Protein AF-A0A5N6H9M1-F1 (afdb_monomer_lite)

Secondary structure (DSSP, 8-state):
-----S-TT-TT-EEE--BTTB--EEEEEEEEEEEE-PPBHHHHHHH---EEEEEEEEEEESS-TT-EEEEEEEEEEPPBT-TTS-HHHHHTT--S-GGG-HHHHHHHHHHHHHHHTT-TTSPPEEEEEEEE--TTSSSTTSEEEEEEEE---SPPPPTTGGG-------HHHHHHHHHHHH-TT----GGGSGGGSGGGGG--S--S--BBTTTBSTTPBPPGGGSTTTT-PPPPEE-----TT--EEEEEEEETTSSSSS-EEEEEEEEE-TT-SEE-GGGGSBP--TTSTTBBTTS-EE---TTSSS-----PPTTS-PEEEEEEEEEESS---GGGS-SS--HHHHHHHHTTTEEEEEEEEEEE----TTSSSS----EEEEEEEEEPSS-TT-EEEEEEEEE---TTGGG--HHHHHHHHHHHHHHHHHHHHHHHHHHHS-----

Structure (mmCIF, N/CA/C/O backbone):
data_AF-A0A5N6H9M1-F1
#
_entry.id   AF-A0A5N6H9M1-F1
#
loop_
_atom_site.group_PDB
_atom_site.id
_atom_site.type_symbol
_atom_site.label_atom_id
_atom_site.label_alt_id
_atom_site.label_comp_id
_atom_site.label_asym_id
_atom_site.label_entity_id
_atom_site.label_seq_id
_atom_site.pdbx_PDB_ins_code
_atom_site.Cartn_x
_atom_site.Cartn_y
_atom_site.Cartn_z
_atom_site.occupancy
_atom_site.B_iso_or_equiv
_atom_site.auth_seq_id
_atom_site.auth_comp_id
_atom_site.auth_asym_id
_atom_site.auth_atom_id
_atom_site.pdbx_PDB_model_num
ATOM 1 N N . MET A 1 1 ? -0.564 -1.709 30.942 1.00 41.38 1 MET A N 1
ATOM 2 C CA . MET A 1 1 ? -1.941 -1.684 31.476 1.00 41.38 1 MET A CA 1
ATOM 3 C C . MET A 1 1 ? -1.923 -2.495 32.747 1.00 41.38 1 MET A C 1
ATOM 5 O O . MET A 1 1 ? -1.337 -3.570 32.741 1.00 41.38 1 MET A O 1
ATOM 9 N N . THR A 1 2 ? -2.453 -1.936 33.822 1.00 44.19 2 THR A N 1
ATOM 10 C CA . THR A 1 2 ? -2.511 -2.572 35.139 1.00 44.19 2 THR A CA 1
ATOM 11 C C . THR A 1 2 ? -3.545 -3.702 35.100 1.00 44.19 2 THR A C 1
ATOM 13 O O . THR A 1 2 ? -4.552 -3.591 34.399 1.00 44.19 2 THR A O 1
ATOM 16 N N . GLU A 1 3 ? -3.313 -4.799 35.824 1.00 62.56 3 GLU A N 1
ATOM 17 C CA . GLU A 1 3 ? -4.216 -5.969 35.862 1.00 62.56 3 GLU A CA 1
ATOM 18 C C . GLU A 1 3 ? -5.500 -5.731 36.685 1.00 62.56 3 GLU A C 1
ATOM 20 O O . GLU A 1 3 ? -6.215 -6.671 37.016 1.00 62.56 3 GLU A O 1
ATOM 25 N N . ASN A 1 4 ? -5.806 -4.479 37.041 1.00 80.31 4 ASN A N 1
ATOM 26 C CA . ASN A 1 4 ? -6.941 -4.167 37.901 1.00 80.31 4 ASN A CA 1
ATOM 27 C C . ASN A 1 4 ? -8.279 -4.362 37.180 1.00 80.31 4 ASN A C 1
ATOM 29 O O . ASN A 1 4 ? -8.470 -3.910 36.046 1.00 80.31 4 ASN A O 1
ATOM 33 N N . THR A 1 5 ? -9.213 -4.963 37.907 1.00 86.50 5 THR A N 1
ATOM 34 C CA . THR A 1 5 ? -10.619 -5.124 37.548 1.00 86.50 5 THR A CA 1
ATOM 35 C C . THR A 1 5 ? -11.484 -4.171 38.376 1.00 86.50 5 THR A C 1
ATOM 37 O O . THR A 1 5 ? -11.188 -3.839 39.524 1.00 86.50 5 THR A O 1
ATOM 40 N N . PHE A 1 6 ? -12.559 -3.685 37.771 1.00 90.38 6 PHE A N 1
ATOM 41 C CA . PHE A 1 6 ? -13.470 -2.671 38.296 1.00 90.38 6 PHE A CA 1
ATOM 42 C C . PHE A 1 6 ? -14.939 -3.099 38.190 1.00 90.38 6 PHE A C 1
ATOM 44 O O . PHE A 1 6 ? -15.807 -2.474 38.805 1.00 90.38 6 PHE A O 1
ATOM 51 N N . PHE A 1 7 ? -15.227 -4.168 37.442 1.00 91.31 7 PHE A N 1
ATOM 52 C CA . PHE A 1 7 ? -16.580 -4.683 37.215 1.00 91.31 7 PHE A CA 1
ATOM 53 C C . PHE A 1 7 ? -16.866 -6.014 37.929 1.00 91.31 7 PHE A C 1
ATOM 55 O O . PHE A 1 7 ? -17.880 -6.668 37.662 1.00 91.31 7 PHE A O 1
ATOM 62 N N . ASP A 1 8 ? -16.022 -6.398 38.887 1.00 87.00 8 ASP A N 1
ATOM 63 C CA . ASP A 1 8 ? -16.203 -7.620 39.669 1.00 87.00 8 ASP A CA 1
ATOM 64 C C . ASP A 1 8 ? -17.532 -7.618 40.432 1.00 87.00 8 ASP A C 1
ATOM 66 O O . ASP A 1 8 ? -17.876 -6.670 41.140 1.00 87.00 8 ASP A O 1
ATOM 70 N N . ASN A 1 9 ? -18.281 -8.719 40.326 1.00 88.31 9 ASN A N 1
ATOM 71 C CA . ASN A 1 9 ? -19.581 -8.906 40.985 1.00 88.31 9 ASN A CA 1
ATOM 72 C C . ASN A 1 9 ? -20.674 -7.905 40.550 1.00 88.31 9 ASN A C 1
ATOM 74 O O . ASN A 1 9 ? -21.586 -7.593 41.318 1.00 88.31 9 ASN A O 1
ATOM 78 N N . TRP A 1 10 ? -20.613 -7.389 39.318 1.00 93.19 10 TRP A N 1
ATOM 79 C CA . TRP A 1 10 ? -21.674 -6.532 38.764 1.00 93.19 10 TRP A CA 1
ATOM 80 C C . TRP A 1 10 ? -22.849 -7.301 38.143 1.00 93.19 10 TRP A C 1
ATOM 82 O O . TRP A 1 10 ? -23.901 -6.710 37.890 1.00 93.19 10 TRP A O 1
ATOM 92 N N . ALA A 1 11 ? -22.709 -8.611 37.924 1.00 91.50 11 ALA A N 1
ATOM 93 C CA . ALA A 1 11 ? -23.823 -9.459 37.511 1.00 91.50 11 ALA A CA 1
ATOM 94 C C . ALA A 1 11 ? -24.967 -9.403 38.545 1.00 91.50 11 ALA A C 1
ATOM 96 O O . ALA A 1 11 ? -24.743 -9.396 39.752 1.00 91.50 11 ALA A O 1
ATOM 97 N N . GLY A 1 12 ? -26.206 -9.330 38.065 1.00 92.06 12 GLY A N 1
ATOM 98 C CA . GLY A 1 12 ? -27.425 -9.158 38.856 1.00 92.06 12 GLY A CA 1
ATOM 99 C C . GLY A 1 12 ? -27.827 -7.702 39.118 1.00 92.06 12 GLY A C 1
ATOM 100 O O . GLY A 1 12 ? -28.958 -7.458 39.539 1.00 92.06 12 GLY A O 1
ATOM 101 N N . ARG A 1 13 ? -26.959 -6.713 38.851 1.00 93.50 13 ARG A N 1
ATOM 102 C CA . ARG A 1 13 ? -27.308 -5.293 39.034 1.00 93.50 13 ARG A CA 1
ATOM 103 C C . ARG A 1 13 ? -28.373 -4.853 38.031 1.00 93.50 13 ARG A C 1
ATOM 105 O O . ARG A 1 13 ? -28.339 -5.241 36.864 1.00 93.50 13 ARG A O 1
ATOM 112 N N . SER A 1 14 ? -29.296 -4.001 38.479 1.00 93.31 14 SER A N 1
ATOM 113 C CA . SER A 1 14 ? -30.330 -3.421 37.619 1.00 93.31 14 SER A CA 1
ATOM 114 C C . SER A 1 14 ? -29.992 -1.991 37.209 1.00 93.31 14 SER A C 1
ATOM 116 O O . SER A 1 14 ? -29.698 -1.169 38.076 1.00 93.31 14 SER A O 1
ATOM 118 N N . VAL A 1 15 ? -30.133 -1.674 35.925 1.00 93.62 15 VAL A N 1
ATOM 119 C CA . VAL A 1 15 ? -29.996 -0.323 35.372 1.00 93.62 15 VAL A CA 1
ATOM 120 C C . VAL A 1 15 ? -31.360 0.146 34.882 1.00 93.62 15 VAL A C 1
ATOM 122 O O . VAL A 1 15 ? -32.042 -0.562 34.142 1.00 93.62 15 VAL A O 1
ATOM 125 N N . ASP A 1 16 ? -31.764 1.329 35.330 1.00 93.00 16 ASP A N 1
ATOM 126 C CA . ASP A 1 16 ? -33.056 1.928 35.004 1.00 93.00 16 ASP A CA 1
ATOM 127 C C . ASP A 1 16 ? -32.885 3.094 34.023 1.00 93.00 16 ASP A C 1
ATOM 129 O O . ASP A 1 16 ? -32.185 4.064 34.340 1.00 93.00 16 ASP A O 1
ATOM 133 N N . PHE A 1 17 ? -33.516 2.968 32.857 1.00 89.75 17 PHE A N 1
ATOM 134 C CA . PHE A 1 17 ? -33.618 3.967 31.793 1.00 89.75 17 PHE A CA 1
ATOM 135 C C . PHE A 1 17 ? -35.040 4.531 31.664 1.00 89.75 17 PHE A C 1
ATOM 137 O O . PHE A 1 17 ? -35.342 5.243 30.709 1.00 89.75 17 PHE A O 1
ATOM 144 N N . ALA A 1 18 ? -35.950 4.194 32.582 1.00 82.75 18 ALA A N 1
ATOM 145 C CA . ALA A 1 18 ? -37.333 4.618 32.478 1.00 82.75 18 ALA A CA 1
ATOM 146 C C . ALA A 1 18 ? -37.448 6.147 32.369 1.00 82.75 18 ALA A C 1
ATOM 148 O O . ALA A 1 18 ? -36.918 6.904 33.183 1.00 82.75 18 ALA A O 1
ATOM 149 N N . THR A 1 19 ? -38.210 6.588 31.373 1.00 74.44 19 THR A N 1
ATOM 150 C CA . THR A 1 19 ? -38.718 7.959 31.263 1.00 74.44 19 THR A CA 1
ATOM 151 C C . THR A 1 19 ? -40.231 7.940 31.477 1.00 74.44 19 THR A C 1
ATOM 153 O O . THR A 1 19 ? -40.855 6.874 31.499 1.00 74.44 19 THR A O 1
ATOM 156 N N . ALA A 1 20 ? -40.841 9.104 31.714 1.00 61.72 20 ALA A N 1
ATOM 157 C CA . ALA A 1 20 ? -42.267 9.189 32.022 1.00 61.72 20 ALA A CA 1
ATOM 158 C C . ALA A 1 20 ? -43.120 8.533 30.913 1.00 61.72 20 ALA A C 1
ATOM 160 O O . ALA A 1 20 ? -43.275 9.088 29.830 1.00 61.72 20 ALA A O 1
ATOM 161 N N . GLY A 1 21 ? -43.677 7.349 31.202 1.00 60.25 21 GLY A N 1
ATOM 162 C CA . GLY A 1 21 ? -44.543 6.589 30.292 1.00 60.25 21 GLY A CA 1
ATOM 163 C C . GLY A 1 21 ? -43.899 5.389 29.583 1.00 60.25 21 GLY A C 1
ATOM 164 O O . GLY A 1 21 ? -44.631 4.600 28.993 1.00 60.25 21 GLY A O 1
ATOM 165 N N . THR A 1 22 ? -42.580 5.186 29.676 1.00 71.12 22 THR A N 1
ATOM 166 C CA . THR A 1 22 ? -41.886 4.038 29.058 1.00 71.12 22 THR A CA 1
ATOM 167 C C . THR A 1 22 ? -40.961 3.349 30.066 1.00 71.12 22 THR A C 1
ATOM 169 O O . THR A 1 22 ? -39.833 3.805 30.269 1.00 71.12 22 THR A O 1
ATOM 172 N N . PRO A 1 23 ? -41.409 2.262 30.728 1.00 77.62 23 PRO A N 1
ATOM 173 C CA . PRO A 1 23 ? -40.559 1.502 31.637 1.00 77.62 23 PRO A CA 1
ATOM 174 C C . PRO A 1 23 ? -39.473 0.761 30.848 1.00 77.62 23 PRO A C 1
ATOM 176 O O . PRO A 1 23 ? -39.773 -0.034 29.960 1.00 77.62 23 PRO A O 1
ATOM 179 N N . SER A 1 24 ? -38.210 1.004 31.193 1.00 87.38 24 SER A N 1
ATOM 180 C CA . SER A 1 24 ? -37.052 0.355 30.571 1.00 87.38 24 SER A CA 1
ATOM 181 C C . SER A 1 24 ? -36.018 0.061 31.651 1.00 87.38 24 SER A C 1
ATOM 183 O O . SER A 1 24 ? -35.143 0.872 31.944 1.00 87.38 24 SER A O 1
ATOM 185 N N . LYS A 1 25 ? -36.154 -1.096 32.301 1.00 93.75 25 LYS A N 1
ATOM 186 C CA . LYS A 1 25 ? -35.234 -1.547 33.349 1.00 93.75 25 LYS A CA 1
ATOM 187 C C . LYS A 1 25 ? -34.584 -2.846 32.914 1.00 93.75 25 LYS A C 1
ATOM 189 O O . LYS A 1 25 ? -35.273 -3.748 32.450 1.00 93.75 25 LYS A O 1
ATOM 194 N N . TRP A 1 26 ? -33.272 -2.941 33.077 1.00 95.62 26 TRP A N 1
ATOM 195 C CA . TRP A 1 26 ? -32.465 -4.039 32.553 1.00 95.62 26 TRP A CA 1
ATOM 196 C C . TRP A 1 26 ? -31.573 -4.620 33.641 1.00 95.62 26 TRP A C 1
ATOM 198 O O . TRP A 1 26 ? -31.022 -3.871 34.444 1.00 95.62 26 TRP A O 1
ATOM 208 N N . ILE A 1 27 ? -31.428 -5.943 33.683 1.00 96.31 27 ILE A N 1
ATOM 209 C CA . ILE A 1 27 ? -30.531 -6.637 34.619 1.00 96.31 27 ILE A CA 1
ATOM 210 C C . ILE A 1 27 ? -29.279 -7.084 33.872 1.00 96.31 27 ILE A C 1
ATOM 212 O O . ILE A 1 27 ? -29.384 -7.730 32.830 1.00 96.31 27 ILE A O 1
ATOM 216 N N . LEU A 1 28 ? -28.100 -6.756 34.408 1.00 96.38 28 LEU A N 1
ATOM 217 C CA . LEU A 1 28 ? -26.821 -7.289 33.935 1.00 96.38 28 LEU A CA 1
ATOM 218 C C . LEU A 1 28 ? -26.741 -8.768 34.311 1.00 96.38 28 LEU A C 1
ATOM 220 O O . LEU A 1 28 ? -26.975 -9.118 35.461 1.00 96.38 28 LEU A O 1
ATOM 224 N N . THR A 1 29 ? -26.411 -9.643 33.373 1.00 93.19 29 THR A N 1
ATOM 225 C CA . THR A 1 29 ? -26.412 -11.100 33.599 1.00 93.19 29 THR A CA 1
ATOM 226 C C . THR A 1 29 ? -25.018 -11.694 33.625 1.00 93.19 29 THR A C 1
ATOM 228 O O . THR A 1 29 ? -24.696 -12.450 34.533 1.00 93.19 29 THR A O 1
ATOM 231 N N . GLU A 1 30 ? -24.182 -11.322 32.663 1.00 90.56 30 GLU A N 1
ATOM 232 C CA . GLU A 1 30 ? -22.848 -11.883 32.478 1.00 90.56 30 GLU A CA 1
ATOM 233 C C . GLU A 1 30 ? -21.902 -10.774 32.031 1.00 90.56 30 GLU A C 1
ATOM 235 O O . GLU A 1 30 ? -22.258 -10.002 31.140 1.00 90.56 30 GLU A O 1
ATOM 240 N N . LEU A 1 31 ? -20.717 -10.691 32.642 1.00 89.25 31 LEU A N 1
ATOM 241 C CA . LEU A 1 31 ? -19.628 -9.836 32.173 1.00 89.25 31 LEU A CA 1
ATOM 242 C C . LEU A 1 31 ? -18.906 -10.559 31.035 1.00 89.25 31 LEU A C 1
ATOM 244 O O . LEU A 1 31 ? -18.278 -11.589 31.252 1.00 89.25 31 LEU A O 1
ATOM 248 N N . LEU A 1 32 ? -18.994 -10.009 29.829 1.00 82.00 32 LEU A N 1
ATOM 249 C CA . LEU A 1 32 ? -18.366 -10.575 28.638 1.00 82.00 32 LEU A CA 1
ATOM 250 C C . LEU A 1 32 ? -16.929 -10.101 28.466 1.00 82.00 32 LEU A C 1
ATOM 252 O O . LEU A 1 32 ? -16.084 -10.844 27.978 1.00 82.00 32 LEU A O 1
ATOM 256 N N . SER A 1 33 ? -16.660 -8.842 28.816 1.00 81.62 33 SER A N 1
ATOM 257 C CA . SER A 1 33 ? -15.322 -8.273 28.706 1.00 81.62 33 SER A CA 1
ATOM 258 C C . SER A 1 33 ? -15.129 -7.069 29.600 1.00 81.62 33 SER A C 1
ATOM 260 O O . SER A 1 33 ? -16.060 -6.293 29.832 1.00 81.62 33 SER A O 1
ATOM 262 N N . GLU A 1 34 ? -13.885 -6.882 30.013 1.00 84.75 34 GLU A N 1
ATOM 263 C CA . GLU A 1 34 ? -13.442 -5.718 30.752 1.00 84.75 34 GLU A CA 1
ATOM 264 C C . GLU A 1 34 ? -12.117 -5.199 30.189 1.00 84.75 34 GLU A C 1
ATOM 266 O O . GLU A 1 34 ? -11.220 -5.966 29.830 1.00 84.75 34 GLU A O 1
ATOM 271 N N . LYS A 1 35 ? -12.003 -3.872 30.121 1.00 82.38 35 LYS A N 1
ATOM 272 C CA . LYS A 1 35 ? -10.756 -3.150 29.877 1.00 82.38 35 LYS A CA 1
ATOM 273 C C . LYS A 1 35 ? -10.673 -1.928 30.771 1.00 82.38 35 LYS A C 1
ATOM 275 O O . LYS A 1 35 ? -11.696 -1.349 31.125 1.00 82.38 35 LYS A O 1
ATOM 280 N N . ASN A 1 36 ? -9.456 -1.478 31.039 1.00 85.44 36 ASN A N 1
ATOM 281 C CA . ASN A 1 36 ? -9.212 -0.202 31.690 1.00 85.44 36 ASN A CA 1
ATOM 282 C C . ASN A 1 36 ? -8.086 0.566 30.981 1.00 85.44 36 ASN A C 1
ATOM 284 O O . ASN A 1 36 ? -7.222 -0.017 30.324 1.00 85.44 36 ASN A O 1
ATOM 288 N N . SER A 1 37 ? -8.134 1.886 31.101 1.00 84.31 37 SER A N 1
ATOM 289 C CA . SER A 1 37 ? -7.094 2.839 30.712 1.00 84.31 37 SER A CA 1
ATOM 290 C C . SER A 1 37 ? -6.530 3.529 31.957 1.00 84.31 37 SER A C 1
ATOM 292 O O . SER A 1 37 ? -6.191 4.710 31.920 1.00 84.31 37 SER A O 1
ATOM 294 N N . GLN A 1 38 ? -6.487 2.810 33.087 1.00 87.69 38 GLN A N 1
ATOM 295 C CA . GLN A 1 38 ? -6.050 3.374 34.355 1.00 87.69 38 GLN A CA 1
ATOM 296 C C . GLN A 1 38 ? -4.660 4.001 34.196 1.00 87.69 38 GLN A C 1
ATOM 298 O O . GLN A 1 38 ? -3.724 3.359 33.719 1.00 87.69 38 GLN A O 1
ATOM 303 N N . VAL A 1 39 ? -4.551 5.268 34.590 1.00 85.50 39 VAL A N 1
ATOM 304 C CA . VAL A 1 39 ? -3.323 6.057 34.469 1.00 85.50 39 VAL A CA 1
ATOM 305 C C . VAL A 1 39 ? -2.494 5.964 35.743 1.00 85.50 39 VAL A C 1
ATOM 307 O O . VAL A 1 39 ? -3.041 5.792 36.835 1.00 85.50 39 VAL A O 1
ATOM 310 N N . HIS A 1 40 ? -1.177 6.113 35.622 1.00 86.94 40 HIS A N 1
ATOM 311 C CA . HIS A 1 40 ? -0.300 6.247 36.782 1.00 86.94 40 HIS A CA 1
ATOM 312 C C . HIS A 1 40 ? -0.512 7.602 37.474 1.00 86.94 40 HIS A C 1
ATOM 314 O O . HIS A 1 40 ? -0.919 8.579 36.841 1.00 86.94 40 HIS A O 1
ATOM 320 N N . GLY A 1 41 ? -0.186 7.686 38.769 1.00 83.69 41 GLY A N 1
ATOM 321 C CA . GLY A 1 41 ? -0.274 8.943 39.524 1.00 83.69 41 GLY A CA 1
ATOM 322 C C . GLY A 1 41 ? 0.524 10.085 38.881 1.00 83.69 41 GLY A C 1
ATOM 323 O O . GLY A 1 41 ? 0.051 11.216 38.836 1.00 83.69 41 GLY A O 1
ATOM 324 N N . ASP A 1 42 ? 1.687 9.787 38.299 1.00 83.69 42 ASP A N 1
ATOM 325 C CA . ASP A 1 42 ? 2.512 10.772 37.592 1.00 83.69 42 ASP A CA 1
ATOM 326 C C . ASP A 1 42 ? 1.778 11.436 36.418 1.00 83.69 42 ASP A C 1
ATOM 328 O O . ASP A 1 42 ? 1.813 12.660 36.300 1.00 83.69 42 ASP A O 1
ATOM 332 N N . ASP A 1 43 ? 1.085 10.660 35.582 1.00 81.25 43 ASP A N 1
ATOM 333 C CA . ASP A 1 43 ? 0.314 11.193 34.453 1.00 81.25 43 ASP A CA 1
ATOM 334 C C . ASP A 1 43 ? -0.899 11.995 34.927 1.00 81.25 43 ASP A C 1
ATOM 336 O O . ASP A 1 43 ? -1.236 13.026 34.343 1.00 81.25 43 ASP A O 1
ATOM 340 N N . PHE A 1 44 ? -1.525 11.562 36.020 1.00 85.38 44 PHE A N 1
ATOM 341 C CA . PHE A 1 44 ? -2.621 12.298 36.635 1.00 85.38 44 PHE A CA 1
ATOM 342 C C . PHE A 1 44 ? -2.158 13.672 37.149 1.00 85.38 44 PHE A C 1
ATOM 344 O O . PHE A 1 44 ? -2.722 14.697 36.770 1.00 85.38 44 PHE A O 1
ATOM 351 N N . PHE A 1 45 ? -1.094 13.725 37.959 1.00 82.19 45 PHE A N 1
ATOM 352 C CA . PHE A 1 45 ? -0.633 14.975 38.576 1.00 82.19 45 PHE A CA 1
ATOM 353 C C . PHE A 1 45 ? 0.111 15.907 37.611 1.00 82.19 45 PHE A C 1
ATOM 355 O O . PHE A 1 45 ? -0.000 17.124 37.749 1.00 82.19 45 PHE A O 1
ATOM 362 N N . LYS A 1 46 ? 0.887 15.369 36.658 1.00 82.06 46 LYS A N 1
ATOM 363 C CA . LYS A 1 46 ? 1.694 16.182 35.727 1.00 82.06 46 LYS A CA 1
ATOM 364 C C . LYS A 1 46 ? 0.917 16.587 34.481 1.00 82.06 46 LYS A C 1
ATOM 366 O O . LYS A 1 46 ? 1.058 17.719 34.028 1.00 82.06 46 LYS A O 1
ATOM 371 N N . ASN A 1 47 ? 0.118 15.669 33.937 1.00 77.25 47 ASN A N 1
ATOM 372 C CA . ASN A 1 47 ? -0.498 15.826 32.618 1.00 77.25 47 ASN A CA 1
ATOM 373 C C . ASN A 1 47 ? -2.019 16.023 32.693 1.00 77.25 47 ASN A C 1
ATOM 375 O O . ASN A 1 47 ? -2.644 16.292 31.670 1.00 77.25 47 ASN A O 1
ATOM 379 N N . GLY A 1 48 ? -2.626 15.898 33.881 1.00 80.62 48 GLY A N 1
ATOM 380 C CA . GLY A 1 48 ? -4.078 15.984 34.049 1.00 80.62 48 GLY A CA 1
ATOM 381 C C . GLY A 1 48 ? -4.828 14.830 33.378 1.00 80.62 48 GLY A C 1
ATOM 382 O O . GLY A 1 48 ? -6.023 14.950 33.107 1.00 80.62 48 GLY A O 1
ATOM 383 N N . CYS A 1 49 ? -4.137 13.727 33.072 1.00 81.31 49 CYS A N 1
ATOM 384 C CA . CYS A 1 49 ? -4.746 12.562 32.447 1.00 81.31 49 CYS A CA 1
ATOM 385 C C . CYS A 1 49 ? -5.709 11.887 33.425 1.00 81.31 49 CYS A C 1
ATOM 387 O O . CYS A 1 49 ? -5.390 11.713 34.599 1.00 81.31 49 CYS A O 1
ATOM 389 N N . ILE A 1 50 ? -6.860 11.442 32.929 1.00 84.00 50 ILE A N 1
ATOM 390 C CA . ILE A 1 50 ? -7.836 10.679 33.711 1.00 84.00 50 ILE A CA 1
ATOM 391 C C . ILE A 1 50 ? -7.912 9.242 33.199 1.00 84.00 50 ILE A C 1
ATOM 393 O O . ILE A 1 50 ? -7.779 8.999 32.001 1.00 84.00 50 ILE A O 1
ATOM 397 N N . GLY A 1 51 ? -8.112 8.291 34.111 1.00 85.38 51 GLY A N 1
ATOM 398 C CA . GLY A 1 51 ? -8.306 6.883 33.770 1.00 85.38 51 GLY A CA 1
ATOM 399 C C . GLY A 1 51 ? -9.785 6.523 33.646 1.00 85.38 51 GLY A C 1
ATOM 400 O O . GLY A 1 51 ? -10.628 7.067 34.364 1.00 85.38 51 GLY A O 1
ATOM 401 N N . GLY A 1 52 ? -10.092 5.559 32.780 1.00 88.88 52 GLY A N 1
ATOM 402 C CA . GLY A 1 52 ? -11.425 4.971 32.638 1.00 88.88 52 GLY A CA 1
ATOM 403 C C . GLY A 1 52 ? -11.416 3.443 32.728 1.00 88.88 52 GLY A C 1
ATOM 404 O O . GLY A 1 52 ? -10.386 2.795 32.533 1.00 88.88 52 GLY A O 1
ATOM 405 N N . ALA A 1 53 ? -12.577 2.854 33.003 1.00 89.50 53 ALA A N 1
ATOM 406 C CA . ALA A 1 53 ? -12.833 1.425 32.851 1.00 89.50 53 ALA A CA 1
ATOM 407 C C . ALA A 1 53 ? -14.105 1.174 32.040 1.00 89.50 53 ALA A C 1
ATOM 409 O O . ALA A 1 53 ? -15.059 1.957 32.064 1.00 89.50 53 ALA A O 1
ATOM 410 N N . TYR A 1 54 ? -14.087 0.070 31.295 1.00 87.81 54 TYR A N 1
ATOM 411 C CA . TYR A 1 54 ? -15.045 -0.259 30.251 1.00 87.81 54 TYR A CA 1
ATOM 412 C C . TYR A 1 54 ? -15.493 -1.718 30.400 1.00 87.81 54 TYR A C 1
ATOM 414 O O . TYR A 1 54 ? -14.777 -2.641 30.008 1.00 87.81 54 TYR A O 1
ATOM 422 N N . GLY A 1 55 ? -16.682 -1.922 30.960 1.00 88.94 55 GLY A N 1
ATOM 423 C CA . GLY A 1 55 ? -17.284 -3.237 31.174 1.00 88.94 55 GLY A CA 1
ATOM 424 C C . GLY A 1 55 ? -18.384 -3.493 30.154 1.00 88.94 55 GLY A C 1
ATOM 425 O O . GLY A 1 55 ? -19.210 -2.615 29.903 1.00 88.94 55 GLY A O 1
ATOM 426 N N . THR A 1 56 ? -18.413 -4.680 29.552 1.00 90.44 56 THR A N 1
ATOM 427 C CA . THR A 1 56 ? -19.474 -5.063 28.610 1.00 90.44 56 THR A CA 1
ATOM 428 C C . THR A 1 56 ? -20.200 -6.302 29.097 1.00 90.44 56 THR A C 1
ATOM 430 O O . THR A 1 56 ? -19.569 -7.317 29.376 1.00 90.44 56 THR A O 1
ATOM 433 N N . PHE A 1 57 ? -21.524 -6.220 29.181 1.00 92.88 57 PHE A N 1
ATOM 434 C CA . PHE A 1 57 ? -22.373 -7.227 29.797 1.00 92.88 57 PHE A CA 1
ATOM 435 C C . PHE A 1 57 ? -23.489 -7.687 28.864 1.00 92.88 57 PHE A C 1
ATOM 437 O O . PHE A 1 57 ? -24.070 -6.880 28.137 1.00 92.88 57 PHE A O 1
ATOM 444 N N . LEU A 1 58 ? -23.877 -8.958 28.964 1.00 92.06 58 LEU A N 1
ATOM 445 C CA . LEU A 1 58 ? -25.218 -9.371 28.546 1.00 92.06 58 LEU A CA 1
ATOM 446 C C . LEU A 1 58 ? -26.246 -8.833 29.534 1.00 92.06 58 LEU A C 1
ATOM 448 O O . LEU A 1 58 ? -26.019 -8.828 30.746 1.00 92.06 58 LEU A O 1
ATOM 452 N N . CYS A 1 59 ? -27.408 -8.434 29.035 1.00 94.44 59 CYS A N 1
ATOM 453 C CA . CYS A 1 59 ? -28.526 -8.022 29.872 1.00 94.44 59 CYS A CA 1
ATOM 454 C C . CYS A 1 59 ? -29.868 -8.445 29.273 1.00 94.44 59 CYS A C 1
ATOM 456 O O . CYS A 1 59 ? -29.970 -8.743 28.081 1.00 94.44 59 CYS A O 1
ATOM 458 N N . HIS A 1 60 ? -30.906 -8.468 30.104 1.00 94.19 60 HIS A N 1
ATOM 459 C CA . HIS A 1 60 ? -32.285 -8.629 29.648 1.00 94.19 60 HIS A CA 1
ATOM 460 C C . HIS A 1 60 ? -33.202 -7.612 30.316 1.00 94.19 60 HIS A C 1
ATOM 462 O O . HIS A 1 60 ? -32.908 -7.112 31.409 1.00 94.19 60 HIS A O 1
ATOM 468 N N . ASN A 1 61 ? -34.317 -7.318 29.655 1.00 93.00 61 ASN A N 1
ATOM 469 C CA . ASN A 1 61 ? -35.340 -6.450 30.206 1.00 93.00 61 ASN A CA 1
ATOM 470 C C . ASN A 1 61 ? -35.994 -7.143 31.415 1.00 93.00 61 ASN A C 1
ATOM 472 O O . ASN A 1 61 ? -36.201 -8.359 31.435 1.00 93.00 61 ASN A O 1
ATOM 476 N N . VAL A 1 62 ? -36.281 -6.368 32.457 1.00 92.69 62 VAL A N 1
ATOM 477 C CA . VAL A 1 62 ? -36.958 -6.832 33.672 1.00 92.69 62 VAL A CA 1
ATOM 478 C C . VAL A 1 62 ? -38.414 -7.197 33.390 1.00 92.69 62 VAL A C 1
ATOM 480 O O . VAL A 1 62 ? -38.921 -8.140 33.990 1.00 92.69 62 VAL A O 1
ATOM 483 N N . THR A 1 63 ? -39.093 -6.467 32.500 1.00 88.94 63 THR A N 1
ATOM 484 C CA . THR A 1 63 ? -40.510 -6.711 32.181 1.00 88.94 63 THR A CA 1
ATOM 485 C C . THR A 1 63 ? -40.701 -7.831 31.162 1.00 88.94 63 THR A C 1
ATOM 487 O O . THR A 1 63 ? -41.740 -8.485 31.172 1.00 88.94 63 THR A O 1
ATOM 490 N N . ASP A 1 64 ? -39.698 -8.080 30.319 1.00 88.50 64 ASP A N 1
ATOM 491 C CA . ASP A 1 64 ? -39.695 -9.137 29.310 1.00 88.50 64 ASP A CA 1
ATOM 492 C C . ASP A 1 64 ? -38.289 -9.739 29.178 1.00 88.50 64 ASP A C 1
ATOM 494 O O . ASP A 1 64 ? -37.427 -9.219 28.471 1.00 88.50 64 ASP A O 1
ATOM 498 N N . SER A 1 65 ? -38.049 -10.871 29.841 1.00 86.19 65 SER A N 1
ATOM 499 C CA . SER A 1 65 ? -36.741 -11.538 29.822 1.00 86.19 65 SER A CA 1
ATOM 500 C C . SER A 1 65 ? -36.355 -12.115 28.454 1.00 86.19 65 SER A C 1
ATOM 502 O O . SER A 1 65 ? -35.199 -12.505 28.256 1.00 86.19 65 SER A O 1
ATOM 504 N N . THR A 1 66 ? -37.286 -12.162 27.492 1.00 87.56 66 THR A N 1
ATOM 505 C CA . THR A 1 66 ? -36.978 -12.529 26.104 1.00 87.56 66 THR A CA 1
ATOM 506 C C . THR A 1 66 ? -36.297 -11.386 25.353 1.00 87.56 66 THR A C 1
ATOM 508 O O . THR A 1 66 ? -35.509 -11.640 24.439 1.00 87.56 66 THR A O 1
ATOM 511 N N . GLN A 1 67 ? -36.511 -10.136 25.781 1.00 89.88 67 GLN A N 1
ATOM 512 C CA . GLN A 1 67 ? -35.777 -8.984 25.274 1.00 89.88 67 GLN A CA 1
ATOM 513 C C . GLN A 1 67 ? -34.377 -8.962 25.868 1.00 89.88 67 GLN A C 1
ATOM 515 O O . GLN A 1 67 ? -34.167 -8.620 27.032 1.00 89.88 67 GLN A O 1
ATOM 520 N N . ARG A 1 68 ? -33.408 -9.322 25.032 1.00 90.81 68 ARG A N 1
ATOM 521 C CA . ARG A 1 68 ? -31.984 -9.328 25.363 1.00 90.81 68 ARG A CA 1
ATOM 522 C C . ARG A 1 68 ? -31.282 -8.118 24.765 1.00 90.81 68 ARG A C 1
ATOM 524 O O . ARG A 1 68 ? -31.655 -7.622 23.703 1.00 90.81 68 ARG A O 1
ATOM 531 N N . GLY A 1 69 ? -30.235 -7.680 25.444 1.00 91.31 69 GLY A N 1
ATOM 532 C CA . GLY A 1 69 ? -29.420 -6.541 25.059 1.00 91.31 69 GLY A CA 1
ATOM 533 C C . GLY A 1 69 ? -27.972 -6.734 25.478 1.00 91.31 69 GLY A C 1
ATOM 534 O O . GLY A 1 69 ? -27.626 -7.656 26.223 1.00 91.31 69 GLY A O 1
ATOM 535 N N . VAL A 1 70 ? -27.123 -5.830 25.009 1.00 93.12 70 VAL A N 1
ATOM 536 C CA . VAL A 1 70 ? -25.744 -5.698 25.477 1.00 93.12 70 VAL A CA 1
ATOM 537 C C . VAL A 1 70 ? -25.629 -4.365 26.198 1.00 93.12 70 VAL A C 1
ATOM 539 O O . VAL A 1 70 ? -25.953 -3.327 25.625 1.00 93.12 70 VAL A O 1
ATOM 542 N N . MET A 1 71 ? -25.176 -4.388 27.447 1.00 94.31 71 MET A N 1
ATOM 543 C CA . MET A 1 71 ? -24.916 -3.187 28.230 1.00 94.31 71 MET A CA 1
ATOM 544 C C . MET A 1 71 ? -23.426 -2.898 28.232 1.00 94.31 71 MET A C 1
ATOM 546 O O . MET A 1 71 ? -22.644 -3.730 28.686 1.00 94.31 71 MET A O 1
ATOM 550 N N . LYS A 1 72 ? -23.030 -1.705 27.799 1.00 92.50 72 LYS A N 1
ATOM 551 C CA . LYS A 1 72 ? -21.667 -1.221 28.010 1.00 92.50 72 LYS A CA 1
ATOM 552 C C . LYS A 1 72 ? -21.664 -0.147 29.082 1.00 92.50 72 LYS A C 1
ATOM 554 O O . LYS A 1 72 ? -22.401 0.831 28.979 1.00 92.50 72 LYS A O 1
ATOM 559 N N . VAL A 1 73 ? -20.850 -0.351 30.108 1.00 93.38 73 VAL A N 1
ATOM 560 C CA . VAL A 1 73 ? -20.674 0.572 31.226 1.00 93.38 73 VAL A CA 1
ATOM 561 C C . VAL A 1 73 ? -19.294 1.197 31.116 1.00 93.38 73 VAL A C 1
ATOM 563 O O . VAL A 1 73 ? -18.289 0.489 31.068 1.00 93.38 73 VAL A O 1
ATOM 566 N N . LEU A 1 74 ? -19.254 2.522 31.049 1.00 91.81 74 LEU A N 1
ATOM 567 C CA . LEU A 1 74 ? -18.028 3.311 30.986 1.00 91.81 74 LEU A CA 1
ATOM 568 C C . LEU A 1 74 ? -17.981 4.183 32.234 1.00 91.81 74 LEU A C 1
ATOM 570 O O . LEU A 1 74 ? -18.936 4.909 32.492 1.00 91.81 74 LEU A O 1
ATOM 574 N N . MET A 1 75 ? -16.906 4.132 33.007 1.00 93.19 75 MET A N 1
ATOM 575 C CA . MET A 1 75 ? -16.795 4.948 34.216 1.00 93.19 75 MET A CA 1
ATOM 576 C C . MET A 1 75 ? -15.371 5.415 34.452 1.00 93.19 75 MET A C 1
ATOM 578 O O . MET A 1 75 ? -14.417 4.741 34.064 1.00 93.19 75 MET A O 1
ATOM 582 N N . GLN A 1 76 ? -15.240 6.560 35.113 1.00 94.25 76 GLN A N 1
ATOM 583 C CA . GLN A 1 76 ? -13.946 7.034 35.575 1.00 94.25 76 GLN A CA 1
ATOM 584 C C . GLN A 1 76 ? -13.392 6.094 36.649 1.00 94.25 76 GLN A C 1
ATOM 586 O O . GLN A 1 76 ? -14.127 5.675 37.544 1.00 94.25 76 GLN A O 1
ATOM 591 N N . VAL A 1 77 ? -12.092 5.813 36.600 1.00 93.56 77 VAL A N 1
ATOM 592 C CA . VAL A 1 77 ? -11.388 5.059 37.644 1.00 93.56 77 VAL A CA 1
ATOM 593 C C . VAL A 1 77 ? -10.295 5.905 38.289 1.00 93.56 77 VAL A C 1
ATOM 595 O O . VAL A 1 77 ? -9.765 6.814 37.644 1.00 93.56 77 VAL A O 1
ATOM 598 N N . PRO A 1 78 ? -9.957 5.638 39.563 1.00 93.81 78 PRO A N 1
ATOM 599 C CA . PRO A 1 78 ? -8.901 6.376 40.239 1.00 93.81 78 PRO A CA 1
ATOM 600 C C . PRO A 1 78 ? -7.545 6.065 39.600 1.00 93.81 78 PRO A C 1
ATOM 602 O O . PRO A 1 78 ? -7.348 4.976 39.047 1.00 93.81 78 PRO A O 1
ATOM 605 N N . TRP A 1 79 ? -6.588 6.988 39.700 1.00 91.19 79 TRP A N 1
ATOM 606 C CA . TRP A 1 79 ? -5.222 6.723 39.241 1.00 91.19 79 TRP A CA 1
ATOM 607 C C . TRP A 1 79 ? -4.591 5.566 40.035 1.00 91.19 79 TRP A C 1
ATOM 609 O O . TRP A 1 79 ? -4.959 5.289 41.186 1.00 91.19 79 TRP A O 1
ATOM 619 N N . GLU A 1 80 ? -3.656 4.855 39.409 1.00 90.62 80 GLU A N 1
ATOM 620 C CA . GLU A 1 80 ? -3.078 3.627 39.952 1.00 90.62 80 GLU A CA 1
ATOM 621 C C . GLU A 1 80 ? -2.333 3.862 41.272 1.00 90.62 80 GLU A C 1
ATOM 623 O O . GLU A 1 80 ? -1.341 4.581 41.329 1.00 90.62 80 GLU A O 1
ATOM 628 N N . GLY A 1 81 ? -2.780 3.185 42.328 1.00 87.06 81 GLY A N 1
ATOM 629 C CA . GLY A 1 81 ? -2.258 3.310 43.687 1.00 87.06 81 GLY A CA 1
ATOM 630 C C . GLY A 1 81 ? -3.250 3.977 44.640 1.00 87.06 81 GLY A C 1
ATOM 631 O O . GLY A 1 81 ? -3.073 3.896 45.853 1.00 87.06 81 GLY A O 1
ATOM 632 N N . SER A 1 82 ? -4.325 4.587 44.122 1.00 91.56 82 SER A N 1
ATOM 633 C CA . SER A 1 82 ? -5.359 5.244 44.935 1.00 91.56 82 SER A CA 1
ATOM 634 C C . SER A 1 82 ? -6.713 4.526 44.975 1.00 91.56 82 SER A C 1
ATOM 636 O O . SER A 1 82 ? -7.662 5.043 45.563 1.00 91.56 82 SER A O 1
ATOM 638 N N . GLN A 1 83 ? -6.808 3.308 44.429 1.00 90.06 83 GLN A N 1
ATOM 639 C CA . GLN A 1 83 ? -8.041 2.505 44.375 1.00 90.06 83 GLN A CA 1
ATOM 640 C C . GLN A 1 83 ? -8.646 2.264 45.763 1.00 90.06 83 GLN A C 1
ATOM 642 O O . GLN A 1 83 ? -9.860 2.301 45.935 1.00 90.06 83 GLN A O 1
ATOM 647 N N . TYR A 1 84 ? -7.783 2.059 46.758 1.00 88.44 84 TYR A N 1
ATOM 648 C CA . TYR A 1 84 ? -8.162 1.771 48.142 1.00 88.44 84 TYR A CA 1
ATOM 649 C C . TYR A 1 84 ? -8.062 2.997 49.063 1.00 88.44 84 TYR A C 1
ATOM 651 O O . TYR A 1 84 ? -8.218 2.872 50.277 1.00 88.44 84 TYR A O 1
ATOM 659 N N . ALA A 1 85 ? -7.788 4.186 48.512 1.00 92.25 85 ALA A N 1
ATOM 660 C CA . ALA A 1 85 ? -7.760 5.424 49.288 1.00 92.25 85 ALA A CA 1
ATOM 661 C C . ALA A 1 85 ? -9.166 5.768 49.822 1.00 92.25 85 ALA A C 1
ATOM 663 O O . ALA A 1 85 ? -10.150 5.282 49.266 1.00 92.25 85 ALA A O 1
ATOM 664 N N . PRO A 1 86 ? -9.313 6.620 50.853 1.00 95.00 86 PRO A N 1
ATOM 665 C CA . PRO A 1 86 ? -10.623 7.064 51.339 1.00 95.00 86 PRO A CA 1
ATOM 666 C C . PRO A 1 86 ? -11.494 7.699 50.243 1.00 95.00 86 PRO A C 1
ATOM 668 O O . PRO A 1 86 ? -10.975 8.299 49.303 1.00 95.00 86 PRO A O 1
ATOM 671 N N . ALA A 1 87 ? -12.822 7.611 50.381 1.00 93.50 87 ALA A N 1
ATOM 672 C CA . ALA A 1 87 ? -13.771 8.109 49.375 1.00 93.50 87 ALA A CA 1
ATOM 673 C C . ALA A 1 87 ? -13.572 9.597 49.044 1.00 93.50 87 ALA A C 1
ATOM 675 O O . ALA A 1 87 ? -13.649 9.969 47.881 1.00 93.50 87 ALA A O 1
ATOM 676 N N . GLU A 1 88 ? -13.228 10.421 50.034 1.00 94.06 88 GLU A N 1
ATOM 677 C CA . GLU A 1 88 ? -12.905 11.842 49.851 1.00 94.06 88 GLU A CA 1
ATOM 678 C C . GLU A 1 88 ? -11.678 12.059 48.947 1.00 94.06 88 GLU A C 1
ATOM 680 O O . GLU A 1 88 ? -11.681 12.928 48.078 1.00 94.06 88 GLU A O 1
ATOM 685 N N . HIS A 1 89 ? -10.651 11.218 49.090 1.00 93.06 89 HIS A N 1
ATOM 686 C CA . HIS A 1 89 ? -9.444 11.284 48.265 1.00 93.06 89 HIS A CA 1
ATOM 687 C C . HIS A 1 89 ? -9.673 10.777 46.835 1.00 93.06 89 HIS A C 1
ATOM 689 O O . HIS A 1 89 ? -8.977 11.180 45.908 1.00 93.06 89 HIS A O 1
ATOM 695 N N . ARG A 1 90 ? -10.629 9.867 46.629 1.00 95.38 90 ARG A N 1
ATOM 696 C CA . ARG A 1 90 ? -11.028 9.462 45.273 1.00 95.38 90 ARG A CA 1
ATOM 697 C C . ARG A 1 90 ? -11.969 10.494 44.653 1.00 95.38 90 ARG A C 1
ATOM 699 O O . ARG A 1 90 ? -11.823 10.802 43.480 1.00 95.38 90 ARG A O 1
ATOM 706 N N . PHE A 1 91 ? -12.853 11.098 45.448 1.00 94.62 91 PHE A N 1
ATOM 707 C CA . PHE A 1 91 ? -13.738 12.185 45.025 1.00 94.62 91 PHE A CA 1
ATOM 708 C C . PHE A 1 91 ? -12.962 13.387 44.479 1.00 94.62 91 PHE A C 1
ATOM 710 O O . PHE A 1 91 ? -13.346 13.953 43.461 1.00 94.62 91 PHE A O 1
ATOM 717 N N . SER A 1 92 ? -11.828 13.744 45.090 1.00 92.38 92 SER A N 1
ATOM 718 C CA . SER A 1 92 ? -10.984 14.841 44.592 1.00 92.38 92 SER A CA 1
ATOM 719 C C . SER A 1 92 ? -10.383 14.592 43.201 1.00 92.38 92 SER A C 1
ATOM 721 O O . SER A 1 92 ? -9.867 15.525 42.591 1.00 92.38 92 SER A O 1
ATOM 723 N N . GLN A 1 93 ? -10.459 13.360 42.685 1.00 93.62 93 GLN A N 1
ATOM 724 C CA . GLN A 1 93 ? -10.010 12.994 41.341 1.00 93.62 93 GLN A CA 1
ATOM 725 C C . GLN A 1 93 ? -11.124 13.094 40.295 1.00 93.62 93 GLN A C 1
ATOM 727 O O . GLN A 1 93 ? -10.846 12.945 39.105 1.00 93.62 93 GLN A O 1
ATOM 732 N N . ALA A 1 94 ? -12.377 13.303 40.708 1.00 93.62 94 ALA A N 1
ATOM 733 C CA . ALA A 1 94 ? -13.529 13.314 39.818 1.00 93.62 94 ALA A CA 1
ATOM 734 C C . ALA A 1 94 ? -13.391 14.370 38.712 1.00 93.62 94 ALA A C 1
ATOM 736 O O . ALA A 1 94 ? -13.177 15.555 38.968 1.00 93.62 94 ALA A O 1
ATOM 737 N N . SER A 1 95 ? -13.555 13.929 37.466 1.00 90.00 95 SER A N 1
ATOM 738 C CA . SER A 1 95 ? -13.674 14.809 36.311 1.00 90.00 95 SER A CA 1
ATOM 739 C C . SER A 1 95 ? -15.131 15.198 36.105 1.00 90.00 95 SER A C 1
ATOM 741 O O . SER A 1 95 ? -16.014 14.341 36.094 1.00 90.00 95 SER A O 1
ATOM 743 N N . GLY A 1 96 ? -15.373 16.484 35.843 1.00 83.94 96 GLY A N 1
ATOM 744 C CA . GLY A 1 96 ? -16.689 17.000 35.461 1.00 83.94 96 GLY A CA 1
ATOM 745 C C . GLY A 1 96 ? -17.100 16.686 34.016 1.00 83.94 96 GLY A C 1
ATOM 746 O O . GLY A 1 96 ? -18.178 17.095 33.597 1.00 83.94 96 GLY A O 1
ATOM 747 N N . SER A 1 97 ? -16.263 16.001 33.230 1.00 83.94 97 SER A N 1
ATOM 748 C CA . SER A 1 97 ? -16.618 15.570 31.874 1.00 83.94 97 SER A CA 1
ATOM 749 C C . SER A 1 97 ? -15.916 14.272 31.482 1.00 83.94 97 SER A C 1
ATOM 751 O O . SER A 1 97 ? -14.723 14.086 31.738 1.00 83.94 97 SER A O 1
ATOM 753 N N . TYR A 1 98 ? -16.662 13.388 30.818 1.00 82.12 98 TYR A N 1
ATOM 754 C CA . TYR A 1 98 ? -16.122 12.185 30.183 1.00 82.12 98 TYR A CA 1
ATOM 755 C C . TYR A 1 98 ? -15.382 12.497 28.877 1.00 82.12 98 TYR A C 1
ATOM 757 O O . TYR A 1 98 ? -14.631 11.656 28.397 1.00 82.12 98 TYR A O 1
ATOM 765 N N . GLU A 1 99 ? -15.577 13.689 28.299 1.00 80.88 99 GLU A N 1
ATOM 766 C CA . GLU A 1 99 ? -15.027 14.056 26.986 1.00 80.88 99 GLU A CA 1
ATOM 767 C C . GLU A 1 99 ? -13.492 14.066 26.970 1.00 80.88 99 GLU A C 1
ATOM 769 O O . GLU A 1 99 ? -12.877 13.881 25.919 1.00 80.88 99 GLU A O 1
ATOM 774 N N . LEU A 1 100 ? -12.884 14.224 28.150 1.00 71.88 100 LEU A N 1
ATOM 775 C CA . LEU A 1 100 ? -11.441 14.156 28.368 1.00 71.88 100 LEU A CA 1
ATOM 776 C C . LEU A 1 100 ? -10.878 12.727 28.240 1.00 71.88 100 LEU A C 1
ATOM 778 O O . LEU A 1 100 ? -9.674 12.573 28.043 1.00 71.88 100 LEU A O 1
ATOM 782 N N . ASP A 1 101 ? -11.715 11.683 28.307 1.00 72.00 101 ASP A N 1
ATOM 783 C CA . ASP A 1 101 ? -11.310 10.311 27.987 1.00 72.00 101 ASP A CA 1
ATOM 784 C C . ASP A 1 101 ? -11.522 10.044 26.488 1.00 72.00 101 ASP A C 1
ATOM 786 O O . ASP A 1 101 ? -12.623 9.745 26.015 1.00 72.00 101 ASP A O 1
ATOM 790 N N . TRP A 1 102 ? -10.428 10.116 25.725 1.00 67.06 102 TRP A N 1
ATOM 791 C CA . TRP A 1 102 ? -10.433 9.887 24.278 1.00 67.06 102 TRP A CA 1
ATOM 792 C C . TRP A 1 102 ? -11.004 8.519 23.875 1.00 67.06 102 TRP A C 1
ATOM 794 O O . TRP A 1 102 ? -11.680 8.411 22.847 1.00 67.06 102 TRP A O 1
ATOM 804 N N . ASN A 1 103 ? -10.773 7.469 24.672 1.00 67.56 103 ASN A N 1
ATOM 805 C CA . ASN A 1 103 ? -11.266 6.130 24.351 1.00 67.56 103 ASN A CA 1
ATOM 806 C C . ASN A 1 103 ? -12.789 6.062 24.465 1.00 67.56 103 ASN A C 1
ATOM 808 O O . ASN A 1 103 ? -13.426 5.392 23.648 1.00 67.56 103 ASN A O 1
ATOM 812 N N . ILE A 1 104 ? -13.372 6.749 25.450 1.00 73.06 104 ILE A N 1
ATOM 813 C CA . ILE A 1 104 ? -14.827 6.858 25.610 1.00 73.06 104 ILE A CA 1
ATOM 814 C C . ILE A 1 104 ? -15.408 7.703 24.489 1.00 73.06 104 ILE A C 1
ATOM 816 O O . ILE A 1 104 ? -16.294 7.234 23.774 1.00 73.06 104 ILE A O 1
ATOM 820 N N . THR A 1 105 ? -14.885 8.915 24.307 1.00 71.06 105 THR A N 1
ATOM 821 C CA . THR A 1 105 ? -15.404 9.881 23.335 1.00 71.06 105 THR A CA 1
ATOM 822 C C . THR A 1 105 ? -15.380 9.310 21.921 1.00 71.06 105 THR A C 1
ATOM 824 O O . THR A 1 105 ? -16.382 9.372 21.210 1.00 71.06 105 THR A O 1
ATOM 827 N N . SER A 1 106 ? -14.276 8.669 21.520 1.00 66.12 106 SER A N 1
ATOM 828 C CA . SER A 1 106 ? -14.152 8.040 20.202 1.00 66.12 106 SER A CA 1
ATOM 829 C C . SER A 1 106 ? -15.171 6.910 19.996 1.00 66.12 106 SER A C 1
ATOM 831 O O . SER A 1 106 ? -15.871 6.884 18.981 1.00 66.12 106 SER A O 1
ATOM 833 N N . GLN A 1 107 ? -15.311 6.002 20.971 1.00 71.25 107 GLN A N 1
ATOM 834 C CA . GLN A 1 107 ? -16.236 4.867 20.872 1.00 71.25 107 GLN A CA 1
ATOM 835 C C . GLN A 1 107 ? -17.704 5.305 20.874 1.00 71.25 107 GLN A C 1
ATOM 837 O O . GLN A 1 107 ? -18.495 4.806 20.071 1.00 71.25 107 GLN A O 1
ATOM 842 N N . LEU A 1 108 ? -18.068 6.236 21.759 1.00 75.69 108 LEU A N 1
ATOM 843 C CA . LEU A 1 108 ? -19.432 6.736 21.883 1.00 75.69 108 LEU A CA 1
ATOM 844 C C . LEU A 1 108 ? -19.848 7.509 20.624 1.00 75.69 108 LEU A C 1
ATOM 846 O O . LEU A 1 108 ? -20.905 7.223 20.065 1.00 75.69 108 LEU A O 1
ATOM 850 N N . ASN A 1 109 ? -18.990 8.399 20.110 1.00 75.31 109 ASN A N 1
ATOM 851 C CA . ASN A 1 109 ? -19.265 9.155 18.883 1.00 75.31 109 ASN A CA 1
ATOM 852 C C . ASN A 1 109 ? -19.422 8.242 17.663 1.00 75.31 109 ASN A C 1
ATOM 854 O O . ASN A 1 109 ? -20.334 8.442 16.855 1.00 75.31 109 ASN A O 1
ATOM 858 N N . ALA A 1 110 ? -18.573 7.217 17.536 1.00 66.94 110 ALA A N 1
ATOM 859 C CA . ALA A 1 110 ? -18.695 6.236 16.464 1.00 66.94 110 ALA A CA 1
ATOM 860 C C . ALA A 1 110 ? -20.044 5.504 16.537 1.00 66.94 110 ALA A C 1
ATOM 862 O O . ALA A 1 110 ? -20.768 5.440 15.543 1.00 66.94 110 ALA A O 1
ATOM 863 N N . LEU A 1 111 ? -20.423 5.006 17.718 1.00 73.12 111 LEU A N 1
ATOM 864 C CA . LEU A 1 111 ? -21.663 4.254 17.902 1.00 73.12 111 LEU A CA 1
ATOM 865 C C . LEU A 1 111 ? -22.922 5.121 17.709 1.00 73.12 111 LEU A C 1
ATOM 867 O O . LEU A 1 111 ? -23.885 4.666 17.086 1.00 73.12 111 LEU A O 1
ATOM 871 N N . ILE A 1 112 ? -22.907 6.375 18.178 1.00 76.44 112 ILE A N 1
ATOM 872 C CA . ILE A 1 112 ? -23.975 7.360 17.933 1.00 76.44 112 ILE A CA 1
ATOM 873 C C . ILE A 1 112 ? -24.118 7.628 16.435 1.00 76.44 112 ILE A C 1
ATOM 875 O O . ILE A 1 112 ? -25.235 7.614 15.910 1.00 76.44 112 ILE A O 1
ATOM 879 N N . THR A 1 113 ? -23.000 7.825 15.732 1.00 65.88 113 THR A N 1
ATOM 880 C CA . THR A 1 113 ? -22.997 8.078 14.285 1.00 65.88 113 THR A CA 1
ATOM 881 C C . THR A 1 113 ? -23.579 6.888 13.530 1.00 65.88 113 THR A C 1
ATOM 883 O O . THR A 1 113 ? -24.468 7.055 12.695 1.00 65.88 113 THR A O 1
ATOM 886 N N . LEU A 1 114 ? -23.132 5.673 13.850 1.00 68.50 114 LEU A N 1
ATOM 887 C CA . LEU A 1 114 ? -23.598 4.439 13.213 1.00 68.50 114 LEU A CA 1
ATOM 888 C C . LEU A 1 114 ? -25.083 4.175 13.487 1.00 68.50 114 LEU A C 1
ATOM 890 O O . LEU A 1 114 ? -25.825 3.817 12.570 1.00 68.50 114 LEU A O 1
ATOM 894 N N . THR A 1 115 ? -25.532 4.422 14.720 1.00 76.50 115 THR A N 1
ATOM 895 C CA . THR A 1 115 ? -26.945 4.302 15.105 1.00 76.50 115 THR A CA 1
ATOM 896 C C . THR A 1 115 ? -27.813 5.317 14.362 1.00 76.50 115 THR A C 1
ATOM 898 O O . THR A 1 115 ? -28.845 4.943 13.805 1.00 76.50 115 THR A O 1
ATOM 901 N N . SER A 1 116 ? -27.382 6.581 14.296 1.00 78.44 116 SER A N 1
ATOM 902 C CA . SER A 1 116 ? -28.107 7.661 13.607 1.00 78.44 116 SER A CA 1
ATOM 903 C C . SER A 1 116 ? -28.220 7.425 12.099 1.00 78.44 116 SER A C 1
ATOM 905 O O . SER A 1 116 ? -29.211 7.808 11.484 1.00 78.44 116 SER A O 1
ATOM 907 N N . ASN A 1 117 ? -27.235 6.744 11.505 1.00 70.69 117 ASN A N 1
ATOM 908 C CA . ASN A 1 117 ? -27.240 6.358 10.092 1.00 70.69 117 ASN A CA 1
ATOM 909 C C . ASN A 1 117 ? -27.943 5.012 9.823 1.00 70.69 117 ASN A C 1
ATOM 911 O O . ASN A 1 117 ? -27.882 4.512 8.703 1.00 70.69 117 ASN A O 1
ATOM 915 N N . ASN A 1 118 ? -28.612 4.419 10.822 1.00 76.56 118 ASN A N 1
ATOM 916 C CA . ASN A 1 118 ? -29.301 3.126 10.721 1.00 76.56 118 ASN A CA 1
ATOM 917 C C . ASN A 1 118 ? -28.415 2.000 10.148 1.00 76.56 118 ASN A C 1
ATOM 919 O O . ASN A 1 118 ? -28.868 1.182 9.345 1.00 76.56 118 ASN A O 1
ATOM 923 N N . CYS A 1 119 ? -27.142 1.952 10.553 1.00 64.31 119 CYS A N 1
ATOM 924 C CA . CYS A 1 119 ? -26.233 0.887 10.142 1.00 64.31 119 CYS A CA 1
ATOM 925 C C . CYS A 1 119 ? -26.729 -0.472 10.665 1.00 64.31 119 CYS A C 1
ATOM 927 O O . CYS A 1 119 ? -26.781 -0.700 11.872 1.00 64.31 119 CYS A O 1
ATOM 929 N N . LEU A 1 120 ? -27.064 -1.389 9.753 1.00 65.00 120 LEU A N 1
ATOM 930 C CA . LEU A 1 120 ? -27.570 -2.726 10.095 1.00 65.00 120 LEU A CA 1
ATOM 931 C C . LEU A 1 120 ? -26.472 -3.687 10.581 1.00 65.00 120 LEU A C 1
ATOM 933 O O . LEU A 1 120 ? -26.775 -4.733 11.146 1.00 65.00 120 LEU A O 1
ATOM 937 N N . SER A 1 121 ? -25.202 -3.337 10.364 1.00 63.56 121 SER A N 1
ATOM 938 C CA . SER A 1 121 ? -24.044 -4.191 10.665 1.00 63.56 121 SER A CA 1
ATOM 939 C C . SER A 1 121 ? -23.420 -3.922 12.038 1.00 63.56 121 SER A C 1
ATOM 941 O O . SER A 1 121 ? -22.368 -4.473 12.354 1.00 63.56 121 SER A O 1
ATOM 943 N N . THR A 1 122 ? -24.017 -3.044 12.844 1.00 66.31 122 THR A N 1
ATOM 944 C CA . THR A 1 122 ? -23.491 -2.625 14.150 1.00 66.31 122 THR A CA 1
ATOM 945 C C . THR A 1 122 ? -24.603 -2.649 15.190 1.00 66.31 122 THR A C 1
ATOM 947 O O . THR A 1 122 ? -25.747 -2.369 14.829 1.00 66.31 122 THR A O 1
ATOM 950 N N . PRO A 1 123 ? -24.312 -2.952 16.469 1.00 76.00 123 PRO A N 1
ATOM 951 C CA . PRO A 1 123 ? -25.318 -2.848 17.515 1.00 76.00 123 PRO A CA 1
ATOM 952 C C . PRO A 1 123 ? -25.913 -1.440 17.531 1.00 76.00 123 PRO A C 1
ATOM 954 O O . PRO A 1 123 ? -25.187 -0.449 17.464 1.00 76.00 123 PRO A O 1
ATOM 957 N N . ARG A 1 124 ? -27.239 -1.350 17.602 1.00 85.06 124 ARG A N 1
ATOM 958 C CA . ARG A 1 124 ? -27.945 -0.076 17.701 1.00 85.06 124 ARG A CA 1
ATOM 959 C C . ARG A 1 124 ? -28.012 0.346 19.156 1.00 85.06 124 ARG A C 1
ATOM 961 O O . ARG A 1 124 ? -28.340 -0.484 20.001 1.00 85.06 124 ARG A O 1
ATOM 968 N N . ILE A 1 125 ? -27.786 1.622 19.443 1.00 89.75 125 ILE A N 1
ATOM 969 C CA . ILE A 1 125 ? -28.127 2.184 20.753 1.00 89.75 125 ILE A CA 1
ATOM 970 C C . ILE A 1 125 ? -29.652 2.134 20.912 1.00 89.75 125 ILE A C 1
ATOM 972 O O . ILE A 1 125 ? -30.387 2.687 20.092 1.00 89.75 125 ILE A O 1
ATOM 976 N N . LEU A 1 126 ? -30.112 1.434 21.947 1.00 91.38 126 LEU A N 1
ATOM 977 C CA . LEU A 1 126 ? -31.510 1.413 22.374 1.00 91.38 126 LEU A CA 1
ATOM 978 C C . LEU A 1 126 ? -31.777 2.532 23.376 1.00 91.38 126 LEU A C 1
ATOM 980 O O . LEU A 1 126 ? -32.817 3.175 23.292 1.00 91.38 126 LEU A O 1
ATOM 984 N N . ASP A 1 127 ? -30.838 2.757 24.298 1.00 92.44 127 ASP A N 1
ATOM 985 C CA . ASP A 1 127 ? -30.944 3.796 25.317 1.00 92.44 127 ASP A CA 1
ATOM 986 C C . ASP A 1 127 ? -29.560 4.205 25.852 1.00 92.44 127 ASP A C 1
ATOM 988 O O . ASP A 1 127 ? -28.593 3.437 25.782 1.00 92.44 127 ASP A O 1
ATOM 992 N N . LEU A 1 128 ? -29.464 5.423 26.379 1.00 92.06 128 LEU A N 1
ATOM 993 C CA . LEU A 1 128 ? -28.241 6.024 26.908 1.00 92.06 128 LEU A CA 1
ATOM 994 C C . LEU A 1 128 ? -28.539 6.727 28.225 1.00 92.06 128 LEU A C 1
ATOM 996 O O . LEU A 1 128 ? -29.392 7.609 28.296 1.00 92.06 128 LEU A O 1
ATOM 1000 N N . LYS A 1 129 ? -27.767 6.396 29.259 1.00 92.81 129 LYS A N 1
ATOM 1001 C CA . LYS A 1 129 ? -27.862 7.048 30.562 1.00 92.81 129 LYS A CA 1
ATOM 1002 C C . LYS A 1 129 ? -26.511 7.595 30.979 1.00 92.81 129 LYS A C 1
ATOM 1004 O O . LYS A 1 129 ? -25.550 6.845 31.123 1.00 92.81 129 LYS A O 1
ATOM 1009 N N . TYR A 1 130 ? -26.481 8.895 31.229 1.00 92.38 130 TYR A N 1
ATOM 1010 C CA . TYR A 1 130 ? -25.351 9.592 31.829 1.00 92.38 130 TYR A CA 1
ATOM 1011 C C . TYR A 1 130 ? -25.617 9.777 33.320 1.00 92.38 130 TYR A C 1
ATOM 1013 O O . TYR A 1 130 ? -26.746 10.065 33.725 1.00 92.38 130 TYR A O 1
ATOM 1021 N N . GLY A 1 131 ? -24.589 9.610 34.139 1.00 92.06 131 GLY A N 1
ATOM 1022 C CA . GLY A 1 131 ? -24.693 9.764 35.578 1.00 92.06 131 GLY A CA 1
ATOM 1023 C C . GLY A 1 131 ? -23.356 10.065 36.234 1.00 92.06 131 GLY A C 1
ATOM 1024 O O . GLY A 1 131 ? -22.316 10.176 35.581 1.00 92.06 131 GLY A O 1
ATOM 1025 N N . TRP A 1 132 ? -23.425 10.170 37.554 1.00 94.44 132 TRP A N 1
ATOM 1026 C CA . TRP A 1 132 ? -22.293 10.404 38.435 1.00 94.44 132 TRP A CA 1
ATOM 1027 C C . TRP A 1 132 ? -22.194 9.250 39.423 1.00 94.44 132 TRP A C 1
ATOM 1029 O O . TRP A 1 132 ? -23.214 8.764 39.911 1.00 94.44 132 TRP A O 1
ATOM 1039 N N . GLN A 1 133 ? -20.971 8.813 39.679 1.00 95.12 133 GLN A N 1
ATOM 1040 C CA . GLN A 1 133 ? -20.648 7.730 40.596 1.00 95.12 133 GLN A CA 1
ATOM 1041 C C . GLN A 1 133 ? -21.017 8.092 42.042 1.00 95.12 133 GLN A C 1
ATOM 1043 O O . GLN A 1 133 ? -20.803 9.221 42.495 1.00 95.12 133 GLN A O 1
ATOM 1048 N N . GLU A 1 134 ? -21.561 7.124 42.771 1.00 92.56 134 GLU A N 1
ATOM 1049 C CA . GLU A 1 134 ? -21.966 7.259 44.167 1.00 92.56 134 GLU A CA 1
ATOM 1050 C C . GLU A 1 134 ? -20.765 7.139 45.125 1.00 92.56 134 GLU A C 1
ATOM 1052 O O . GLU A 1 134 ? -19.629 6.874 44.738 1.00 92.56 134 GLU A O 1
ATOM 1057 N N . THR A 1 135 ? -20.995 7.319 46.428 1.00 90.50 135 THR A N 1
ATOM 1058 C CA . THR A 1 135 ? -19.928 7.305 47.449 1.00 90.50 135 THR A CA 1
ATOM 1059 C C . THR A 1 135 ? -19.165 5.976 47.533 1.00 90.50 135 THR A C 1
ATOM 1061 O O . THR A 1 135 ? -17.998 5.958 47.929 1.00 90.50 135 THR A O 1
ATOM 1064 N N . ALA A 1 136 ? -19.815 4.866 47.176 1.00 88.31 136 ALA A N 1
ATOM 1065 C CA . ALA A 1 136 ? -19.227 3.528 47.206 1.00 88.31 136 ALA A CA 1
ATOM 1066 C C . ALA A 1 136 ? -18.460 3.159 45.922 1.00 88.31 136 ALA A C 1
ATOM 1068 O O . ALA A 1 136 ? -17.769 2.141 45.905 1.00 88.31 136 ALA A O 1
ATOM 1069 N N . ASP A 1 137 ? -18.566 3.969 44.870 1.00 92.12 137 ASP A N 1
ATOM 1070 C CA . ASP A 1 137 ? -17.985 3.676 43.564 1.00 92.12 137 ASP A CA 1
ATOM 1071 C C . ASP A 1 137 ? -16.476 4.023 43.501 1.00 92.12 137 ASP A C 1
ATOM 1073 O O . ASP A 1 137 ? -15.928 4.674 44.412 1.00 92.12 137 ASP A O 1
ATOM 1077 N N . PRO A 1 138 ? -15.762 3.572 42.445 1.00 93.38 138 PRO A N 1
ATOM 1078 C CA . PRO A 1 138 ? -14.325 3.799 42.291 1.00 93.38 138 PRO A CA 1
ATOM 1079 C C . PRO A 1 138 ? -13.905 5.268 42.385 1.00 93.38 138 PRO A C 1
ATOM 1081 O O . PRO A 1 138 ? -12.915 5.564 43.054 1.00 93.38 138 PRO A O 1
ATOM 1084 N N . VAL A 1 139 ? -14.659 6.189 41.783 1.00 95.81 139 VAL A N 1
ATOM 1085 C CA . VAL A 1 139 ? -14.422 7.639 41.870 1.00 95.81 139 VAL A CA 1
ATOM 1086 C C . VAL A 1 139 ? -15.743 8.331 42.186 1.00 95.81 139 VAL A C 1
ATOM 1088 O O . VAL A 1 139 ? -16.465 8.678 41.255 1.00 95.81 139 VAL A O 1
ATOM 1091 N N . PRO A 1 140 ? -16.092 8.556 43.467 1.00 96.50 140 PRO A N 1
ATOM 1092 C CA . PRO A 1 140 ? -17.315 9.273 43.816 1.00 96.50 140 PRO A CA 1
ATOM 1093 C C . PRO A 1 140 ? -17.384 10.627 43.103 1.00 96.50 140 PRO A C 1
ATOM 1095 O O . PRO A 1 140 ? -16.396 11.354 43.068 1.00 96.50 140 PRO A O 1
ATOM 1098 N N . GLY A 1 141 ? -18.529 10.962 42.509 1.00 94.38 141 GLY A N 1
ATOM 1099 C CA . GLY A 1 141 ? -18.701 12.181 41.712 1.00 94.38 141 GLY A CA 1
ATOM 1100 C C . GLY A 1 141 ? -18.038 12.160 40.328 1.00 94.38 141 GLY A C 1
ATOM 1101 O O . GLY A 1 141 ? -18.247 13.094 39.562 1.00 94.38 141 GLY A O 1
ATOM 1102 N N . GLY A 1 142 ? -17.277 11.118 39.977 1.00 94.56 142 GLY A N 1
ATOM 1103 C CA . GLY A 1 142 ? -16.773 10.897 38.622 1.00 94.56 142 GLY A CA 1
ATOM 1104 C C . GLY A 1 142 ? -17.883 10.444 37.675 1.00 94.56 142 GLY A C 1
ATOM 1105 O O . GLY A 1 142 ? -18.946 9.993 38.106 1.00 94.56 142 GLY A O 1
ATOM 1106 N N . TYR A 1 143 ? -17.659 10.548 36.367 1.00 93.69 143 TYR A N 1
ATOM 1107 C CA . TYR A 1 143 ? -18.676 10.154 35.390 1.00 93.69 143 TYR A CA 1
ATOM 1108 C C . TYR A 1 143 ? -18.918 8.633 35.393 1.00 93.69 143 TYR A C 1
ATOM 1110 O O . TYR A 1 143 ? -18.009 7.831 35.643 1.00 93.69 143 TYR A O 1
ATOM 1118 N N . ILE A 1 144 ? -20.145 8.242 35.049 1.00 94.31 144 ILE A N 1
ATOM 1119 C CA . ILE A 1 144 ? -20.525 6.880 34.664 1.00 94.31 144 ILE A CA 1
ATOM 1120 C C . ILE A 1 144 ? -21.582 6.934 33.556 1.00 94.31 144 ILE A C 1
ATOM 1122 O O . ILE A 1 144 ? -22.518 7.731 33.601 1.00 94.31 144 ILE A O 1
ATOM 1126 N N . ILE A 1 145 ? -21.420 6.102 32.533 1.00 93.75 145 ILE A N 1
ATOM 1127 C CA . ILE A 1 145 ? -22.256 6.075 31.334 1.00 93.75 145 ILE A CA 1
ATOM 1128 C C . ILE A 1 145 ? -22.704 4.640 31.092 1.00 93.75 145 ILE A C 1
ATOM 1130 O O . ILE A 1 145 ? -21.882 3.725 31.041 1.00 93.75 145 ILE A O 1
ATOM 1134 N N . PHE A 1 146 ? -24.006 4.459 30.896 1.00 95.06 146 PHE A N 1
ATOM 1135 C CA . PHE A 1 146 ? -24.608 3.191 30.510 1.00 95.06 146 PHE A CA 1
ATOM 1136 C C . PHE A 1 146 ? -25.123 3.296 29.080 1.00 95.06 146 PHE A C 1
ATOM 1138 O O . PHE A 1 146 ? -25.952 4.152 28.767 1.00 95.06 146 PHE A O 1
ATOM 1145 N N . ILE A 1 147 ? -24.633 2.409 28.222 1.00 93.75 147 ILE A N 1
ATOM 1146 C CA . ILE A 1 147 ? -25.023 2.302 26.822 1.00 93.75 147 ILE A CA 1
ATOM 1147 C C . ILE A 1 147 ? -25.760 0.978 26.655 1.00 93.75 147 ILE A C 1
ATOM 1149 O O . ILE A 1 147 ? -25.136 -0.087 26.647 1.00 93.75 147 ILE A O 1
ATOM 1153 N N . LEU A 1 148 ? -27.083 1.046 26.516 1.00 94.56 148 LEU A N 1
ATOM 1154 C CA . LEU A 1 148 ? -27.897 -0.116 26.192 1.00 94.56 148 LEU A CA 1
ATOM 1155 C C . LEU A 1 148 ? -27.923 -0.290 24.675 1.00 94.56 148 LEU A C 1
ATOM 1157 O O . LEU A 1 148 ? -28.346 0.603 23.943 1.00 94.56 148 LEU A O 1
ATOM 1161 N N . MET A 1 149 ? -27.495 -1.454 24.200 1.00 92.75 149 MET A N 1
ATOM 1162 C CA . MET A 1 149 ? -27.417 -1.777 22.780 1.00 92.75 149 MET A CA 1
ATOM 1163 C C . MET A 1 149 ? -28.260 -2.999 22.430 1.00 92.75 149 MET A C 1
ATOM 1165 O O . MET A 1 149 ? -28.448 -3.911 23.240 1.00 92.75 149 MET A O 1
ATOM 1169 N N . SER A 1 150 ? -28.722 -3.045 21.183 1.00 88.62 150 SER A N 1
ATOM 1170 C CA . SER A 1 150 ? -29.404 -4.208 20.627 1.00 88.62 150 SER A CA 1
ATOM 1171 C C . SER A 1 150 ? -28.496 -5.434 20.663 1.00 88.62 150 SER A C 1
ATOM 1173 O O . SER A 1 150 ? -27.344 -5.369 20.224 1.00 88.62 150 SER A O 1
ATOM 1175 N N . TYR A 1 151 ? -29.036 -6.570 21.092 1.00 83.75 151 TYR A N 1
ATOM 1176 C CA . TYR A 1 151 ? -28.369 -7.852 20.921 1.00 83.75 151 TYR A CA 1
ATOM 1177 C C . TYR A 1 151 ? -28.466 -8.288 19.452 1.00 83.75 151 TYR A C 1
ATOM 1179 O O . TYR A 1 151 ? -29.558 -8.572 18.959 1.00 83.75 151 TYR A O 1
ATOM 1187 N N . LEU A 1 152 ? -27.340 -8.293 18.731 1.00 71.50 152 LEU A N 1
ATOM 1188 C CA . LEU A 1 152 ? -27.323 -8.702 17.326 1.00 71.50 152 LEU A CA 1
ATOM 1189 C C . LEU A 1 152 ? -27.352 -10.234 17.200 1.00 71.50 152 LEU A C 1
ATOM 1191 O O . LEU A 1 152 ? -26.586 -10.910 17.890 1.00 71.50 152 LEU A O 1
ATOM 1195 N N . PRO A 1 153 ? -28.172 -10.797 16.296 1.00 56.12 153 PRO A N 1
ATOM 1196 C CA . PRO A 1 153 ? -28.103 -12.215 15.976 1.00 56.12 153 PRO A CA 1
ATOM 1197 C C . PRO A 1 153 ? -26.789 -12.518 15.241 1.00 56.12 153 PRO A C 1
ATOM 1199 O O . PRO A 1 153 ? -26.458 -11.867 14.251 1.00 56.12 153 PRO A O 1
ATOM 1202 N N . GLY A 1 154 ? -26.031 -13.511 15.709 1.00 56.38 154 GLY A N 1
ATOM 1203 C CA . GLY A 1 154 ? -24.785 -13.918 15.059 1.00 56.38 154 GLY A CA 1
ATOM 1204 C C . GLY A 1 154 ? -23.952 -14.893 15.887 1.00 56.38 154 GLY A C 1
ATOM 1205 O O . GLY A 1 154 ? -24.185 -15.077 17.079 1.00 56.38 154 GLY A O 1
ATOM 1206 N N . VAL A 1 155 ? -22.971 -15.523 15.238 1.00 52.47 155 VAL A N 1
ATOM 1207 C CA . VAL A 1 155 ? -21.963 -16.363 15.899 1.00 52.47 155 VAL A CA 1
ATOM 1208 C C . VAL A 1 155 ? -20.732 -15.503 16.158 1.00 52.47 155 VAL A C 1
ATOM 1210 O O . VAL A 1 155 ? -20.169 -14.929 15.225 1.00 52.47 155 VAL A O 1
ATOM 1213 N N . GLN A 1 156 ? -20.313 -15.406 17.420 1.00 51.31 156 GLN A N 1
ATOM 1214 C CA . GLN A 1 156 ? -19.070 -14.727 17.771 1.00 51.31 156 GLN A CA 1
ATOM 1215 C C . GLN A 1 156 ? -17.901 -15.462 17.111 1.00 51.31 156 GLN A C 1
ATOM 1217 O O . GLN A 1 156 ? -17.745 -16.674 17.266 1.00 51.31 156 GLN A O 1
ATOM 1222 N N . LEU A 1 157 ? -17.098 -14.729 16.341 1.00 50.06 157 LEU A N 1
ATOM 1223 C CA . LEU A 1 157 ? -15.938 -15.305 15.668 1.00 50.06 157 LEU A CA 1
ATOM 1224 C C . LEU A 1 157 ? -14.948 -15.836 16.718 1.00 50.06 157 LEU A C 1
ATOM 1226 O O . LEU A 1 157 ? -14.871 -15.320 17.833 1.00 50.06 157 LEU A O 1
ATOM 1230 N N . THR A 1 158 ? -14.231 -16.909 16.391 1.00 46.72 158 THR A N 1
ATOM 1231 C CA . THR A 1 158 ? -13.387 -17.625 17.359 1.00 46.72 158 THR A CA 1
ATOM 1232 C C . THR A 1 158 ? -12.142 -16.820 17.742 1.00 46.72 158 THR A C 1
ATOM 1234 O O . THR A 1 158 ? -11.718 -15.924 17.013 1.00 46.72 158 THR A O 1
ATOM 1237 N N . LYS A 1 159 ? -11.489 -17.181 18.858 1.00 45.91 159 LYS A N 1
ATOM 1238 C CA . LYS A 1 159 ? -10.209 -16.573 19.279 1.00 45.91 159 LYS A CA 1
ATOM 1239 C C . LYS A 1 159 ? -9.130 -16.601 18.188 1.00 45.91 159 LYS A C 1
ATOM 1241 O O . LYS A 1 159 ? -8.290 -15.720 18.176 1.00 45.91 159 LYS A O 1
ATOM 1246 N N . ALA A 1 160 ? -9.173 -17.563 17.262 1.00 40.31 160 ALA A N 1
ATOM 1247 C CA . ALA A 1 160 ? -8.255 -17.625 16.124 1.00 40.31 160 ALA A CA 1
ATOM 1248 C C . ALA A 1 160 ? -8.440 -16.447 15.150 1.00 40.31 160 ALA A C 1
ATOM 1250 O O . ALA A 1 160 ? -7.459 -15.899 14.661 1.00 40.31 160 ALA A O 1
ATOM 1251 N N . PHE A 1 161 ? -9.682 -16.017 14.904 1.00 39.94 161 PHE A N 1
ATOM 1252 C CA . PHE A 1 161 ? -9.957 -14.821 14.103 1.00 39.94 161 PHE A CA 1
ATOM 1253 C C . PHE A 1 161 ? -9.480 -13.551 14.816 1.00 39.94 161 PHE A C 1
ATOM 1255 O O . PHE A 1 161 ? -8.905 -12.666 14.185 1.00 39.94 161 PHE A O 1
ATOM 1262 N N . TRP A 1 162 ? -9.690 -13.485 16.134 1.00 45.19 162 TRP A N 1
ATOM 1263 C CA . TRP A 1 162 ? -9.285 -12.345 16.961 1.00 45.19 162 TRP A CA 1
ATOM 1264 C C . TRP A 1 162 ? -7.810 -12.388 17.422 1.00 45.19 162 TRP A C 1
ATOM 1266 O O . TRP A 1 162 ? -7.366 -11.539 18.189 1.00 45.19 162 TRP A O 1
ATOM 1276 N N . GLY A 1 163 ? -7.062 -13.412 17.008 1.00 35.34 163 GLY A N 1
ATOM 1277 C CA . GLY A 1 163 ? -5.669 -13.666 17.391 1.00 35.34 163 GLY A CA 1
ATOM 1278 C C . GLY A 1 163 ? -4.696 -13.594 16.216 1.00 35.34 163 GLY A C 1
ATOM 1279 O O . GLY A 1 163 ? -3.549 -14.003 16.357 1.00 35.34 163 GLY A O 1
ATOM 1280 N N . LEU A 1 164 ? -5.148 -13.116 15.051 1.00 39.88 164 LEU A N 1
ATOM 1281 C CA . LEU A 1 164 ? -4.269 -12.818 13.923 1.00 39.88 164 LEU A CA 1
ATOM 1282 C C . LEU A 1 164 ? -3.321 -11.683 14.346 1.00 39.88 164 LEU A C 1
ATOM 1284 O O . LEU A 1 164 ? -3.769 -10.554 14.535 1.00 39.88 164 LEU A O 1
ATOM 1288 N N . GLU A 1 165 ? -2.041 -12.005 14.557 1.00 34.81 165 GLU A N 1
ATOM 1289 C CA . GLU A 1 165 ? -1.028 -11.061 15.040 1.00 34.81 165 GLU A CA 1
ATOM 1290 C C . GLU A 1 165 ? -0.853 -9.846 14.119 1.00 34.81 165 GLU A C 1
ATOM 1292 O O . GLU A 1 165 ? -0.872 -9.944 12.888 1.00 34.81 165 GLU A O 1
ATOM 1297 N N . ASP A 1 166 ? -0.625 -8.697 14.761 1.00 38.91 166 ASP A N 1
ATOM 1298 C CA . ASP A 1 166 ? -0.238 -7.436 14.142 1.00 38.91 166 ASP A CA 1
ATOM 1299 C C . ASP A 1 166 ? 1.100 -7.596 13.399 1.00 38.91 166 ASP A C 1
ATOM 1301 O O . ASP A 1 166 ? 2.179 -7.479 13.981 1.00 38.91 166 ASP A O 1
ATOM 1305 N N . SER A 1 167 ? 1.064 -7.774 12.077 1.00 31.67 167 SER A N 1
ATOM 1306 C CA . SER A 1 167 ? 2.229 -7.484 11.237 1.00 31.67 167 SER A CA 1
ATOM 1307 C C . SER A 1 167 ? 2.405 -5.961 11.158 1.00 31.67 167 SER A C 1
ATOM 1309 O O . SER A 1 167 ? 1.964 -5.293 10.217 1.00 31.67 167 SER A O 1
ATOM 1311 N N . MET A 1 168 ? 3.001 -5.402 12.208 1.00 29.16 168 MET A N 1
ATOM 1312 C CA . MET A 1 168 ? 3.368 -3.999 12.349 1.00 29.16 168 MET A CA 1
ATOM 1313 C C . MET A 1 168 ? 4.394 -3.624 11.261 1.00 29.16 168 MET A C 1
ATOM 1315 O O . MET A 1 168 ? 5.576 -3.931 11.370 1.00 29.16 168 MET A O 1
ATOM 1319 N N . HIS A 1 169 ? 3.931 -2.974 10.190 1.00 30.34 169 HIS A N 1
ATOM 1320 C CA . HIS A 1 169 ? 4.773 -2.339 9.159 1.00 30.34 169 HIS A CA 1
ATOM 1321 C C . HIS A 1 169 ? 4.226 -0.965 8.699 1.00 30.34 169 HIS A C 1
ATOM 1323 O O . HIS A 1 169 ? 4.576 -0.482 7.629 1.00 30.34 169 HIS A O 1
ATOM 1329 N N . TYR A 1 170 ? 3.365 -0.299 9.485 1.00 34.94 170 TYR A N 1
ATOM 1330 C CA . TYR A 1 170 ? 2.551 0.833 8.989 1.00 34.94 170 TYR A CA 1
ATOM 1331 C C . TYR A 1 170 ? 2.893 2.245 9.498 1.00 34.94 170 TYR A C 1
ATOM 1333 O O . TYR A 1 170 ? 2.270 3.203 9.044 1.00 34.94 170 TYR A O 1
ATOM 1341 N N . ILE A 1 171 ? 3.897 2.441 10.360 1.00 28.83 171 ILE A N 1
ATOM 1342 C CA . ILE A 1 171 ? 4.223 3.803 10.845 1.00 28.83 171 ILE A CA 1
ATOM 1343 C C . ILE A 1 171 ? 4.934 4.647 9.767 1.00 28.83 171 ILE A C 1
ATOM 1345 O O . ILE A 1 171 ? 4.766 5.862 9.728 1.00 28.83 171 ILE A O 1
ATOM 1349 N N . GLN A 1 172 ? 5.609 4.020 8.799 1.00 28.23 172 GLN A N 1
ATOM 1350 C CA . GLN A 1 172 ? 6.225 4.731 7.670 1.00 28.23 172 GLN A CA 1
ATOM 1351 C C . GLN A 1 172 ? 5.205 5.128 6.576 1.00 28.23 172 GLN A C 1
ATOM 1353 O O . GLN A 1 172 ? 5.440 6.065 5.819 1.00 28.23 172 GLN A O 1
ATOM 1358 N N . TYR A 1 173 ? 4.027 4.487 6.546 1.00 31.59 173 TYR A N 1
ATOM 1359 C CA . TYR A 1 173 ? 2.985 4.682 5.522 1.00 31.59 173 TYR A CA 1
ATOM 1360 C C . TYR A 1 173 ? 1.900 5.702 5.900 1.00 31.59 173 TYR A C 1
ATOM 1362 O O . TYR A 1 173 ? 1.259 6.276 5.016 1.00 31.59 173 TYR A O 1
ATOM 1370 N N . GLY A 1 174 ? 1.701 5.972 7.196 1.00 28.27 174 GLY A N 1
ATOM 1371 C CA . GLY A 1 174 ? 0.718 6.959 7.666 1.00 28.27 174 GLY A CA 1
ATOM 1372 C C . GLY A 1 174 ? 1.041 8.393 7.227 1.00 28.27 174 GLY A C 1
ATOM 1373 O O . GLY A 1 174 ? 0.140 9.144 6.856 1.00 28.27 174 GLY A O 1
ATOM 1374 N N . ILE A 1 175 ? 2.330 8.747 7.178 1.00 33.34 175 ILE A N 1
ATOM 1375 C CA . ILE A 1 175 ? 2.805 10.055 6.695 1.00 33.34 175 ILE A CA 1
ATOM 1376 C C . ILE A 1 175 ? 2.631 10.168 5.170 1.00 33.34 175 ILE A C 1
ATOM 1378 O O . ILE A 1 175 ? 2.196 11.208 4.676 1.00 33.34 175 ILE A O 1
ATOM 1382 N N . GLY A 1 176 ? 2.873 9.081 4.426 1.00 28.53 176 GLY A N 1
ATOM 1383 C CA . GLY A 1 176 ? 2.673 9.028 2.973 1.00 28.53 176 GLY A CA 1
ATOM 1384 C C . GLY A 1 176 ? 1.205 9.173 2.554 1.00 28.53 176 GLY A C 1
ATOM 1385 O O . GLY A 1 176 ? 0.901 9.886 1.598 1.00 28.53 176 GLY A O 1
ATOM 1386 N N . CYS A 1 177 ? 0.272 8.582 3.308 1.00 33.53 177 CYS A N 1
ATOM 1387 C CA . CYS A 1 177 ? -1.167 8.726 3.052 1.00 33.53 177 CYS A CA 1
ATOM 1388 C C . CYS A 1 177 ? -1.675 10.152 3.331 1.00 33.53 177 CYS A C 1
ATOM 1390 O O . CYS A 1 177 ? -2.519 10.658 2.590 1.00 33.53 177 CYS A O 1
ATOM 1392 N N . LEU A 1 178 ? -1.142 10.821 4.361 1.00 32.28 178 LEU A N 1
ATOM 1393 C CA . LEU A 1 178 ? -1.507 12.203 4.687 1.00 32.28 178 LEU A CA 1
ATOM 1394 C C . LEU A 1 178 ? -0.977 13.197 3.633 1.00 32.28 178 LEU A C 1
ATOM 1396 O O . LEU A 1 178 ? -1.695 14.115 3.244 1.00 32.2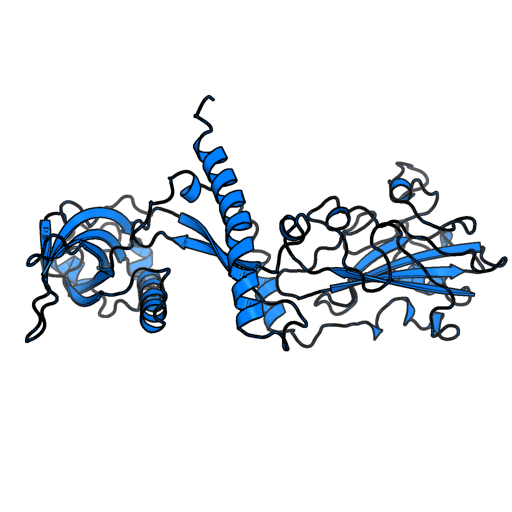8 178 LEU A O 1
ATOM 1400 N N . LEU A 1 179 ? 0.235 12.971 3.106 1.00 33.84 179 LEU A N 1
ATOM 1401 C CA . LEU A 1 179 ? 0.790 13.719 1.966 1.00 33.84 179 LEU A CA 1
ATOM 1402 C C . LEU A 1 179 ? 0.012 13.456 0.663 1.00 33.84 179 LEU A C 1
ATOM 1404 O O . LEU A 1 179 ? -0.225 14.383 -0.108 1.00 33.84 179 LEU A O 1
ATOM 1408 N N . SER A 1 180 ? -0.462 12.223 0.452 1.00 35.28 180 SER A N 1
ATOM 1409 C CA . SER A 1 180 ? -1.250 11.834 -0.731 1.00 35.28 180 SER A CA 1
ATOM 1410 C C . SER A 1 180 ? -2.619 12.515 -0.805 1.00 35.28 180 SER A C 1
ATOM 1412 O O . SER A 1 180 ? -3.098 12.820 -1.896 1.00 35.28 180 SER A O 1
ATOM 1414 N N . LEU A 1 181 ? -3.239 12.800 0.344 1.00 38.09 181 LEU A N 1
ATOM 1415 C CA . LEU A 1 181 ? -4.484 13.573 0.423 1.00 38.09 181 LEU A CA 1
ATOM 1416 C C . LEU A 1 181 ? -4.266 15.073 0.154 1.00 38.09 181 LEU A C 1
ATOM 1418 O O . LEU A 1 181 ? -5.170 15.732 -0.358 1.00 38.09 181 LEU A O 1
ATOM 1422 N N . LEU A 1 182 ? -3.072 15.600 0.447 1.00 36.66 182 LEU A N 1
ATOM 1423 C CA . LEU A 1 182 ? -2.719 17.015 0.262 1.00 36.66 182 LEU A CA 1
ATOM 1424 C C . LEU A 1 182 ? -2.209 17.349 -1.156 1.00 36.66 182 LEU A C 1
ATOM 1426 O O . LEU A 1 182 ? -2.221 18.517 -1.535 1.00 36.66 182 LEU A O 1
ATOM 1430 N N . LEU A 1 183 ? -1.796 16.352 -1.951 1.00 40.91 183 LEU A N 1
ATOM 1431 C CA . LEU A 1 183 ? -1.135 16.529 -3.258 1.00 40.91 183 LEU A CA 1
ATOM 1432 C C . LEU A 1 183 ? -1.930 15.975 -4.454 1.00 40.91 183 LEU A C 1
ATOM 1434 O O . LEU A 1 183 ? -1.367 15.706 -5.513 1.00 40.91 183 LEU A O 1
ATOM 1438 N N . THR A 1 184 ? -3.252 15.838 -4.335 1.00 40.91 184 THR A N 1
ATOM 1439 C CA . THR A 1 184 ? -4.130 15.295 -5.397 1.00 40.91 184 THR A CA 1
ATOM 1440 C C . THR A 1 184 ? -4.070 16.038 -6.746 1.00 40.91 184 THR A C 1
ATOM 1442 O O . THR A 1 184 ? -4.563 15.507 -7.737 1.00 40.91 184 THR A O 1
ATOM 1445 N N . GLY A 1 185 ? -3.422 17.209 -6.819 1.00 38.47 185 GLY A N 1
ATOM 1446 C CA . GLY A 1 185 ? -3.160 17.963 -8.053 1.00 38.47 185 GLY A CA 1
ATOM 1447 C C . GLY A 1 185 ? -1.760 17.809 -8.675 1.00 38.47 185 GLY A C 1
ATOM 1448 O O . GLY A 1 185 ? -1.494 18.486 -9.661 1.00 38.47 185 GLY A O 1
ATOM 1449 N N . ALA A 1 186 ? -0.864 16.978 -8.125 1.00 46.31 186 ALA A N 1
ATOM 1450 C CA . ALA A 1 186 ? 0.535 16.860 -8.574 1.00 46.31 186 ALA A CA 1
ATOM 1451 C C . ALA A 1 186 ? 0.840 15.618 -9.439 1.00 46.31 186 ALA A C 1
ATOM 1453 O O . ALA A 1 186 ? 1.999 15.357 -9.736 1.00 46.31 186 ALA A O 1
ATOM 1454 N N . LYS A 1 187 ? -0.172 14.841 -9.841 1.00 51.56 187 LYS A N 1
ATOM 1455 C CA . LYS A 1 187 ? 0.030 13.645 -10.675 1.00 51.56 187 LYS A CA 1
ATOM 1456 C C . LYS A 1 187 ? 0.248 14.011 -12.139 1.00 51.56 187 LYS A C 1
ATOM 1458 O O . LYS A 1 187 ? -0.428 14.898 -12.660 1.00 51.56 187 LYS A O 1
ATOM 1463 N N . GLY A 1 188 ? 1.114 13.258 -12.811 1.00 60.16 188 GLY A N 1
ATOM 1464 C CA . GLY A 1 188 ? 1.284 13.319 -14.258 1.00 60.16 188 GLY A CA 1
ATOM 1465 C C . GLY A 1 188 ? 2.425 14.216 -14.715 1.00 60.16 188 GLY A C 1
ATOM 1466 O O . GLY A 1 188 ? 2.217 15.120 -15.521 1.00 60.16 188 GLY A O 1
ATOM 1467 N N . HIS A 1 189 ? 3.641 13.899 -14.270 1.00 69.38 189 HIS A N 1
ATOM 1468 C CA . HIS A 1 189 ? 4.892 14.479 -14.768 1.00 69.38 189 HIS A CA 1
ATOM 1469 C C . HIS A 1 189 ? 5.311 13.919 -16.140 1.00 69.38 189 HIS A C 1
ATOM 1471 O O . HIS A 1 189 ? 6.483 13.636 -16.378 1.00 69.38 189 HIS A O 1
ATOM 1477 N N . GLU A 1 190 ? 4.357 13.739 -17.062 1.00 73.56 190 GLU A N 1
ATOM 1478 C CA . GLU A 1 190 ? 4.647 13.224 -18.409 1.00 73.56 190 GLU A CA 1
ATOM 1479 C C . GLU A 1 190 ? 5.582 14.145 -19.200 1.00 73.56 190 GLU A C 1
ATOM 1481 O O . GLU A 1 190 ? 6.293 13.684 -20.088 1.00 73.56 190 GLU A O 1
ATOM 1486 N N . ASP A 1 191 ? 5.586 15.442 -18.882 1.00 79.12 191 ASP A N 1
ATOM 1487 C CA . ASP A 1 191 ? 6.481 16.456 -19.443 1.00 79.12 191 ASP A CA 1
ATOM 1488 C C . ASP A 1 191 ? 7.953 16.234 -19.064 1.00 79.12 191 ASP A C 1
ATOM 1490 O O . ASP A 1 191 ? 8.839 16.787 -19.714 1.00 79.12 191 ASP A O 1
ATOM 1494 N N . LYS A 1 192 ? 8.209 15.407 -18.044 1.00 84.06 192 LYS A N 1
ATOM 1495 C CA . LYS A 1 192 ? 9.541 15.101 -17.512 1.00 84.06 192 LYS A CA 1
ATOM 1496 C C . LYS A 1 192 ? 10.035 13.693 -17.842 1.00 84.06 192 LYS A C 1
ATOM 1498 O O . LYS A 1 192 ? 11.109 13.335 -17.371 1.00 84.06 192 LYS A O 1
ATOM 1503 N N . LEU A 1 193 ? 9.279 12.914 -18.619 1.00 88.69 193 LEU A N 1
ATOM 1504 C CA . LEU A 1 193 ? 9.729 11.602 -19.098 1.00 88.69 193 LEU A CA 1
ATOM 1505 C C . LEU A 1 193 ? 11.014 11.733 -19.921 1.00 88.69 193 LEU A C 1
ATOM 1507 O O . LEU A 1 193 ? 11.253 12.762 -20.565 1.00 88.69 193 LEU A O 1
ATOM 1511 N N . PHE A 1 194 ? 11.808 10.669 -19.961 1.00 92.00 194 PHE A N 1
ATOM 1512 C CA . PHE A 1 194 ? 13.081 10.612 -20.671 1.00 92.00 194 PHE A CA 1
ATOM 1513 C C . PHE A 1 194 ? 12.936 11.024 -22.143 1.00 92.00 194 PHE A C 1
ATOM 1515 O O . PHE A 1 194 ? 13.688 11.869 -22.638 1.00 92.00 194 PHE A O 1
ATOM 1522 N N . THR A 1 195 ? 11.896 10.528 -22.821 1.00 89.38 195 THR A N 1
ATOM 1523 C CA . THR A 1 195 ? 11.553 10.877 -24.215 1.00 89.38 195 THR A CA 1
ATOM 1524 C C . THR A 1 195 ? 11.066 12.313 -24.433 1.00 89.38 195 THR A C 1
ATOM 1526 O O . THR A 1 195 ? 10.928 12.746 -25.578 1.00 89.38 195 THR A O 1
ATOM 1529 N N . ARG A 1 196 ? 10.829 13.098 -23.373 1.00 88.88 196 ARG A N 1
ATOM 1530 C CA . ARG A 1 196 ? 10.557 14.548 -23.467 1.00 88.88 196 ARG A CA 1
ATOM 1531 C C . ARG A 1 196 ? 11.812 15.410 -23.359 1.00 88.88 196 ARG A C 1
ATOM 1533 O O . ARG A 1 196 ? 11.724 16.630 -23.496 1.00 88.88 196 ARG A O 1
ATOM 1540 N N . GLY A 1 197 ? 12.975 14.793 -23.162 1.00 87.75 197 GLY A N 1
ATOM 1541 C CA . GLY A 1 197 ? 14.256 15.483 -23.126 1.00 87.75 197 GLY A CA 1
ATOM 1542 C C . GLY A 1 197 ? 14.652 16.126 -24.469 1.00 87.75 197 GLY A C 1
ATOM 1543 O O . GLY A 1 197 ? 14.165 15.742 -25.536 1.00 87.75 197 GLY A O 1
ATOM 1544 N N . PRO A 1 198 ? 15.601 17.081 -24.454 1.00 88.56 198 PRO A N 1
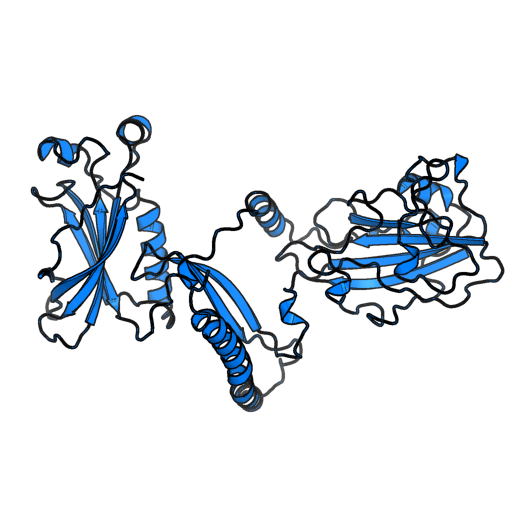ATOM 1545 C CA . PRO A 1 198 ? 16.014 17.836 -25.643 1.00 88.56 198 PRO A CA 1
ATOM 1546 C C . PRO A 1 198 ? 16.600 16.962 -26.766 1.00 88.56 198 PRO A C 1
ATOM 1548 O O . PRO A 1 198 ? 16.489 17.318 -27.944 1.00 88.56 198 PRO A O 1
ATOM 1551 N N . ALA A 1 199 ? 17.170 15.800 -26.425 1.00 90.81 199 ALA A N 1
ATOM 1552 C CA . ALA A 1 199 ? 17.715 14.840 -27.386 1.00 90.81 199 ALA A CA 1
ATOM 1553 C C . ALA A 1 199 ? 16.661 14.324 -28.387 1.00 90.81 199 ALA A C 1
ATOM 1555 O O . ALA A 1 199 ? 17.000 14.000 -29.524 1.00 90.81 199 ALA A O 1
ATOM 1556 N N . PHE A 1 200 ? 15.381 14.314 -28.001 1.00 91.88 200 PHE A N 1
ATOM 1557 C CA . PHE A 1 200 ? 14.265 13.827 -28.818 1.00 91.88 200 PHE A CA 1
ATOM 1558 C C . PHE A 1 200 ? 13.638 14.913 -29.700 1.00 91.88 200 PHE A C 1
ATOM 1560 O O . PHE A 1 200 ? 12.670 14.647 -30.405 1.00 91.88 200 PHE A O 1
ATOM 1567 N N . SER A 1 201 ? 14.186 16.132 -29.722 1.00 89.50 201 SER A N 1
ATOM 1568 C CA . SER A 1 201 ? 13.652 17.248 -30.524 1.00 89.50 201 SER A CA 1
ATOM 1569 C C . SER A 1 201 ? 13.503 16.928 -32.020 1.00 89.50 201 SER A C 1
ATOM 1571 O O . SER A 1 201 ? 12.556 17.394 -32.651 1.00 89.50 201 SER A O 1
ATOM 1573 N N . ALA A 1 202 ? 14.388 16.094 -32.580 1.00 86.44 202 ALA A N 1
ATOM 1574 C CA . ALA A 1 202 ? 14.299 15.612 -33.962 1.00 86.44 202 ALA A CA 1
ATOM 1575 C C . ALA A 1 202 ? 13.270 14.477 -34.166 1.00 86.44 202 ALA A C 1
ATOM 1577 O O . ALA A 1 202 ? 12.846 14.231 -35.293 1.00 86.44 202 ALA A O 1
ATOM 1578 N N . TYR A 1 203 ? 12.845 13.813 -33.087 1.00 86.25 203 TYR A N 1
ATOM 1579 C CA . TYR A 1 203 ? 11.905 12.688 -33.079 1.00 86.25 203 TYR A CA 1
ATOM 1580 C C . TYR A 1 203 ? 10.799 12.916 -32.032 1.00 86.25 203 TYR A C 1
ATOM 1582 O O . TYR A 1 203 ? 10.714 12.176 -31.054 1.00 86.25 203 TYR A O 1
ATOM 1590 N N . PRO A 1 204 ? 9.924 13.925 -32.203 1.00 77.12 204 PRO A N 1
ATOM 1591 C CA . PRO A 1 204 ? 8.943 14.309 -31.181 1.00 77.12 204 PRO A CA 1
ATOM 1592 C C . PRO A 1 204 ? 7.822 13.278 -30.947 1.00 77.12 204 PRO A C 1
ATOM 1594 O O . PRO A 1 204 ? 7.055 13.412 -29.993 1.00 77.12 204 PRO A O 1
ATOM 1597 N N . TYR A 1 205 ? 7.710 12.262 -31.808 1.00 80.06 205 TYR A N 1
ATOM 1598 C CA . TYR A 1 205 ? 6.712 11.196 -31.727 1.00 80.06 205 TYR A CA 1
ATOM 1599 C C . TYR A 1 205 ? 7.374 9.818 -31.886 1.00 80.06 205 TYR A C 1
ATOM 1601 O O . TYR A 1 205 ? 8.383 9.728 -32.594 1.00 80.06 205 TYR A O 1
ATOM 1609 N N . PRO A 1 206 ? 6.796 8.752 -31.295 1.00 85.75 206 PRO A N 1
ATOM 1610 C CA . PRO A 1 206 ? 7.257 7.383 -31.502 1.00 85.75 206 PRO A CA 1
ATOM 1611 C C . PRO A 1 206 ? 7.315 7.017 -32.987 1.00 85.75 206 PRO A C 1
ATOM 1613 O O . PRO A 1 206 ? 6.392 7.314 -33.747 1.00 85.75 206 PRO A O 1
ATOM 1616 N N . THR A 1 207 ? 8.389 6.349 -33.394 1.00 84.69 207 THR A N 1
ATOM 1617 C CA . THR A 1 207 ? 8.664 5.998 -34.797 1.00 84.69 207 THR A CA 1
ATOM 1618 C C . THR A 1 207 ? 8.416 4.525 -35.108 1.00 84.69 207 THR A C 1
ATOM 1620 O O . THR A 1 207 ? 8.289 4.159 -36.272 1.00 84.69 207 THR A O 1
ATOM 1623 N N . PHE A 1 208 ? 8.367 3.670 -34.087 1.00 83.62 208 PHE A N 1
ATOM 1624 C CA . PHE A 1 208 ? 7.991 2.263 -34.204 1.00 83.62 208 PHE A CA 1
ATOM 1625 C C . PHE A 1 208 ? 7.128 1.851 -33.004 1.00 83.62 208 PHE A C 1
ATOM 1627 O O . PHE A 1 208 ? 6.861 2.657 -32.111 1.00 83.62 208 PHE A O 1
ATOM 1634 N N . PHE A 1 209 ? 6.639 0.613 -33.007 1.00 81.94 209 PHE A N 1
ATOM 1635 C CA . PHE A 1 209 ? 5.798 0.084 -31.938 1.00 81.94 209 PHE A CA 1
ATOM 1636 C C . PHE A 1 209 ? 6.549 -0.950 -31.108 1.00 81.94 209 PHE A C 1
ATOM 1638 O O . PHE A 1 209 ? 7.431 -1.653 -31.593 1.00 81.94 209 PHE A O 1
ATOM 1645 N N . ILE A 1 210 ? 6.150 -1.043 -29.850 1.00 85.38 210 ILE A N 1
ATOM 1646 C CA . ILE A 1 210 ? 6.603 -2.047 -28.902 1.00 85.38 210 ILE A CA 1
ATOM 1647 C C . ILE A 1 210 ? 5.357 -2.696 -28.300 1.00 85.38 210 ILE A C 1
ATOM 1649 O O . ILE A 1 210 ? 4.348 -2.028 -28.066 1.00 85.38 210 ILE A O 1
ATOM 1653 N N . GLU A 1 211 ? 5.409 -4.002 -28.100 1.00 85.44 211 GLU A N 1
ATOM 1654 C CA . GLU A 1 211 ? 4.322 -4.804 -27.554 1.00 85.44 211 GLU A CA 1
ATOM 1655 C C . GLU A 1 211 ? 4.830 -5.699 -26.426 1.00 85.44 211 GLU A C 1
ATOM 1657 O O . GLU A 1 211 ? 6.026 -5.970 -26.310 1.00 85.44 211 GLU A O 1
ATOM 1662 N N . CYS A 1 212 ? 3.902 -6.174 -25.605 1.00 86.56 212 CYS A N 1
ATOM 1663 C CA . CYS A 1 212 ? 4.167 -7.168 -24.582 1.00 86.56 212 CYS A CA 1
ATOM 1664 C C . CYS A 1 212 ? 3.228 -8.353 -24.811 1.00 86.56 212 CYS A C 1
ATOM 1666 O O . CYS A 1 212 ? 2.020 -8.198 -24.635 1.00 86.56 212 CYS A O 1
ATOM 1668 N N . PRO A 1 213 ? 3.738 -9.521 -25.234 1.00 81.38 213 PRO A N 1
ATOM 1669 C CA . PRO A 1 213 ? 2.894 -10.674 -25.547 1.00 81.38 213 PRO A CA 1
ATOM 1670 C C . PRO A 1 213 ? 2.071 -11.191 -24.362 1.00 81.38 213 PRO A C 1
ATOM 1672 O O . PRO A 1 213 ? 1.000 -11.755 -24.567 1.00 81.38 213 PRO A O 1
ATOM 1675 N N . GLU A 1 214 ? 2.573 -11.017 -23.140 1.00 80.62 214 GLU A N 1
ATOM 1676 C CA . GLU A 1 214 ? 1.950 -11.536 -21.917 1.00 80.62 214 GLU A CA 1
ATOM 1677 C C . GLU A 1 214 ? 0.914 -10.582 -21.301 1.00 80.62 214 GLU A C 1
ATOM 1679 O O . GLU A 1 214 ? -0.112 -11.049 -20.815 1.00 80.62 214 GLU A O 1
ATOM 1684 N N . ILE A 1 215 ? 1.129 -9.260 -21.357 1.00 78.56 215 IL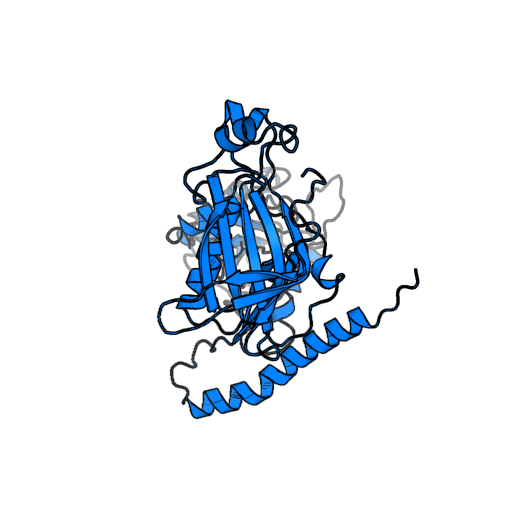E A N 1
ATOM 1685 C CA . ILE A 1 215 ? 0.193 -8.261 -20.802 1.00 78.56 215 ILE A CA 1
ATOM 1686 C C . ILE A 1 215 ? -0.746 -7.707 -21.885 1.00 78.56 215 ILE A C 1
ATOM 1688 O O . ILE A 1 215 ? -1.910 -7.408 -21.617 1.00 78.56 215 ILE A O 1
ATOM 1692 N N . GLY A 1 216 ? -0.259 -7.562 -23.118 1.00 76.44 216 GLY A N 1
ATOM 1693 C CA . GLY A 1 216 ? -1.005 -7.032 -24.254 1.00 76.44 216 GLY A CA 1
ATOM 1694 C C . GLY A 1 216 ? -0.598 -5.614 -24.665 1.00 76.44 216 GLY A C 1
ATOM 1695 O O . GLY A 1 216 ? 0.549 -5.187 -24.525 1.00 76.44 216 GLY A O 1
ATOM 1696 N N . ALA A 1 217 ? -1.554 -4.890 -25.251 1.00 74.00 217 ALA A N 1
ATOM 1697 C CA . ALA A 1 217 ? -1.320 -3.590 -25.877 1.00 74.00 217 ALA A CA 1
ATOM 1698 C C . ALA A 1 217 ? -1.067 -2.460 -24.860 1.00 74.00 217 ALA A C 1
ATOM 1700 O O . ALA A 1 217 ? -1.399 -2.568 -23.679 1.00 74.00 217 ALA A O 1
ATOM 1701 N N . SER A 1 218 ? -0.543 -1.329 -25.337 1.00 75.25 218 SER A N 1
ATOM 1702 C CA . SER A 1 218 ? -0.371 -0.116 -24.525 1.00 75.25 218 SER A CA 1
ATOM 1703 C C . SER A 1 218 ? -1.689 0.330 -23.876 1.00 75.25 218 SER A C 1
ATOM 1705 O O . SER A 1 218 ? -2.729 0.376 -24.528 1.00 75.25 218 SER A O 1
ATOM 1707 N N . GLY A 1 219 ? -1.639 0.661 -22.587 1.00 72.94 219 GLY A N 1
ATOM 1708 C CA . GLY A 1 219 ? -2.787 0.947 -21.725 1.00 72.94 219 GLY A CA 1
ATOM 1709 C C . GLY A 1 219 ? -3.324 -0.271 -20.965 1.00 72.94 219 GLY A C 1
ATOM 1710 O O . GLY A 1 219 ? -4.185 -0.104 -20.101 1.00 72.94 219 GLY A O 1
ATOM 1711 N N . SER A 1 220 ? -2.823 -1.479 -21.244 1.00 74.06 220 SER A N 1
ATOM 1712 C CA . SER A 1 220 ? -3.229 -2.693 -20.523 1.00 74.06 220 SER A CA 1
ATOM 1713 C C . SER A 1 220 ? -2.789 -2.660 -19.059 1.00 74.06 220 SER A C 1
ATOM 1715 O O . SER A 1 220 ? -1.832 -1.975 -18.686 1.00 74.06 220 SER A O 1
ATOM 1717 N N . ARG A 1 221 ? -3.510 -3.396 -18.209 1.00 77.38 221 ARG A N 1
ATOM 1718 C CA . ARG A 1 221 ? -3.202 -3.493 -16.779 1.00 77.38 221 ARG A CA 1
ATOM 1719 C C . ARG A 1 221 ? -2.128 -4.544 -16.532 1.00 77.38 221 ARG A C 1
ATOM 1721 O O . ARG A 1 221 ? -2.276 -5.654 -17.029 1.00 77.38 221 ARG A O 1
ATOM 1728 N N . MET A 1 222 ? -1.103 -4.226 -15.739 1.00 75.75 222 MET A N 1
ATOM 1729 C CA . MET A 1 222 ? -0.070 -5.215 -15.398 1.00 75.75 222 MET A CA 1
ATOM 1730 C C . MET A 1 222 ? -0.663 -6.368 -14.575 1.00 75.75 222 MET A C 1
ATOM 1732 O O . MET A 1 222 ? -1.490 -6.146 -13.687 1.00 75.75 222 MET A O 1
ATOM 1736 N N . ASP A 1 223 ? -0.240 -7.595 -14.884 1.00 70.19 223 ASP A N 1
ATOM 1737 C CA . ASP A 1 223 ? -0.514 -8.783 -14.069 1.00 70.19 223 ASP A CA 1
ATOM 1738 C C . ASP A 1 223 ? 0.320 -8.742 -12.776 1.00 70.19 223 ASP A C 1
ATOM 1740 O O . ASP A 1 223 ? 1.408 -8.157 -12.727 1.00 70.19 223 ASP A O 1
ATOM 1744 N N . ILE A 1 224 ? -0.172 -9.392 -11.720 1.00 65.69 224 ILE A N 1
ATOM 1745 C CA . ILE A 1 224 ? 0.540 -9.507 -10.448 1.00 65.69 224 ILE A CA 1
ATOM 1746 C C . ILE A 1 224 ? 1.944 -10.119 -10.571 1.00 65.69 224 ILE A C 1
ATOM 1748 O O . ILE A 1 224 ? 2.827 -9.790 -9.781 1.00 65.69 224 ILE A O 1
ATOM 1752 N N . ALA A 1 225 ? 2.203 -10.977 -11.554 1.00 72.06 225 ALA A N 1
ATOM 1753 C CA . ALA A 1 225 ? 3.533 -11.539 -11.770 1.00 72.06 225 ALA A CA 1
ATOM 1754 C C . ALA A 1 225 ? 4.628 -10.461 -11.945 1.00 72.06 225 ALA A C 1
ATOM 1756 O O . ALA A 1 225 ? 5.793 -10.723 -11.626 1.00 72.06 225 ALA A O 1
ATOM 1757 N N . HIS A 1 226 ? 4.251 -9.251 -12.381 1.00 75.75 226 HIS A N 1
ATOM 1758 C CA . HIS A 1 226 ? 5.162 -8.144 -12.685 1.00 75.75 226 HIS A CA 1
ATOM 1759 C C . HIS A 1 226 ? 5.284 -7.097 -11.578 1.00 75.75 226 HIS A C 1
ATOM 1761 O O . HIS A 1 226 ? 6.120 -6.206 -11.688 1.00 75.75 226 HIS A O 1
ATOM 1767 N N . VAL A 1 227 ? 4.485 -7.181 -10.512 1.00 77.94 227 VAL A N 1
ATOM 1768 C CA . VAL A 1 227 ? 4.463 -6.169 -9.438 1.00 77.94 227 VAL A CA 1
ATOM 1769 C C . VAL A 1 227 ? 5.202 -6.652 -8.197 1.00 77.94 227 VAL A C 1
ATOM 1771 O O . VAL A 1 227 ? 5.416 -7.854 -8.027 1.00 77.94 227 VAL A O 1
ATOM 1774 N N . TYR A 1 228 ? 5.590 -5.718 -7.325 1.00 72.12 228 TYR A N 1
ATOM 1775 C CA . TYR A 1 228 ? 6.433 -6.002 -6.158 1.00 72.12 228 TYR A CA 1
ATOM 1776 C C . TYR A 1 228 ? 5.838 -7.062 -5.221 1.00 72.12 228 TYR A C 1
ATOM 1778 O O . TYR A 1 228 ? 6.536 -7.982 -4.811 1.00 72.12 228 TYR A O 1
ATOM 1786 N N . ASP A 1 229 ? 4.538 -6.964 -4.928 1.00 63.28 229 ASP A N 1
ATOM 1787 C CA . ASP A 1 229 ? 3.831 -7.909 -4.048 1.00 63.28 229 ASP A CA 1
ATOM 1788 C C . ASP A 1 229 ? 3.645 -9.303 -4.685 1.00 63.28 229 ASP A C 1
ATOM 1790 O O . ASP A 1 229 ? 3.221 -10.248 -4.015 1.00 63.28 229 ASP A O 1
ATOM 1794 N N . GLY A 1 230 ? 3.908 -9.429 -5.988 1.00 65.25 230 GLY A N 1
ATOM 1795 C CA . GLY A 1 230 ? 3.930 -10.692 -6.706 1.00 65.25 230 GLY A CA 1
ATOM 1796 C C . GLY A 1 230 ? 5.352 -11.199 -6.876 1.00 65.25 230 GLY A C 1
ATOM 1797 O O . GLY A 1 230 ? 6.112 -11.314 -5.919 1.00 65.25 230 GLY A O 1
ATOM 1798 N N . SER A 1 231 ? 5.710 -11.567 -8.103 1.00 71.31 231 SER A N 1
ATOM 1799 C CA . SER A 1 231 ? 7.064 -12.048 -8.380 1.00 71.31 231 SER A CA 1
ATOM 1800 C C . SER A 1 231 ? 8.012 -10.972 -8.920 1.00 71.31 231 SER A C 1
ATOM 1802 O O . SER A 1 231 ? 9.201 -11.245 -9.072 1.00 71.31 231 SER A O 1
ATOM 1804 N N . GLY A 1 232 ? 7.496 -9.767 -9.193 1.00 77.88 232 GLY A N 1
ATOM 1805 C CA . GLY A 1 232 ? 8.276 -8.591 -9.576 1.00 77.88 232 GLY A CA 1
ATOM 1806 C C . GLY A 1 232 ? 9.113 -8.754 -10.843 1.00 77.88 232 GLY A C 1
ATOM 1807 O O . GLY A 1 232 ? 10.149 -8.103 -10.976 1.00 77.88 232 GLY A O 1
ATOM 1808 N N . TYR A 1 233 ? 8.728 -9.651 -11.753 1.00 82.00 233 TYR A N 1
ATOM 1809 C CA . TYR A 1 233 ? 9.550 -9.923 -12.923 1.00 82.00 233 TYR A CA 1
ATOM 1810 C C . TYR A 1 233 ? 9.347 -8.898 -14.028 1.00 82.00 233 TYR A C 1
ATOM 1812 O O . TYR A 1 233 ? 8.226 -8.480 -14.316 1.00 82.00 233 TYR A O 1
ATOM 1820 N N . PHE A 1 234 ? 10.453 -8.558 -14.685 1.00 91.12 234 PHE A N 1
ATOM 1821 C CA . PHE A 1 234 ? 10.450 -7.680 -15.843 1.00 91.12 234 PHE A CA 1
ATOM 1822 C C . PHE A 1 234 ? 9.534 -8.241 -16.951 1.00 91.12 234 PHE A C 1
ATOM 1824 O O . PHE A 1 234 ? 9.663 -9.433 -17.260 1.00 91.12 234 PHE A O 1
ATOM 1831 N N . PRO A 1 235 ? 8.628 -7.426 -17.527 1.00 90.88 235 PRO A N 1
ATOM 1832 C CA . PRO A 1 235 ? 7.702 -7.890 -18.549 1.00 90.88 235 PRO A CA 1
ATOM 1833 C C . PRO A 1 235 ? 8.399 -8.157 -19.888 1.00 90.88 235 PRO A C 1
ATOM 1835 O O . PRO A 1 235 ? 9.284 -7.413 -20.300 1.00 90.88 235 PRO A O 1
ATOM 1838 N N . GLU A 1 236 ? 7.992 -9.194 -20.608 1.00 91.81 236 GLU A N 1
ATOM 1839 C CA . GLU A 1 236 ? 8.485 -9.483 -21.948 1.00 91.81 236 GLU A CA 1
ATOM 1840 C C . GLU A 1 236 ? 8.129 -8.358 -22.914 1.00 91.81 236 GLU A C 1
ATOM 1842 O O . GLU A 1 236 ? 6.973 -7.950 -23.032 1.00 91.81 236 GLU A O 1
ATOM 1847 N N . LEU A 1 237 ? 9.125 -7.894 -23.661 1.00 94.81 237 LEU A N 1
ATOM 1848 C CA . LEU A 1 237 ? 8.956 -6.853 -24.665 1.00 94.81 237 LEU A CA 1
ATOM 1849 C C . LEU A 1 237 ? 9.288 -7.408 -26.042 1.00 94.81 237 LEU A C 1
ATOM 1851 O O . LEU A 1 237 ? 10.223 -8.194 -26.189 1.00 94.81 237 LEU A O 1
ATOM 1855 N N . ARG A 1 238 ? 8.548 -6.975 -27.061 1.00 91.12 238 ARG A N 1
ATOM 1856 C CA . ARG A 1 238 ? 8.823 -7.263 -28.470 1.00 91.12 238 ARG A CA 1
ATOM 1857 C C . ARG A 1 238 ? 8.650 -6.022 -29.317 1.00 91.12 238 ARG A C 1
ATOM 1859 O O . ARG A 1 238 ? 7.787 -5.190 -29.057 1.00 91.12 238 ARG A O 1
ATOM 1866 N N . TRP A 1 239 ? 9.473 -5.910 -30.343 1.00 90.75 239 TRP A N 1
ATOM 1867 C CA . TRP A 1 239 ? 9.405 -4.824 -31.309 1.00 90.75 239 TRP A CA 1
ATOM 1868 C C . TRP A 1 239 ? 9.896 -5.328 -32.671 1.00 90.75 239 TRP A C 1
ATOM 1870 O O . TRP A 1 239 ? 10.663 -6.293 -32.741 1.00 90.75 239 TRP A O 1
ATOM 1880 N N . PRO A 1 240 ? 9.443 -4.725 -33.781 1.00 80.94 240 PRO A N 1
ATOM 1881 C CA . PRO A 1 240 ? 9.934 -5.095 -35.097 1.00 80.94 240 PRO A CA 1
ATOM 1882 C C . PRO A 1 240 ? 11.389 -4.650 -35.264 1.00 80.94 240 PRO A C 1
ATOM 1884 O O . PRO A 1 240 ? 11.857 -3.738 -34.587 1.00 80.94 240 PRO A O 1
ATOM 1887 N N . ILE A 1 241 ? 12.087 -5.231 -36.239 1.00 77.62 241 ILE A N 1
ATOM 1888 C CA . ILE A 1 241 ? 13.360 -4.669 -36.703 1.00 77.62 241 ILE A CA 1
ATOM 1889 C C . ILE A 1 241 ? 13.102 -3.215 -37.123 1.00 77.62 241 ILE A C 1
ATOM 1891 O O . ILE A 1 241 ? 12.251 -2.962 -37.974 1.00 77.62 241 ILE A O 1
ATOM 1895 N N . THR A 1 242 ? 13.808 -2.273 -36.499 1.00 76.12 242 THR A N 1
ATOM 1896 C CA . THR A 1 242 ? 13.578 -0.832 -36.655 1.00 76.12 242 THR A CA 1
ATOM 1897 C C . THR A 1 242 ? 14.157 -0.320 -37.972 1.00 76.12 242 THR A C 1
ATOM 1899 O O . THR A 1 242 ? 13.421 0.009 -38.899 1.00 76.12 242 THR A O 1
ATOM 1902 N N . THR A 1 243 ? 15.485 -0.282 -38.075 1.00 78.12 243 THR A N 1
ATOM 1903 C CA . THR A 1 243 ? 16.245 0.105 -39.265 1.00 78.12 243 THR A CA 1
ATOM 1904 C C . THR A 1 243 ? 17.571 -0.665 -39.303 1.00 78.12 243 THR A C 1
ATOM 1906 O O . THR A 1 243 ? 18.107 -1.010 -38.246 1.00 78.12 243 THR A O 1
ATOM 1909 N N . PRO A 1 244 ? 18.154 -0.903 -40.493 1.00 83.38 244 PRO A N 1
ATOM 1910 C CA . PRO A 1 244 ? 19.486 -1.505 -40.609 1.00 83.38 244 PRO A CA 1
ATOM 1911 C C . PRO A 1 244 ? 20.603 -0.693 -39.936 1.00 83.38 244 PRO A C 1
ATOM 1913 O O . PRO A 1 244 ? 21.649 -1.248 -39.618 1.00 83.38 244 PRO A O 1
ATOM 1916 N N . ASP A 1 245 ? 20.377 0.604 -39.712 1.00 93.38 245 ASP A N 1
ATOM 1917 C CA . ASP A 1 245 ? 21.352 1.524 -39.120 1.00 93.38 245 ASP A CA 1
ATOM 1918 C C . ASP A 1 245 ? 21.386 1.462 -37.585 1.00 93.38 245 ASP A C 1
ATOM 1920 O O . ASP A 1 245 ? 22.215 2.124 -36.962 1.00 93.38 245 ASP A O 1
ATOM 1924 N N . THR A 1 246 ? 20.496 0.685 -36.957 1.00 95.75 246 THR A N 1
ATOM 1925 C CA . THR A 1 246 ? 20.482 0.529 -35.499 1.00 95.75 246 THR A CA 1
ATOM 1926 C C . THR A 1 246 ? 21.690 -0.268 -35.029 1.00 95.75 246 THR A C 1
ATOM 1928 O O . THR A 1 246 ? 21.909 -1.402 -35.449 1.00 95.75 246 THR A O 1
ATOM 1931 N N . GLN A 1 247 ? 22.467 0.328 -34.126 1.00 96.81 247 GLN A N 1
ATOM 1932 C CA . GLN A 1 247 ? 23.664 -0.275 -33.541 1.00 96.81 247 GLN A CA 1
ATOM 1933 C C . GLN A 1 247 ? 23.502 -0.644 -32.070 1.00 96.81 247 GLN A C 1
ATOM 1935 O O . GLN A 1 247 ? 24.252 -1.480 -31.573 1.00 96.81 247 GLN A O 1
ATOM 1940 N N . GLU A 1 248 ? 22.536 -0.053 -31.375 1.00 96.81 248 GLU A N 1
ATOM 1941 C CA . GLU A 1 248 ? 22.267 -0.323 -29.965 1.00 96.81 248 GLU A CA 1
ATOM 1942 C C . GLU A 1 248 ? 20.850 0.125 -29.612 1.00 96.81 248 GLU A C 1
ATOM 1944 O O . GLU A 1 248 ? 20.346 1.099 -30.181 1.00 96.81 248 GLU A O 1
ATOM 1949 N N . TYR A 1 249 ? 20.231 -0.554 -28.646 1.00 98.25 249 TYR A N 1
ATOM 1950 C CA . TYR A 1 249 ? 19.039 -0.046 -27.979 1.00 98.25 249 TYR A CA 1
ATOM 1951 C C . TYR A 1 249 ? 19.328 0.403 -26.542 1.00 98.25 249 TYR A C 1
ATOM 1953 O O . TYR A 1 249 ? 20.170 -0.160 -25.833 1.00 98.25 249 TYR A O 1
ATOM 1961 N N . VAL A 1 250 ? 18.569 1.404 -26.106 1.00 98.25 250 VAL A N 1
ATOM 1962 C CA . VAL A 1 250 ? 18.465 1.839 -24.710 1.00 98.25 250 VAL A CA 1
ATOM 1963 C C . VAL A 1 250 ? 17.012 1.700 -24.282 1.00 98.25 250 VAL A C 1
ATOM 1965 O O . VAL A 1 250 ? 16.115 2.052 -25.041 1.00 98.25 250 VAL A O 1
ATOM 1968 N N . LEU A 1 251 ? 16.778 1.188 -23.080 1.00 98.38 251 LEU A N 1
ATOM 1969 C CA . LEU A 1 251 ? 15.448 1.042 -22.501 1.00 98.38 251 LEU A CA 1
ATOM 1970 C C . LEU A 1 251 ? 15.397 1.766 -21.156 1.00 98.38 251 LEU A C 1
ATOM 1972 O O . LEU A 1 251 ? 16.217 1.497 -20.279 1.00 98.38 251 LEU A O 1
ATOM 1976 N N . VAL A 1 252 ? 14.415 2.646 -20.984 1.00 98.00 252 VAL A N 1
ATOM 1977 C CA . VAL A 1 252 ? 14.158 3.365 -19.731 1.00 98.00 252 VAL A CA 1
ATOM 1978 C C . VAL A 1 252 ? 12.735 3.060 -19.273 1.00 98.00 252 VAL A C 1
ATOM 1980 O O . VAL A 1 252 ? 11.809 3.045 -20.080 1.00 98.00 252 VAL A O 1
ATOM 1983 N N . CYS A 1 253 ? 12.573 2.740 -17.990 1.00 97.06 253 CYS A N 1
ATOM 1984 C CA . CYS A 1 253 ? 11.283 2.436 -17.376 1.00 97.06 253 CYS A CA 1
ATOM 1985 C C . CYS A 1 253 ? 10.953 3.497 -16.321 1.00 97.06 253 CYS A C 1
ATOM 1987 O O . CYS A 1 253 ? 11.726 3.641 -15.373 1.00 97.06 253 CYS A O 1
ATOM 1989 N N . GLU A 1 254 ? 9.830 4.205 -16.449 1.00 94.56 254 GLU A N 1
ATOM 1990 C CA . GLU A 1 254 ? 9.480 5.353 -15.594 1.00 94.56 254 GLU A CA 1
ATOM 1991 C C . GLU A 1 254 ? 8.032 5.314 -15.089 1.00 94.56 254 GLU A C 1
ATOM 1993 O O . GLU A 1 254 ? 7.133 4.842 -15.783 1.00 94.56 254 GLU A O 1
ATOM 1998 N N . ASP A 1 255 ? 7.809 5.859 -13.893 1.00 91.94 255 ASP A N 1
ATOM 1999 C CA . ASP A 1 255 ? 6.492 6.150 -13.317 1.00 91.94 255 ASP A CA 1
ATOM 2000 C C . ASP A 1 255 ? 6.373 7.668 -13.061 1.00 91.94 255 ASP A C 1
ATOM 2002 O O . ASP A 1 255 ? 6.954 8.177 -12.095 1.00 91.94 255 ASP A O 1
ATOM 2006 N N . PRO A 1 256 ? 5.665 8.427 -13.924 1.00 87.00 256 PRO A N 1
ATOM 2007 C CA . PRO A 1 256 ? 5.460 9.864 -13.760 1.00 87.00 256 PRO A CA 1
ATOM 2008 C C . PRO A 1 256 ? 4.292 10.211 -12.820 1.00 87.00 256 PRO A C 1
ATOM 2010 O O . PRO A 1 256 ? 3.966 11.395 -12.677 1.00 87.00 256 PRO A O 1
ATOM 2013 N N . ASP A 1 257 ? 3.610 9.212 -12.250 1.00 81.94 257 ASP A N 1
ATOM 2014 C CA . ASP A 1 257 ? 2.423 9.387 -11.406 1.00 81.94 257 ASP A CA 1
ATOM 2015 C C . ASP A 1 257 ? 2.724 9.302 -9.908 1.00 81.94 257 ASP A C 1
ATOM 2017 O O . ASP A 1 257 ? 1.864 9.657 -9.094 1.00 81.94 257 ASP A O 1
ATOM 2021 N N . GLU A 1 258 ? 3.946 8.910 -9.540 1.00 73.19 258 GLU A N 1
ATOM 2022 C CA . GLU A 1 258 ? 4.424 9.029 -8.168 1.00 73.19 258 GLU A CA 1
ATOM 2023 C C . GLU A 1 258 ? 4.426 10.497 -7.714 1.00 73.19 258 GLU A C 1
ATOM 2025 O O . GLU A 1 258 ? 4.736 11.413 -8.474 1.00 73.19 258 GLU A O 1
ATOM 2030 N N . LEU A 1 259 ? 4.122 10.735 -6.436 1.00 65.69 259 LEU A N 1
ATOM 2031 C CA . LEU A 1 259 ? 3.977 12.080 -5.855 1.00 65.69 259 LEU A CA 1
ATOM 2032 C C . LEU A 1 259 ? 5.306 12.852 -5.686 1.00 65.69 259 LEU A C 1
ATOM 2034 O O . LEU A 1 259 ? 5.383 13.805 -4.905 1.00 65.69 259 LEU A O 1
ATOM 2038 N N . LEU A 1 260 ? 6.367 12.430 -6.373 1.00 62.59 260 LEU A N 1
ATOM 2039 C CA . LEU A 1 260 ? 7.689 13.049 -6.349 1.00 62.59 260 LEU A CA 1
ATOM 2040 C C . LEU A 1 260 ? 7.810 14.137 -7.421 1.00 62.59 260 LEU A C 1
ATOM 2042 O O . LEU A 1 260 ? 7.117 14.133 -8.426 1.00 62.59 260 LEU A O 1
ATOM 2046 N N . ALA A 1 261 ? 8.750 15.069 -7.234 1.00 60.84 261 ALA A N 1
ATOM 2047 C CA . ALA A 1 261 ? 8.963 16.185 -8.162 1.00 60.84 261 ALA A CA 1
ATOM 2048 C C . ALA A 1 261 ? 9.491 15.772 -9.558 1.00 60.84 261 ALA A C 1
ATOM 2050 O O . ALA A 1 261 ? 9.582 16.627 -10.445 1.00 60.84 261 ALA A O 1
ATOM 2051 N N . ALA A 1 262 ? 9.858 14.504 -9.752 1.00 71.50 262 ALA A N 1
ATOM 2052 C CA . ALA A 1 262 ? 10.316 13.911 -11.005 1.00 71.50 262 ALA A CA 1
ATOM 2053 C C . ALA A 1 262 ? 9.837 12.446 -11.091 1.00 71.50 262 ALA A C 1
ATOM 2055 O O . ALA A 1 262 ? 9.586 11.856 -10.034 1.00 71.50 262 ALA A O 1
ATOM 2056 N N . PRO A 1 263 ? 9.725 11.865 -12.305 1.00 81.69 263 PRO A N 1
ATOM 2057 C CA . PRO A 1 263 ? 9.345 10.465 -12.475 1.00 81.69 263 PRO A CA 1
ATOM 2058 C C . PRO A 1 263 ? 10.246 9.511 -11.681 1.00 81.69 263 PRO A C 1
ATOM 2060 O O . PRO A 1 263 ? 11.462 9.706 -11.596 1.00 81.69 263 PRO A O 1
ATOM 2063 N N . VAL A 1 264 ? 9.655 8.463 -11.105 1.00 90.06 264 VAL A N 1
ATOM 2064 C CA . VAL A 1 264 ? 10.417 7.374 -10.481 1.00 90.06 264 VAL A CA 1
ATOM 2065 C C . VAL A 1 264 ? 11.003 6.501 -11.572 1.00 90.06 264 VAL A C 1
ATOM 2067 O O . VAL A 1 264 ? 10.294 6.039 -12.463 1.00 90.06 264 VAL A O 1
ATOM 2070 N N . ILE A 1 265 ? 12.301 6.233 -11.482 1.00 93.94 265 ILE A N 1
ATOM 2071 C CA . ILE A 1 265 ? 13.003 5.399 -12.450 1.00 93.94 265 ILE A CA 1
ATOM 2072 C C . ILE A 1 265 ? 12.926 3.957 -11.963 1.00 93.94 265 ILE A C 1
ATOM 2074 O O . ILE A 1 265 ? 13.515 3.601 -10.940 1.00 93.94 265 ILE A O 1
ATOM 2078 N N . HIS A 1 266 ? 12.224 3.119 -12.720 1.00 94.81 266 HIS A N 1
ATOM 2079 C CA . HIS A 1 266 ? 12.064 1.695 -12.450 1.00 94.81 266 HIS A CA 1
ATOM 2080 C C . HIS A 1 266 ? 13.198 0.843 -13.030 1.00 94.81 266 HIS A C 1
ATOM 2082 O O . HIS A 1 266 ? 13.512 -0.225 -12.507 1.00 94.81 266 HIS A O 1
ATOM 2088 N N . GLY A 1 267 ? 13.848 1.316 -14.091 1.00 97.00 267 GLY A N 1
ATOM 2089 C CA . GLY A 1 267 ? 14.958 0.617 -14.729 1.00 97.00 267 GLY A CA 1
ATOM 2090 C C . GLY A 1 267 ? 15.597 1.449 -15.833 1.00 97.00 267 GLY A C 1
ATOM 2091 O O . GLY A 1 267 ? 14.921 2.220 -16.506 1.00 97.00 267 GLY A O 1
ATOM 2092 N N . ILE A 1 268 ? 16.904 1.281 -16.014 1.00 98.19 268 ILE A N 1
ATOM 2093 C CA . ILE A 1 268 ? 17.674 1.846 -17.125 1.00 98.19 268 ILE A CA 1
ATOM 2094 C C . ILE A 1 268 ? 18.527 0.715 -17.671 1.00 98.19 268 ILE A C 1
ATOM 2096 O O . ILE A 1 268 ? 19.248 0.084 -16.901 1.00 98.19 268 ILE A O 1
ATOM 2100 N N . TYR A 1 269 ? 18.481 0.475 -18.976 1.00 98.25 269 TYR A N 1
ATOM 2101 C CA . TYR A 1 269 ? 19.243 -0.582 -19.630 1.00 98.25 269 TYR A CA 1
ATOM 2102 C C . TYR A 1 269 ? 19.894 -0.053 -20.902 1.00 98.25 269 TYR A C 1
ATOM 2104 O O . TYR A 1 269 ? 19.256 0.633 -21.699 1.00 98.25 269 TYR A O 1
ATOM 2112 N N . TYR A 1 270 ? 21.172 -0.364 -21.090 1.00 97.94 270 TYR A N 1
ATOM 2113 C CA . TYR A 1 270 ? 21.988 0.131 -22.201 1.00 97.94 270 TYR A CA 1
ATOM 2114 C C . TYR A 1 270 ? 22.967 -0.952 -22.661 1.00 97.94 270 TYR A C 1
ATOM 2116 O O . TYR A 1 270 ? 23.250 -1.904 -21.926 1.00 97.94 270 TYR A O 1
ATOM 2124 N N . GLY A 1 271 ? 23.483 -0.843 -23.886 1.00 96.81 271 GLY A N 1
ATOM 2125 C CA . GLY A 1 271 ? 24.238 -1.941 -24.493 1.00 96.81 271 GLY A CA 1
ATOM 2126 C C . GLY A 1 271 ? 23.360 -3.057 -25.043 1.00 96.81 271 GLY A C 1
ATOM 2127 O O . GLY A 1 271 ? 23.875 -4.155 -25.249 1.00 96.81 271 GLY A O 1
ATOM 2128 N N . ILE A 1 272 ? 22.054 -2.827 -25.241 1.00 97.81 272 ILE A N 1
ATOM 2129 C CA . ILE A 1 272 ? 21.149 -3.847 -25.783 1.00 97.81 272 ILE A CA 1
ATOM 2130 C C . ILE A 1 272 ? 21.523 -4.076 -27.256 1.00 97.81 272 ILE A C 1
ATOM 2132 O O . ILE A 1 272 ? 21.476 -3.125 -28.044 1.00 97.81 272 ILE A O 1
ATOM 2136 N N . PRO A 1 273 ? 21.904 -5.306 -27.651 1.00 95.69 273 PRO A N 1
ATOM 2137 C CA . PRO A 1 273 ? 22.378 -5.567 -29.004 1.00 95.69 273 PRO A CA 1
ATOM 2138 C C . PRO A 1 273 ? 21.311 -5.278 -30.074 1.00 95.69 273 PRO A C 1
ATOM 2140 O O . PRO A 1 273 ? 20.141 -5.599 -29.873 1.00 95.69 273 PRO A O 1
ATOM 2143 N N . PRO A 1 274 ? 21.693 -4.777 -31.262 1.00 94.19 274 PRO A N 1
ATOM 2144 C CA . PRO A 1 274 ? 20.741 -4.388 -32.306 1.00 94.19 274 PRO A CA 1
ATOM 2145 C C . PRO A 1 274 ? 20.013 -5.583 -32.941 1.00 94.19 274 PRO A C 1
ATOM 2147 O O . PRO A 1 274 ? 18.964 -5.422 -33.558 1.00 94.19 274 PRO A O 1
ATOM 2150 N N . VAL A 1 275 ? 20.555 -6.795 -32.765 1.00 92.69 275 VAL A N 1
ATOM 2151 C CA . VAL A 1 275 ? 19.935 -8.058 -33.199 1.00 92.69 275 VAL A CA 1
ATOM 2152 C C . VAL A 1 275 ? 18.713 -8.437 -32.355 1.00 92.69 275 VAL A C 1
ATOM 2154 O O . VAL A 1 275 ? 17.946 -9.316 -32.745 1.00 92.69 275 VAL A O 1
ATOM 2157 N N . PHE A 1 276 ? 18.515 -7.795 -31.201 1.00 95.12 276 PHE A N 1
ATOM 2158 C CA . PHE A 1 276 ? 17.359 -8.056 -30.355 1.00 95.12 276 PHE A CA 1
ATOM 2159 C C . PHE A 1 276 ? 16.105 -7.457 -31.000 1.00 95.12 276 PHE A C 1
ATOM 2161 O O . PHE A 1 276 ? 16.060 -6.280 -31.353 1.00 95.12 276 PHE A O 1
ATOM 2168 N N . ILE A 1 277 ? 15.077 -8.294 -31.114 1.00 91.75 277 ILE A N 1
ATOM 2169 C CA . ILE A 1 277 ? 13.703 -7.928 -31.507 1.00 91.75 277 ILE A CA 1
ATOM 2170 C C . ILE A 1 277 ? 12.734 -8.077 -30.323 1.00 91.75 277 ILE A C 1
ATOM 2172 O O . ILE A 1 277 ? 11.515 -8.161 -30.474 1.00 91.75 277 ILE A O 1
ATOM 2176 N N . GLY A 1 278 ? 13.299 -8.196 -29.126 1.00 94.44 278 GLY A N 1
ATOM 2177 C CA . GLY A 1 278 ? 12.581 -8.391 -27.887 1.00 94.44 278 GLY A CA 1
ATOM 2178 C C . GLY A 1 278 ? 13.524 -8.642 -26.722 1.00 94.44 278 GLY A C 1
ATOM 2179 O O . GLY A 1 278 ? 14.700 -8.949 -26.918 1.00 94.44 278 GLY A O 1
ATOM 2180 N N . LEU A 1 279 ? 12.985 -8.509 -25.516 1.00 96.50 279 LEU A N 1
ATOM 2181 C CA . LEU A 1 279 ? 13.661 -8.799 -24.258 1.00 96.50 279 LEU A CA 1
ATOM 2182 C C . LEU A 1 279 ? 12.806 -9.774 -23.471 1.00 96.50 279 LEU A C 1
ATOM 2184 O O . LEU A 1 279 ? 11.610 -9.550 -23.279 1.00 96.50 279 LEU A O 1
ATOM 2188 N N . HIS A 1 280 ? 13.434 -10.849 -23.019 1.00 93.38 280 HIS A N 1
ATOM 2189 C CA . HIS A 1 280 ? 12.794 -11.874 -22.224 1.00 93.38 280 HIS A CA 1
ATOM 2190 C C . HIS A 1 280 ? 13.209 -11.729 -20.765 1.00 93.38 280 HIS A C 1
ATOM 2192 O O . HIS A 1 280 ? 14.305 -11.280 -20.437 1.00 93.38 280 HIS A O 1
ATOM 2198 N N . ARG A 1 281 ? 12.365 -12.195 -19.853 1.00 87.38 281 ARG A N 1
ATOM 2199 C CA . ARG A 1 281 ? 12.631 -12.148 -18.411 1.00 87.38 281 ARG A CA 1
ATOM 2200 C C . ARG A 1 281 ? 13.988 -12.738 -18.001 1.00 87.38 281 ARG A C 1
ATOM 2202 O O . ARG A 1 281 ? 14.626 -12.260 -17.066 1.00 87.38 281 ARG A O 1
ATOM 2209 N N . SER A 1 282 ? 14.434 -13.786 -18.692 1.00 91.25 282 SER A N 1
ATOM 2210 C CA . SER A 1 282 ? 15.735 -14.428 -18.459 1.00 91.25 282 SER A CA 1
ATOM 2211 C C . SER A 1 282 ? 16.928 -13.519 -18.745 1.00 91.25 282 SER A C 1
ATOM 2213 O O . SER A 1 282 ? 18.012 -13.774 -18.221 1.00 91.25 282 SER A O 1
ATOM 2215 N N . ASP A 1 283 ? 16.738 -12.484 -19.560 1.00 95.19 283 ASP A N 1
ATOM 2216 C CA . ASP A 1 283 ? 17.795 -11.561 -19.953 1.00 95.19 283 ASP A CA 1
ATOM 2217 C C . ASP A 1 283 ? 18.184 -10.634 -18.808 1.00 95.19 283 ASP A C 1
ATOM 2219 O O . ASP A 1 283 ? 19.338 -10.232 -18.758 1.00 95.19 283 ASP A O 1
ATOM 2223 N N . PHE A 1 284 ? 17.274 -10.382 -17.858 1.00 94.12 284 PHE A N 1
ATOM 2224 C CA . PHE A 1 284 ? 17.446 -9.495 -16.699 1.00 94.12 284 PHE A CA 1
ATOM 2225 C C . PHE A 1 284 ? 18.027 -10.191 -15.460 1.00 94.12 284 PHE A C 1
ATOM 2227 O O . PHE A 1 284 ? 17.966 -9.664 -14.352 1.00 94.12 284 PHE A O 1
ATOM 2234 N N . ILE A 1 285 ? 18.596 -11.386 -15.620 1.00 92.25 285 ILE A N 1
ATOM 2235 C CA . ILE A 1 285 ? 19.313 -12.064 -14.536 1.00 92.25 285 ILE A CA 1
ATOM 2236 C C . ILE A 1 285 ? 20.729 -11.494 -14.469 1.00 92.25 285 ILE A C 1
ATOM 2238 O O . ILE A 1 285 ? 21.462 -11.556 -15.459 1.00 92.25 285 ILE A O 1
ATOM 2242 N N . GLU A 1 286 ? 21.118 -10.972 -13.309 1.00 91.88 286 GLU A N 1
ATOM 2243 C CA . GLU A 1 286 ? 22.472 -10.470 -13.074 1.00 91.88 286 GLU A CA 1
ATOM 2244 C C . GLU A 1 286 ? 23.512 -11.589 -13.227 1.00 91.88 286 GLU A C 1
ATOM 2246 O O . GLU A 1 286 ? 23.319 -12.728 -12.786 1.00 91.88 286 GLU A O 1
ATOM 2251 N N . VAL A 1 287 ? 24.615 -11.264 -13.895 1.00 90.94 287 VAL A N 1
ATOM 2252 C CA . VAL A 1 287 ? 25.767 -12.147 -14.051 1.00 90.94 287 VAL A CA 1
ATOM 2253 C C . VAL A 1 287 ? 26.851 -11.662 -13.104 1.00 90.94 287 VAL A C 1
ATOM 2255 O O . VAL A 1 287 ? 27.372 -10.562 -13.271 1.00 90.94 287 VAL A O 1
ATOM 2258 N N . ASP A 1 288 ? 27.222 -12.502 -12.139 1.00 79.88 288 ASP A N 1
ATOM 2259 C CA . ASP A 1 288 ? 28.347 -12.206 -11.254 1.00 79.88 288 ASP A CA 1
ATOM 2260 C C . ASP A 1 288 ? 29.655 -12.225 -12.063 1.00 79.88 288 ASP A C 1
ATOM 2262 O O . ASP A 1 288 ? 30.169 -13.277 -12.457 1.00 79.88 288 ASP A O 1
ATOM 2266 N N . SER A 1 289 ? 30.160 -11.032 -12.374 1.00 79.12 289 SER A N 1
ATOM 2267 C CA . SER A 1 289 ? 31.406 -10.815 -13.098 1.00 79.12 289 SER A CA 1
ATOM 2268 C C . SER A 1 289 ? 32.185 -9.684 -12.445 1.00 79.12 289 SER A C 1
ATOM 2270 O O . SER A 1 289 ? 31.866 -8.506 -12.596 1.00 79.12 289 SER A O 1
ATOM 2272 N N . ARG A 1 290 ? 33.283 -10.036 -11.766 1.00 77.12 290 ARG A N 1
ATOM 2273 C CA . ARG A 1 290 ? 34.174 -9.057 -11.116 1.00 77.12 290 ARG A CA 1
ATOM 2274 C C . ARG A 1 290 ? 34.753 -8.016 -12.076 1.00 77.12 290 ARG A C 1
ATOM 2276 O O . ARG A 1 290 ? 35.078 -6.917 -11.644 1.00 77.12 290 ARG A O 1
ATOM 2283 N N . ASN A 1 291 ? 34.905 -8.370 -13.352 1.00 81.12 291 ASN A N 1
ATOM 2284 C CA . ASN A 1 291 ? 35.529 -7.513 -14.361 1.00 81.12 291 ASN A CA 1
ATOM 2285 C C . ASN A 1 291 ? 34.504 -6.763 -15.224 1.00 81.12 291 ASN A C 1
ATOM 2287 O O . ASN A 1 291 ? 34.903 -5.944 -16.047 1.00 81.12 291 ASN A O 1
ATOM 2291 N N . ASP A 1 292 ? 33.210 -7.052 -15.066 1.00 83.44 292 ASP A N 1
ATOM 2292 C CA . ASP A 1 292 ? 32.148 -6.422 -15.848 1.00 83.44 292 ASP A CA 1
ATOM 2293 C C . ASP A 1 292 ? 30.869 -6.289 -15.001 1.00 83.44 292 ASP A C 1
ATOM 2295 O O . ASP A 1 292 ? 29.922 -7.059 -15.182 1.00 83.44 292 ASP A O 1
ATOM 2299 N N . PRO A 1 293 ? 30.872 -5.374 -14.012 1.00 88.31 293 PRO A N 1
ATOM 2300 C CA . PRO A 1 293 ? 29.778 -5.239 -13.058 1.00 88.31 293 PRO A CA 1
ATOM 2301 C C . PRO A 1 293 ? 28.491 -4.755 -13.736 1.00 88.31 293 PRO A C 1
ATOM 2303 O O . PRO A 1 293 ? 28.527 -4.117 -14.794 1.00 88.31 293 PRO A O 1
ATOM 2306 N N . TYR A 1 294 ? 27.354 -5.046 -13.095 1.00 92.56 294 TYR A N 1
ATOM 2307 C CA . TYR A 1 294 ? 26.004 -4.671 -13.548 1.00 92.56 294 TYR A CA 1
ATOM 2308 C C . TYR A 1 294 ? 25.608 -5.269 -14.905 1.00 92.56 294 TYR A C 1
ATOM 2310 O O . TYR A 1 294 ? 24.730 -4.761 -15.610 1.00 92.56 294 TYR A O 1
ATOM 2318 N N . ARG A 1 295 ? 26.278 -6.355 -15.299 1.00 94.81 295 ARG A N 1
ATOM 2319 C CA . ARG A 1 295 ? 25.994 -7.076 -16.532 1.00 94.81 295 ARG A CA 1
ATOM 2320 C C . ARG A 1 295 ? 24.853 -8.056 -16.331 1.00 94.81 295 ARG A C 1
ATOM 2322 O O . ARG A 1 295 ? 24.783 -8.779 -15.340 1.00 94.81 295 ARG A O 1
ATOM 2329 N N . LEU A 1 296 ? 23.981 -8.099 -17.323 1.00 95.81 296 LEU A N 1
ATOM 2330 C CA . LEU A 1 296 ? 22.836 -8.985 -17.362 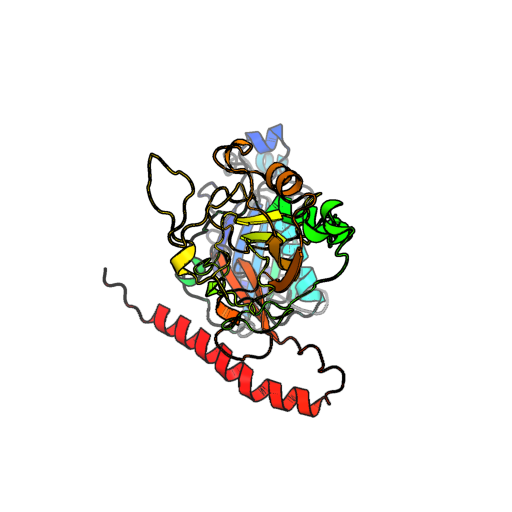1.00 95.81 296 LEU A CA 1
ATOM 2331 C C . LEU A 1 296 ? 23.081 -10.135 -18.337 1.00 95.81 296 LEU A C 1
ATOM 2333 O O . LEU A 1 296 ? 23.882 -10.031 -19.273 1.00 95.81 296 LEU A O 1
ATOM 2337 N N . ARG A 1 297 ? 22.374 -11.248 -18.129 1.00 95.19 297 ARG A N 1
ATOM 2338 C CA . ARG A 1 297 ? 22.493 -12.462 -18.947 1.00 95.19 297 ARG A CA 1
ATOM 2339 C C . ARG A 1 297 ? 22.228 -12.194 -20.429 1.00 95.19 297 ARG A C 1
ATOM 2341 O O . ARG A 1 297 ? 22.863 -12.831 -21.265 1.00 95.19 297 ARG A O 1
ATOM 2348 N N . GLY A 1 298 ? 21.366 -11.226 -20.745 1.00 93.88 298 GLY A N 1
ATOM 2349 C CA . GLY A 1 298 ? 21.094 -10.786 -22.116 1.00 93.88 298 GLY A CA 1
ATOM 2350 C C . GLY A 1 298 ? 22.269 -10.096 -22.820 1.00 93.88 298 GLY A C 1
ATOM 2351 O O . GLY A 1 298 ? 22.162 -9.741 -23.988 1.00 93.88 298 GLY A O 1
ATOM 2352 N N . GLY A 1 299 ? 23.404 -9.892 -22.145 1.00 94.38 299 GLY A N 1
ATOM 2353 C CA . GLY A 1 299 ? 24.594 -9.296 -22.749 1.00 94.38 299 GLY A CA 1
ATOM 2354 C C . GLY A 1 299 ? 24.582 -7.766 -22.793 1.00 94.38 299 GLY A C 1
ATOM 2355 O O . GLY A 1 299 ? 25.427 -7.176 -23.471 1.00 94.38 299 GLY A O 1
ATOM 2356 N N . PHE A 1 300 ? 23.697 -7.130 -22.029 1.00 96.00 300 PHE A N 1
ATOM 2357 C CA . PHE A 1 300 ? 23.611 -5.682 -21.818 1.00 96.00 300 PHE A CA 1
ATOM 2358 C C . PHE A 1 300 ? 23.781 -5.335 -20.330 1.00 96.00 300 PHE A C 1
ATOM 2360 O O . PHE A 1 300 ? 24.020 -6.225 -19.508 1.00 96.00 300 PHE A O 1
ATOM 2367 N N . LYS A 1 301 ? 23.736 -4.046 -19.983 1.00 96.25 301 LYS A N 1
ATOM 2368 C CA . LYS A 1 301 ? 23.927 -3.551 -18.611 1.00 96.25 301 LYS A CA 1
ATOM 2369 C C . LYS A 1 301 ? 22.686 -2.852 -18.084 1.00 96.25 301 LYS A C 1
ATOM 2371 O O . LYS A 1 301 ? 21.902 -2.329 -18.874 1.00 96.25 301 LYS A O 1
ATOM 2376 N N . TYR A 1 302 ? 22.547 -2.819 -16.760 1.00 97.25 302 TYR A N 1
ATOM 2377 C CA . TYR A 1 302 ? 21.581 -1.955 -16.084 1.00 97.25 302 TYR A CA 1
ATOM 2378 C C . TYR A 1 302 ? 22.266 -0.768 -15.396 1.00 97.25 302 TYR A C 1
ATOM 2380 O O . TYR A 1 302 ? 23.415 -0.852 -14.963 1.00 97.25 302 TYR A O 1
ATOM 2388 N N . GLY A 1 303 ? 21.559 0.357 -15.345 1.00 96.56 303 GLY A N 1
ATOM 2389 C CA . GLY A 1 303 ? 21.970 1.591 -14.684 1.00 96.56 303 GLY A CA 1
ATOM 2390 C C . GLY A 1 303 ? 21.273 1.809 -13.341 1.00 96.56 303 GLY A C 1
ATOM 2391 O O . GLY A 1 303 ? 20.516 0.968 -12.857 1.00 96.56 303 GLY A O 1
ATOM 2392 N N . ALA A 1 304 ? 21.528 2.972 -12.747 1.00 95.94 304 ALA A N 1
ATOM 2393 C CA . ALA A 1 304 ? 20.963 3.379 -11.473 1.00 95.94 304 ALA A CA 1
ATOM 2394 C C . ALA A 1 304 ? 19.461 3.643 -11.619 1.00 95.94 304 ALA A C 1
ATOM 2396 O O . ALA A 1 304 ? 19.032 4.432 -12.458 1.00 95.94 304 ALA A O 1
ATOM 2397 N N . ASN A 1 305 ? 18.671 2.996 -10.768 1.00 93.44 305 ASN A N 1
ATOM 2398 C CA . ASN A 1 305 ? 17.234 3.208 -10.639 1.00 93.44 305 ASN A CA 1
ATOM 2399 C C . ASN A 1 305 ? 16.879 3.489 -9.173 1.00 93.44 305 ASN A C 1
ATOM 2401 O O . ASN A 1 305 ? 17.713 3.332 -8.276 1.00 93.44 305 ASN A O 1
ATOM 2405 N N . SER A 1 306 ? 15.636 3.890 -8.915 1.00 88.31 306 SER A N 1
ATOM 2406 C CA . SER A 1 306 ? 15.181 4.275 -7.575 1.00 88.31 306 SER A CA 1
ATOM 2407 C C . SER A 1 306 ? 15.150 3.113 -6.569 1.00 88.31 306 SER A C 1
ATOM 2409 O O . SER A 1 306 ? 15.089 3.360 -5.368 1.00 88.31 306 SER A O 1
ATOM 2411 N N . GLY A 1 307 ? 15.208 1.858 -7.033 1.00 82.94 307 GLY A N 1
ATOM 2412 C CA . GLY A 1 307 ? 15.203 0.653 -6.197 1.00 82.94 307 GLY A CA 1
ATOM 2413 C C . GLY A 1 307 ? 16.585 0.065 -5.890 1.00 82.94 307 GLY A C 1
ATOM 2414 O O . GLY A 1 307 ? 16.678 -0.855 -5.082 1.00 82.94 307 GLY A O 1
ATOM 2415 N N . GLY A 1 308 ? 17.655 0.551 -6.529 1.00 84.88 308 GLY A N 1
ATOM 2416 C CA . GLY A 1 308 ? 19.034 0.089 -6.314 1.00 84.88 308 GLY A CA 1
ATOM 2417 C C . GLY A 1 308 ? 19.370 -1.313 -6.853 1.00 84.88 308 GLY A C 1
ATOM 2418 O O . GLY A 1 308 ? 20.484 -1.786 -6.640 1.00 84.88 308 GLY A O 1
ATOM 2419 N N . GLY A 1 309 ? 18.435 -1.979 -7.537 1.00 88.44 309 GLY A N 1
ATOM 2420 C CA . GLY A 1 309 ? 18.609 -3.314 -8.128 1.00 88.44 309 GLY A CA 1
ATOM 2421 C C . GLY A 1 309 ? 18.567 -3.300 -9.658 1.00 88.44 309 GLY A C 1
ATOM 2422 O O . GLY A 1 309 ? 18.716 -2.253 -10.277 1.00 88.44 309 GLY A O 1
ATOM 2423 N N . VAL A 1 310 ? 18.320 -4.454 -10.284 1.00 92.12 310 VAL A N 1
ATOM 2424 C CA . VAL A 1 310 ? 18.168 -4.556 -11.752 1.00 92.12 310 VAL A CA 1
ATOM 2425 C C . VAL A 1 310 ? 16.887 -3.880 -12.242 1.00 92.12 310 VAL A C 1
ATOM 2427 O O . VAL A 1 310 ? 16.893 -3.189 -13.257 1.00 92.12 310 VAL A O 1
ATOM 2430 N N . TYR A 1 311 ? 15.783 -4.100 -11.533 1.00 92.88 311 TYR A N 1
ATOM 2431 C CA . TYR A 1 311 ? 14.457 -3.579 -11.846 1.00 92.88 311 TYR A CA 1
ATOM 2432 C C . TYR A 1 311 ? 13.727 -3.306 -10.533 1.00 92.88 311 TYR A C 1
ATOM 2434 O O . TYR A 1 311 ? 13.672 -4.177 -9.662 1.00 92.88 311 TYR A O 1
ATOM 2442 N N . LEU A 1 312 ? 13.177 -2.107 -10.382 1.00 91.44 312 LEU A N 1
ATOM 2443 C CA . LEU A 1 312 ? 12.236 -1.801 -9.316 1.00 91.44 312 LEU A CA 1
ATOM 2444 C C . LEU A 1 312 ? 10.851 -2.232 -9.798 1.00 91.44 312 LEU A C 1
ATOM 2446 O O . LEU A 1 312 ? 10.286 -1.620 -10.700 1.00 91.44 312 LEU A O 1
ATOM 2450 N N . ALA A 1 313 ? 10.301 -3.295 -9.221 1.00 86.25 313 ALA A N 1
ATOM 2451 C CA . ALA A 1 313 ? 8.959 -3.736 -9.576 1.00 86.25 313 ALA A CA 1
ATOM 2452 C C . ALA A 1 313 ? 7.907 -2.683 -9.157 1.00 86.25 313 ALA A C 1
ATOM 2454 O O . ALA A 1 313 ? 8.033 -2.110 -8.072 1.00 86.25 313 ALA A O 1
ATOM 2455 N N . PRO A 1 314 ? 6.867 -2.432 -9.975 1.00 86.44 314 PRO A N 1
ATOM 2456 C CA . PRO A 1 314 ? 5.764 -1.539 -9.647 1.00 86.44 314 PRO A CA 1
ATOM 2457 C C . PRO A 1 314 ? 5.174 -1.809 -8.264 1.00 86.44 314 PRO A C 1
ATOM 2459 O O . PRO A 1 314 ? 4.782 -2.935 -7.942 1.00 86.44 314 PRO A O 1
ATOM 2462 N N . GLN A 1 315 ? 5.089 -0.752 -7.462 1.00 79.06 315 GLN A N 1
ATOM 2463 C CA . GLN A 1 315 ? 4.459 -0.761 -6.148 1.00 79.06 315 GLN A CA 1
ATOM 2464 C C . GLN A 1 315 ? 3.844 0.619 -5.876 1.00 79.06 315 GLN A C 1
ATOM 2466 O O . GLN A 1 315 ? 4.333 1.336 -5.005 1.00 79.06 315 GLN A O 1
ATOM 2471 N N . PRO A 1 316 ? 2.788 1.018 -6.616 1.00 68.50 316 PRO A N 1
ATOM 2472 C CA . PRO A 1 316 ? 2.135 2.304 -6.363 1.00 68.50 316 PRO A CA 1
ATOM 2473 C C . PRO A 1 316 ? 1.663 2.360 -4.903 1.00 68.50 316 PRO A C 1
ATOM 2475 O O . PRO A 1 316 ? 1.460 1.307 -4.297 1.00 68.50 316 PRO A O 1
ATOM 2478 N N . ALA A 1 317 ? 1.491 3.534 -4.289 1.00 62.78 317 ALA A N 1
ATOM 2479 C CA . ALA A 1 317 ? 0.997 3.573 -2.912 1.00 62.78 317 ALA A CA 1
ATOM 2480 C C . ALA A 1 317 ? -0.531 3.410 -2.865 1.00 62.78 317 ALA A C 1
ATOM 2482 O O . ALA A 1 317 ? -1.282 3.760 -3.782 1.00 62.78 317 ALA A O 1
ATOM 2483 N N . ARG A 1 318 ? -1.034 2.865 -1.754 1.00 56.47 318 ARG A N 1
ATOM 2484 C CA . ARG A 1 318 ? -2.474 2.641 -1.571 1.00 56.47 318 ARG A CA 1
ATOM 2485 C C . ARG A 1 318 ? -3.250 3.954 -1.649 1.00 56.47 318 ARG A C 1
ATOM 2487 O O . ARG A 1 318 ? -2.906 4.928 -0.990 1.00 56.47 318 ARG A O 1
ATOM 2494 N N . GLY A 1 319 ? -4.343 3.953 -2.411 1.00 54.19 319 GLY A N 1
ATOM 2495 C CA . GLY A 1 319 ? -5.220 5.119 -2.546 1.00 54.19 319 GLY A CA 1
ATOM 2496 C C . GLY A 1 319 ? -4.726 6.188 -3.529 1.00 54.19 319 GLY A C 1
ATOM 2497 O O . GLY A 1 319 ? -5.430 7.175 -3.729 1.00 54.19 319 GLY A O 1
ATOM 2498 N N . GLN A 1 320 ? -3.581 5.989 -4.195 1.00 54.66 320 GLN A N 1
ATOM 2499 C CA . GLN A 1 320 ? -3.089 6.900 -5.236 1.00 54.66 320 GLN A CA 1
ATOM 2500 C C . GLN A 1 320 ? -3.757 6.680 -6.609 1.00 54.66 320 GLN A C 1
ATOM 2502 O O . GLN A 1 320 ? -3.510 7.438 -7.541 1.00 54.66 320 GLN A O 1
ATOM 2507 N N . GLY A 1 321 ? -4.692 5.738 -6.744 1.00 63.09 321 GLY A N 1
ATOM 2508 C CA . GLY A 1 321 ? -5.297 5.426 -8.043 1.00 63.09 321 GLY A CA 1
ATOM 2509 C C . GLY A 1 321 ? -4.300 4.733 -8.984 1.00 63.09 321 GLY A C 1
ATOM 2510 O O . GLY A 1 321 ? -3.251 4.281 -8.531 1.00 63.09 321 GLY A O 1
ATOM 2511 N N . PRO A 1 322 ? -4.634 4.563 -10.274 1.00 74.19 322 PRO A N 1
ATOM 2512 C CA . PRO A 1 322 ? -3.735 3.906 -11.215 1.00 74.19 322 PRO A CA 1
ATOM 2513 C C . PRO A 1 322 ? -2.529 4.796 -11.547 1.00 74.19 322 PRO A C 1
ATOM 2515 O O . PRO A 1 322 ? -2.708 5.938 -11.963 1.00 74.19 322 PRO A O 1
ATOM 2518 N N . HIS A 1 323 ? -1.329 4.246 -11.397 1.00 84.00 323 HIS A N 1
ATOM 2519 C CA . HIS A 1 323 ? -0.078 4.776 -11.928 1.00 84.00 323 HIS A CA 1
ATOM 2520 C C . HIS A 1 323 ? 0.175 4.210 -13.325 1.00 84.00 323 HIS A C 1
ATOM 2522 O O . HIS A 1 323 ? -0.238 3.087 -13.650 1.00 84.00 323 HIS A O 1
ATOM 2528 N N . ARG A 1 324 ? 0.855 4.994 -14.155 1.00 87.69 324 ARG A N 1
ATOM 2529 C CA . ARG A 1 324 ? 1.297 4.617 -15.493 1.00 87.69 324 ARG A CA 1
ATOM 2530 C C . ARG A 1 324 ? 2.776 4.267 -15.451 1.00 87.69 324 ARG A C 1
ATOM 2532 O O . ARG A 1 324 ? 3.589 5.070 -15.027 1.00 87.69 324 ARG A O 1
ATOM 2539 N N . TYR A 1 325 ? 3.122 3.106 -15.983 1.00 91.44 325 TYR A N 1
ATOM 2540 C CA . TYR A 1 325 ? 4.505 2.665 -16.125 1.00 91.44 325 TYR A CA 1
ATOM 2541 C C . TYR A 1 325 ? 4.883 2.730 -17.600 1.00 91.44 325 TYR A C 1
ATOM 2543 O O . TYR A 1 325 ? 4.287 2.034 -18.427 1.00 91.44 325 TYR A O 1
ATOM 2551 N N . PHE A 1 326 ? 5.826 3.604 -17.929 1.00 94.06 326 PHE A N 1
ATOM 2552 C CA . PHE A 1 326 ? 6.316 3.860 -19.277 1.00 94.06 326 PHE A CA 1
ATOM 2553 C C . PHE A 1 326 ? 7.558 3.018 -19.526 1.00 94.06 326 PHE A C 1
ATOM 2555 O O . PHE A 1 326 ? 8.508 3.095 -18.762 1.00 94.06 326 PHE A O 1
ATOM 2562 N N . PHE A 1 327 ? 7.548 2.221 -20.589 1.00 96.06 327 PHE A N 1
ATOM 2563 C CA . PHE A 1 327 ? 8.687 1.453 -21.081 1.00 96.06 327 PHE A CA 1
ATOM 2564 C C . PHE A 1 327 ? 9.106 2.069 -22.412 1.00 96.06 327 PHE A C 1
ATOM 2566 O O . PHE A 1 327 ? 8.450 1.871 -23.438 1.00 96.06 327 PHE A O 1
ATOM 2573 N N . GLU A 1 328 ? 10.165 2.866 -22.369 1.00 96.69 328 GLU A N 1
ATOM 2574 C CA . GLU A 1 328 ? 10.640 3.711 -23.460 1.00 96.69 328 GLU A CA 1
ATOM 2575 C C . GLU A 1 328 ? 11.866 3.060 -24.091 1.00 96.69 328 GLU A C 1
ATOM 2577 O O . GLU A 1 328 ? 12.921 2.980 -23.464 1.00 96.69 328 GLU A O 1
ATOM 2582 N N . LEU A 1 329 ? 11.722 2.562 -25.321 1.00 97.06 329 LEU A N 1
ATOM 2583 C CA . LEU A 1 329 ? 12.785 1.894 -26.069 1.00 97.06 329 LEU A CA 1
ATOM 2584 C C . LEU A 1 329 ? 13.312 2.819 -27.165 1.00 97.06 329 LEU A C 1
ATOM 2586 O O . LEU A 1 329 ? 12.561 3.252 -28.037 1.00 97.06 329 LEU A O 1
ATOM 2590 N N . ILE A 1 330 ? 14.611 3.084 -27.147 1.00 97.38 330 ILE A N 1
ATOM 2591 C CA . ILE A 1 330 ? 15.296 4.028 -28.025 1.00 97.38 330 ILE A CA 1
ATOM 2592 C C . ILE A 1 330 ? 16.274 3.260 -28.908 1.00 97.38 330 ILE A C 1
ATOM 2594 O O . ILE A 1 330 ? 17.103 2.508 -28.402 1.00 97.38 330 ILE A O 1
ATOM 2598 N N . ALA A 1 331 ? 16.193 3.469 -30.220 1.00 96.62 331 ALA A N 1
ATOM 2599 C CA . ALA A 1 331 ? 17.135 2.947 -31.204 1.00 96.62 331 ALA A CA 1
ATOM 2600 C C . ALA A 1 331 ? 18.216 3.993 -31.505 1.00 96.62 331 ALA A C 1
ATOM 2602 O O . ALA A 1 331 ? 17.904 5.141 -31.851 1.00 96.62 331 ALA A O 1
ATOM 2603 N N . LEU A 1 332 ? 19.482 3.589 -31.394 1.00 97.50 332 LEU A N 1
ATOM 2604 C CA . LEU A 1 332 ? 20.644 4.446 -31.613 1.00 97.50 332 LEU A CA 1
ATOM 2605 C C . LEU A 1 332 ? 21.451 3.994 -32.835 1.00 97.50 332 LEU A C 1
ATOM 2607 O O . LEU A 1 332 ? 21.657 2.798 -33.040 1.00 97.50 332 LEU A O 1
ATOM 2611 N N . ASN A 1 333 ? 21.966 4.944 -33.619 1.00 96.94 333 ASN A N 1
ATOM 2612 C CA . ASN A 1 333 ? 22.880 4.672 -34.742 1.00 96.94 333 ASN A CA 1
ATOM 2613 C C . ASN A 1 333 ? 24.353 4.514 -34.325 1.00 96.94 333 ASN A C 1
ATOM 2615 O O . ASN A 1 333 ? 25.196 4.116 -35.128 1.00 96.94 333 ASN A O 1
ATOM 2619 N N . HIS A 1 334 ? 24.667 4.816 -33.069 1.00 97.19 334 HIS A N 1
ATOM 2620 C CA . HIS A 1 334 ? 25.984 4.666 -32.469 1.00 97.19 334 HIS A CA 1
ATOM 2621 C C . HIS A 1 334 ? 25.828 4.163 -31.039 1.00 97.19 334 HIS A C 1
ATOM 2623 O O . HIS A 1 334 ? 24.909 4.575 -30.334 1.00 97.19 334 HIS A O 1
ATOM 2629 N N . THR A 1 335 ? 26.760 3.326 -30.592 1.00 97.69 335 THR A N 1
ATOM 2630 C CA . THR A 1 335 ? 26.744 2.801 -29.226 1.00 97.69 335 THR A CA 1
ATOM 2631 C C . THR A 1 335 ? 27.000 3.901 -28.185 1.00 97.69 335 THR A C 1
ATOM 2633 O O . THR A 1 335 ? 27.682 4.908 -28.433 1.00 97.69 335 THR A O 1
ATOM 2636 N N . ILE A 1 336 ? 26.486 3.703 -26.977 1.00 97.56 336 ILE A N 1
ATOM 2637 C CA . ILE A 1 336 ? 26.808 4.475 -25.783 1.00 97.56 336 ILE A CA 1
ATOM 2638 C C . ILE A 1 336 ? 28.305 4.310 -25.480 1.00 97.56 336 ILE A C 1
ATOM 2640 O O . ILE A 1 336 ? 28.847 3.203 -25.458 1.00 97.56 336 ILE A O 1
ATOM 2644 N N . ASP A 1 337 ? 28.993 5.427 -25.235 1.00 96.06 337 ASP A N 1
ATOM 2645 C CA . ASP A 1 337 ? 30.404 5.412 -24.852 1.00 96.06 337 ASP A CA 1
ATOM 2646 C C . ASP A 1 337 ? 30.522 5.075 -23.362 1.00 96.06 337 ASP A C 1
ATOM 2648 O O . ASP A 1 337 ? 30.497 5.953 -22.497 1.00 96.06 337 ASP A O 1
ATOM 2652 N N . GLN A 1 338 ? 30.631 3.778 -23.063 1.00 93.31 338 GLN A N 1
ATOM 2653 C CA . GLN A 1 338 ? 30.660 3.273 -21.690 1.00 93.31 338 GLN A CA 1
ATOM 2654 C C . GLN A 1 338 ? 31.866 3.776 -20.880 1.00 93.31 338 GLN A C 1
ATOM 2656 O O . GLN A 1 338 ? 31.818 3.748 -19.655 1.00 93.31 338 GLN A O 1
ATOM 2661 N N . SER A 1 339 ? 32.927 4.277 -21.529 1.00 93.75 339 SER A N 1
ATOM 2662 C CA . SER A 1 339 ? 34.085 4.854 -20.827 1.00 93.75 339 SER A CA 1
ATOM 2663 C C . SER A 1 339 ? 33.774 6.185 -20.131 1.00 93.75 339 SER A C 1
ATOM 2665 O O . SER A 1 339 ? 34.512 6.604 -19.241 1.00 93.75 339 SER A O 1
ATOM 2667 N N . LYS A 1 340 ? 32.675 6.842 -20.524 1.00 95.00 340 LYS A N 1
ATOM 2668 C CA . LYS A 1 340 ? 32.192 8.110 -19.957 1.00 95.00 340 LYS A CA 1
ATOM 2669 C C . LYS A 1 340 ? 31.116 7.927 -18.886 1.00 95.00 340 LYS A C 1
ATOM 2671 O O . LYS A 1 340 ? 30.566 8.924 -18.421 1.00 95.00 340 LYS A O 1
ATOM 2676 N N . LEU A 1 341 ? 30.784 6.685 -18.544 1.00 95.75 341 LEU A N 1
ATOM 2677 C CA . LEU A 1 341 ? 29.749 6.361 -17.570 1.00 95.75 341 LEU A CA 1
ATOM 2678 C C . LEU A 1 341 ? 30.365 6.037 -16.212 1.00 95.75 341 LEU A C 1
ATOM 2680 O O . LEU A 1 341 ? 31.468 5.493 -16.119 1.00 95.75 341 LEU A O 1
ATOM 2684 N N . SER A 1 342 ? 29.603 6.313 -15.160 1.00 93.56 342 SER A N 1
ATOM 2685 C CA . SER A 1 342 ? 29.855 5.722 -13.850 1.00 93.56 342 SER A CA 1
ATOM 2686 C C . SER A 1 342 ? 29.720 4.191 -13.917 1.00 93.56 342 SER A C 1
ATOM 2688 O O . SER A 1 342 ? 29.063 3.678 -14.828 1.00 93.56 342 SER A O 1
ATOM 2690 N N . PRO A 1 343 ? 30.291 3.429 -12.955 1.00 87.75 343 PRO A N 1
ATOM 2691 C CA . PRO A 1 343 ? 30.158 1.972 -12.935 1.00 87.75 343 PRO A CA 1
ATOM 2692 C C . PRO A 1 343 ? 28.703 1.513 -13.082 1.00 87.75 343 PRO A C 1
ATOM 2694 O O . PRO A 1 343 ? 28.428 0.632 -13.887 1.00 87.75 343 PRO A O 1
ATOM 2697 N N . MET A 1 344 ? 27.790 2.166 -12.359 1.00 92.19 344 MET A N 1
ATOM 2698 C CA . MET A 1 344 ? 26.348 2.066 -12.551 1.00 92.19 344 MET A CA 1
ATOM 2699 C C . MET A 1 344 ? 25.868 3.379 -13.182 1.00 92.19 344 MET A C 1
ATOM 2701 O O . MET A 1 344 ? 25.854 4.413 -12.514 1.00 92.19 344 MET A O 1
ATOM 2705 N N . ALA A 1 345 ? 25.540 3.347 -14.474 1.00 95.81 345 ALA A N 1
ATOM 2706 C CA . ALA A 1 345 ? 25.232 4.550 -15.246 1.00 95.81 345 ALA A CA 1
ATOM 2707 C C . ALA A 1 345 ? 23.971 5.260 -14.738 1.00 95.81 345 ALA A C 1
ATOM 2709 O O . ALA A 1 345 ? 22.961 4.610 -14.470 1.00 95.81 345 ALA A O 1
ATOM 2710 N N . THR A 1 346 ? 24.003 6.586 -14.633 1.00 95.88 346 THR A N 1
ATOM 2711 C CA . THR A 1 346 ? 22.846 7.377 -14.177 1.00 95.88 346 THR A CA 1
ATOM 2712 C C . THR A 1 346 ? 21.963 7.842 -15.336 1.00 95.88 346 THR A C 1
ATOM 2714 O O . THR A 1 346 ? 22.387 7.865 -16.493 1.00 95.88 346 THR A O 1
ATOM 2717 N N . PHE A 1 347 ? 20.735 8.263 -15.024 1.00 93.50 347 PHE A N 1
ATOM 2718 C CA . PHE A 1 347 ? 19.801 8.848 -15.991 1.00 93.50 347 PHE A CA 1
ATOM 2719 C C . PHE A 1 347 ? 20.431 9.985 -16.807 1.00 93.50 347 PHE A C 1
ATOM 2721 O O . PHE A 1 347 ? 20.423 9.936 -18.034 1.00 93.50 347 PHE A O 1
ATOM 2728 N N . ASP A 1 348 ? 21.063 10.956 -16.143 1.00 94.19 348 ASP A N 1
ATOM 2729 C CA . ASP A 1 348 ? 21.685 12.114 -16.800 1.00 94.19 348 ASP A CA 1
ATOM 2730 C C . ASP A 1 348 ? 22.907 11.740 -17.650 1.00 94.19 348 ASP A C 1
ATOM 2732 O O . ASP A 1 348 ? 23.245 12.422 -18.621 1.00 94.19 348 ASP A O 1
ATOM 2736 N N . GLU A 1 349 ? 23.632 10.683 -17.278 1.00 96.81 349 GLU A N 1
ATOM 2737 C CA . GLU A 1 349 ? 24.734 10.157 -18.086 1.00 96.81 349 GLU A CA 1
ATOM 2738 C C . GLU A 1 349 ? 24.214 9.514 -19.373 1.00 96.81 349 GLU A C 1
ATOM 2740 O O . GLU A 1 349 ? 24.733 9.813 -20.451 1.00 96.81 349 GLU A O 1
ATOM 2745 N N . ILE A 1 350 ? 23.165 8.694 -19.279 1.00 97.31 350 ILE A N 1
ATOM 2746 C CA . ILE A 1 350 ? 22.528 8.076 -20.446 1.00 97.31 350 ILE A CA 1
ATOM 2747 C C . ILE A 1 350 ? 21.872 9.140 -21.333 1.00 97.31 350 ILE A C 1
ATOM 2749 O O . ILE A 1 350 ? 22.102 9.127 -22.541 1.00 97.31 350 ILE A O 1
ATOM 2753 N N . ALA A 1 351 ? 21.163 10.116 -20.753 1.00 95.50 351 ALA A N 1
ATOM 2754 C CA . ALA A 1 351 ? 20.562 11.240 -21.477 1.00 95.50 351 ALA A CA 1
ATOM 2755 C C . ALA A 1 351 ? 21.596 12.000 -22.325 1.00 95.50 351 ALA A C 1
ATOM 2757 O O . ALA A 1 351 ? 21.370 12.244 -23.507 1.00 95.50 351 ALA A O 1
ATOM 2758 N N . ARG A 1 352 ? 22.773 12.299 -21.758 1.00 95.88 352 ARG A N 1
ATOM 2759 C CA . ARG A 1 352 ? 23.878 12.934 -22.498 1.00 95.88 352 ARG A CA 1
ATOM 2760 C C . ARG A 1 352 ? 24.458 12.031 -23.580 1.00 95.88 352 ARG A C 1
ATOM 2762 O O . ARG A 1 352 ? 24.871 12.511 -24.630 1.00 95.88 352 ARG A O 1
ATOM 2769 N N . GLN A 1 353 ? 24.541 10.725 -23.332 1.00 96.75 353 GLN A N 1
ATOM 2770 C CA . GLN A 1 353 ? 25.157 9.797 -24.277 1.00 96.75 353 GLN A CA 1
ATOM 2771 C C . GLN A 1 353 ? 24.287 9.471 -25.493 1.00 96.75 353 GLN A C 1
ATOM 2773 O O . GLN A 1 353 ? 24.853 9.024 -26.493 1.00 96.75 353 GLN A O 1
ATOM 2778 N N . ILE A 1 354 ? 22.970 9.695 -25.437 1.00 96.88 354 ILE A N 1
ATOM 2779 C CA . ILE A 1 354 ? 22.065 9.502 -26.583 1.00 96.88 354 ILE A CA 1
ATOM 2780 C C . ILE A 1 354 ? 21.955 10.732 -27.497 1.00 96.88 354 ILE A C 1
ATOM 2782 O O . ILE A 1 354 ? 21.436 10.614 -28.609 1.00 96.88 354 ILE A O 1
ATOM 2786 N N . GLU A 1 355 ? 22.439 11.903 -27.067 1.00 95.44 355 GLU A N 1
ATOM 2787 C CA . GLU A 1 355 ? 22.371 13.138 -27.856 1.00 95.44 355 GLU A CA 1
ATOM 2788 C C . GLU A 1 355 ? 22.996 12.953 -29.248 1.00 95.44 355 GLU A C 1
ATOM 2790 O O . GLU A 1 355 ? 24.141 12.525 -29.395 1.00 95.44 355 GLU A O 1
ATOM 2795 N N . GLY A 1 356 ? 22.216 13.255 -30.291 1.00 95.38 356 GLY A N 1
ATOM 2796 C CA . GLY A 1 356 ? 22.637 13.120 -31.689 1.00 95.38 356 GLY A CA 1
ATOM 2797 C C . GLY A 1 356 ? 22.716 11.683 -32.225 1.00 95.38 356 GLY A C 1
ATOM 2798 O O . GLY A 1 356 ? 23.077 11.511 -33.387 1.00 95.38 356 GLY A O 1
ATOM 2799 N N . LYS A 1 357 ? 22.374 10.664 -31.423 1.00 96.75 357 LYS A N 1
ATOM 2800 C CA . LYS A 1 357 ? 22.439 9.245 -31.825 1.00 96.75 357 LYS A CA 1
ATOM 2801 C C . LYS A 1 357 ? 21.080 8.601 -32.097 1.00 96.75 357 LYS A C 1
ATOM 2803 O O . LYS A 1 357 ? 21.022 7.503 -32.641 1.00 96.75 357 LYS A O 1
ATOM 2808 N N . ILE A 1 358 ? 19.989 9.256 -31.707 1.00 96.06 358 ILE A N 1
ATOM 2809 C CA . ILE A 1 358 ? 18.631 8.719 -31.849 1.00 96.06 358 ILE A CA 1
ATOM 2810 C C . ILE A 1 358 ? 18.264 8.611 -33.333 1.00 96.06 358 ILE A C 1
ATOM 2812 O O . ILE A 1 358 ? 18.418 9.567 -34.093 1.00 96.06 358 ILE A O 1
ATOM 2816 N N . ILE A 1 359 ? 17.747 7.450 -33.725 1.00 94.81 359 ILE A N 1
ATOM 2817 C CA . ILE A 1 359 ? 17.184 7.188 -35.062 1.00 94.81 359 ILE A CA 1
ATOM 2818 C C . ILE A 1 359 ? 15.756 6.639 -35.013 1.00 94.81 359 ILE A C 1
ATOM 2820 O O . ILE A 1 359 ? 15.118 6.445 -36.045 1.00 94.81 359 ILE A O 1
ATOM 2824 N N . GLY A 1 360 ? 15.240 6.414 -33.808 1.00 91.06 360 GLY A N 1
ATOM 2825 C CA . GLY A 1 360 ? 13.856 6.060 -33.567 1.00 91.06 360 GLY A CA 1
ATOM 2826 C C . GLY A 1 360 ? 13.611 5.734 -32.103 1.00 91.06 360 GLY A C 1
ATOM 2827 O O . GLY A 1 360 ? 14.548 5.473 -31.350 1.00 91.06 360 GLY A O 1
ATOM 2828 N N . TRP A 1 361 ? 12.349 5.726 -31.697 1.00 94.19 361 TRP A N 1
ATOM 2829 C CA . TRP A 1 361 ? 11.947 5.262 -30.374 1.00 94.19 361 TRP A CA 1
ATOM 2830 C C . TRP A 1 361 ? 10.498 4.776 -30.358 1.00 94.19 361 TRP A C 1
ATOM 2832 O O . TRP A 1 361 ? 9.707 5.087 -31.254 1.00 94.19 361 TRP A O 1
ATOM 2842 N N . ALA A 1 362 ? 10.158 4.012 -29.328 1.00 88.25 362 ALA A N 1
ATOM 2843 C CA . ALA A 1 362 ? 8.819 3.521 -29.057 1.00 88.25 362 ALA A CA 1
ATOM 2844 C C . ALA A 1 362 ? 8.520 3.565 -27.559 1.00 88.25 362 ALA A C 1
ATOM 2846 O O . ALA A 1 362 ? 9.429 3.592 -26.731 1.00 88.25 362 ALA A O 1
ATOM 2847 N N . VAL A 1 363 ? 7.235 3.557 -27.216 1.00 91.12 363 VAL A N 1
ATOM 2848 C CA . VAL A 1 363 ? 6.783 3.558 -25.825 1.00 91.12 363 VAL A CA 1
ATOM 2849 C C . VAL A 1 363 ? 5.639 2.577 -25.626 1.00 91.12 363 VAL A C 1
ATOM 2851 O O . VAL A 1 363 ? 4.638 2.614 -26.348 1.00 91.12 363 VAL A O 1
ATOM 2854 N N . LEU A 1 364 ? 5.775 1.719 -24.619 1.00 84.88 364 LEU A N 1
ATOM 2855 C CA . LEU A 1 364 ? 4.694 0.894 -24.094 1.00 84.88 364 LEU A CA 1
ATOM 2856 C C . LEU A 1 364 ? 4.276 1.459 -22.743 1.00 84.88 364 LEU A C 1
ATOM 2858 O O . LEU A 1 364 ? 5.122 1.734 -21.899 1.00 84.88 364 LEU A O 1
ATOM 2862 N N . ARG A 1 365 ? 2.975 1.649 -22.536 1.00 87.38 365 ARG A N 1
ATOM 2863 C CA . ARG A 1 365 ? 2.444 2.111 -21.252 1.00 87.38 365 ARG A CA 1
ATOM 2864 C C . ARG A 1 365 ? 1.629 1.005 -20.623 1.00 87.38 365 ARG A C 1
ATOM 2866 O O . ARG A 1 365 ? 0.767 0.448 -21.297 1.00 87.38 365 ARG A O 1
ATOM 2873 N N . PHE A 1 366 ? 1.824 0.756 -19.339 1.00 83.81 366 PHE A N 1
ATOM 2874 C CA . PHE A 1 366 ? 0.917 -0.079 -18.563 1.00 83.81 366 PHE A CA 1
ATOM 2875 C C . PHE A 1 366 ? 0.275 0.698 -17.432 1.00 83.81 366 PHE A C 1
ATOM 2877 O O . PHE A 1 366 ? 0.841 1.664 -16.928 1.00 83.81 366 PHE A O 1
ATOM 2884 N N . LEU A 1 367 ? -0.911 0.255 -17.032 1.00 78.75 367 LEU A N 1
ATOM 2885 C CA . LEU A 1 367 ? -1.613 0.775 -15.869 1.00 78.75 367 LEU A CA 1
ATOM 2886 C C . LEU A 1 367 ? -1.449 -0.195 -14.704 1.00 78.75 367 LEU A C 1
ATOM 2888 O O . LEU A 1 367 ? -1.725 -1.387 -14.841 1.00 78.75 367 LEU A O 1
ATOM 2892 N N . MET A 1 368 ? -1.075 0.309 -13.535 1.00 69.50 368 MET A N 1
ATOM 2893 C CA . MET A 1 368 ? -1.148 -0.470 -12.304 1.00 69.50 368 MET A CA 1
ATOM 2894 C C . MET A 1 368 ? -1.727 0.370 -11.176 1.00 69.50 368 MET A C 1
ATOM 2896 O O . MET A 1 368 ? -1.389 1.528 -10.993 1.00 69.50 368 MET A O 1
ATOM 2900 N N . ASN A 1 369 ? -2.619 -0.231 -10.404 1.00 66.44 369 ASN A N 1
ATOM 2901 C CA . ASN A 1 369 ? -3.144 0.316 -9.158 1.00 66.44 369 ASN A CA 1
ATOM 2902 C C . ASN A 1 369 ? -2.753 -0.666 -8.047 1.00 66.44 369 ASN A C 1
ATOM 2904 O O . ASN A 1 369 ? -2.691 -1.866 -8.306 1.00 66.44 369 ASN A O 1
ATOM 2908 N N . GLN A 1 370 ? -2.558 -0.202 -6.813 1.00 50.38 370 GLN A N 1
ATOM 2909 C CA . GLN A 1 370 ? -2.633 -1.078 -5.642 1.00 50.38 370 GLN A CA 1
ATOM 2910 C C . GLN A 1 370 ? -4.052 -1.649 -5.525 1.00 50.38 370 GLN A C 1
ATOM 2912 O O . GLN A 1 370 ? -4.922 -1.104 -4.846 1.00 50.38 370 GLN A O 1
ATOM 2917 N N . VAL A 1 371 ? -4.281 -2.768 -6.201 1.00 41.97 371 VAL A N 1
ATOM 2918 C CA . VAL A 1 371 ? -5.407 -3.674 -5.978 1.00 41.97 371 VAL A CA 1
ATOM 2919 C C . VAL A 1 371 ? -4.803 -5.014 -5.587 1.00 41.97 371 VAL A C 1
ATOM 2921 O O . VAL A 1 371 ? -3.770 -5.415 -6.121 1.00 41.97 371 VAL A O 1
ATOM 2924 N N . HIS A 1 372 ? -5.380 -5.667 -4.584 1.00 38.66 372 HIS A N 1
ATOM 2925 C CA . HIS A 1 372 ? -4.771 -6.843 -3.979 1.00 38.66 372 HIS A CA 1
ATOM 2926 C C . HIS A 1 372 ? -4.606 -7.966 -5.016 1.00 38.66 372 HIS A C 1
ATOM 2928 O O . HIS A 1 372 ? -5.487 -8.215 -5.831 1.00 38.66 372 HIS A O 1
ATOM 2934 N N . ALA A 1 373 ? -3.542 -8.757 -4.869 1.00 30.91 373 ALA A N 1
ATOM 2935 C CA . ALA A 1 373 ? -3.306 -10.046 -5.532 1.00 30.91 373 ALA A CA 1
ATOM 2936 C C . ALA A 1 373 ? -4.516 -10.986 -5.672 1.00 30.91 373 ALA A C 1
ATOM 2938 O O . ALA A 1 373 ? -4.570 -11.840 -6.552 1.00 30.91 373 ALA A O 1
ATOM 2939 N N . ARG A 1 374 ? -5.485 -10.853 -4.764 1.00 34.12 374 ARG A N 1
ATOM 2940 C CA . ARG A 1 374 ? -6.712 -11.649 -4.734 1.00 34.12 374 ARG A CA 1
ATOM 2941 C C . ARG A 1 374 ? -7.760 -11.222 -5.764 1.00 34.12 374 ARG A C 1
ATOM 2943 O O . ARG A 1 374 ? -8.673 -12.005 -6.002 1.00 34.12 374 ARG A O 1
ATOM 2950 N N . ASP A 1 375 ? -7.615 -10.051 -6.377 1.00 35.56 375 ASP A N 1
ATOM 2951 C CA . ASP A 1 375 ? -8.611 -9.470 -7.282 1.00 35.56 375 ASP A CA 1
ATOM 2952 C C . ASP A 1 375 ? -8.410 -9.910 -8.751 1.00 35.56 375 ASP A C 1
ATOM 2954 O O . ASP A 1 375 ? -9.330 -9.794 -9.555 1.00 35.56 375 ASP A O 1
ATOM 2958 N N . TYR A 1 376 ? -7.245 -10.475 -9.107 1.00 33.25 376 TYR A N 1
ATOM 2959 C CA . TYR A 1 376 ? -6.923 -10.880 -10.489 1.00 33.25 376 TYR A CA 1
ATOM 2960 C C . TYR A 1 376 ? -7.442 -12.282 -10.865 1.00 33.25 376 TYR A C 1
ATOM 2962 O O . TYR A 1 376 ? -7.673 -12.574 -12.034 1.00 33.25 376 TYR A O 1
ATOM 2970 N N . TYR A 1 377 ? -7.664 -13.166 -9.885 1.00 27.70 377 TYR A N 1
ATOM 2971 C CA . TYR A 1 377 ? -7.783 -14.602 -10.167 1.00 27.70 377 TYR A CA 1
ATOM 2972 C C . TYR A 1 377 ? -9.168 -15.136 -10.544 1.00 27.70 377 TYR A C 1
ATOM 2974 O O . TYR A 1 377 ? -9.271 -16.344 -10.715 1.00 27.70 377 TYR A O 1
ATOM 2982 N N . ASN A 1 378 ? -10.238 -14.337 -10.664 1.00 29.88 378 ASN A N 1
ATOM 2983 C CA . ASN A 1 378 ? -11.563 -14.963 -10.821 1.00 29.88 378 ASN A CA 1
ATOM 2984 C C . ASN A 1 378 ? -12.675 -14.155 -11.503 1.00 29.88 378 ASN A C 1
ATOM 2986 O O . ASN A 1 378 ? -13.836 -14.365 -11.167 1.00 29.88 378 ASN A O 1
ATOM 2990 N N . GLY A 1 379 ? -12.378 -13.257 -12.452 1.00 34.22 379 GLY A N 1
ATOM 2991 C CA . GLY A 1 379 ? -13.417 -12.668 -13.322 1.00 34.22 379 GLY A CA 1
ATOM 2992 C C . GLY A 1 379 ? -14.663 -12.152 -12.581 1.00 34.22 379 GLY A C 1
ATOM 2993 O O . GLY A 1 379 ? -15.772 -12.262 -13.092 1.00 34.22 379 GLY A O 1
ATOM 2994 N N . THR A 1 380 ? -14.495 -11.671 -11.347 1.00 32.84 380 THR A N 1
ATOM 2995 C CA . THR A 1 380 ? -15.606 -11.361 -10.450 1.00 32.84 380 THR A CA 1
ATOM 2996 C C . THR A 1 380 ? -15.861 -9.864 -10.489 1.00 32.84 380 THR A C 1
ATOM 2998 O O . THR A 1 380 ? -14.930 -9.060 -10.427 1.00 32.84 380 THR A O 1
ATOM 3001 N N . ILE A 1 381 ? -17.138 -9.504 -10.593 1.00 36.31 381 ILE A N 1
ATOM 3002 C CA . ILE A 1 381 ? -17.664 -8.143 -10.469 1.00 36.31 381 ILE A CA 1
ATOM 3003 C C . ILE A 1 381 ? -16.967 -7.420 -9.306 1.00 36.31 381 ILE A C 1
ATOM 3005 O O . ILE A 1 381 ? -16.844 -7.977 -8.215 1.00 36.31 381 ILE A O 1
ATOM 3009 N N . GLY A 1 382 ? -16.520 -6.181 -9.542 1.00 33.16 382 GLY A N 1
ATOM 3010 C CA . GLY A 1 382 ? -15.789 -5.381 -8.562 1.00 33.16 382 GLY A CA 1
ATOM 3011 C C . GLY A 1 382 ? -16.502 -5.351 -7.213 1.00 33.16 382 GLY A C 1
ATOM 3012 O O . GLY A 1 382 ? -17.601 -4.823 -7.085 1.00 33.16 382 GLY A O 1
ATOM 3013 N N . GLY A 1 383 ? -15.876 -5.929 -6.195 1.00 35.28 383 GLY A N 1
ATOM 3014 C CA . GLY A 1 383 ? -16.263 -5.770 -4.804 1.00 35.28 383 GLY A CA 1
ATOM 3015 C C . GLY A 1 383 ? -15.238 -4.874 -4.130 1.00 35.28 383 GLY A C 1
ATOM 3016 O O . GLY A 1 383 ? -14.088 -5.267 -3.975 1.00 35.28 383 GLY A O 1
ATOM 3017 N N . ALA A 1 384 ? -15.623 -3.673 -3.713 1.00 34.91 384 ALA A N 1
ATOM 3018 C CA . ALA A 1 384 ? -14.805 -2.918 -2.779 1.00 34.91 384 ALA A CA 1
ATOM 3019 C C . ALA A 1 384 ? -14.902 -3.622 -1.434 1.00 34.91 384 ALA A C 1
ATOM 3021 O O . ALA A 1 384 ? -16.004 -3.804 -0.917 1.00 34.91 384 ALA A O 1
ATOM 3022 N N . TYR A 1 385 ? -13.772 -3.998 -0.849 1.00 34.06 385 TYR A N 1
ATOM 3023 C CA . TYR A 1 385 ? -13.759 -4.409 0.540 1.00 34.06 385 TYR A CA 1
ATOM 3024 C C . TYR A 1 385 ? -12.932 -3.455 1.373 1.00 34.06 385 TYR A C 1
ATOM 3026 O O . TYR A 1 385 ? -11.877 -2.979 0.963 1.00 34.06 385 TYR A O 1
ATOM 3034 N N . ALA A 1 386 ? -13.430 -3.170 2.562 1.00 32.00 386 ALA A N 1
ATOM 3035 C CA . ALA A 1 386 ? -12.716 -2.382 3.537 1.00 32.00 386 ALA A CA 1
ATOM 3036 C C . ALA A 1 386 ? -12.371 -3.298 4.704 1.00 32.00 386 ALA A C 1
ATOM 3038 O O . ALA A 1 386 ? -13.225 -4.001 5.250 1.00 32.00 386 ALA A O 1
ATOM 3039 N N . THR A 1 387 ? -11.077 -3.339 5.005 1.00 36.31 387 THR A N 1
ATOM 3040 C CA . THR A 1 387 ? -10.525 -4.129 6.095 1.00 36.31 387 THR A CA 1
ATOM 3041 C C . THR A 1 387 ? -10.350 -3.201 7.279 1.00 36.31 387 THR A C 1
ATOM 3043 O O . THR A 1 387 ? -9.506 -2.309 7.253 1.00 36.31 387 THR A O 1
ATOM 3046 N N . PHE A 1 388 ? -11.171 -3.391 8.298 1.00 37.56 388 PHE A N 1
ATOM 3047 C CA . PHE A 1 388 ? -11.131 -2.600 9.512 1.00 37.56 388 PHE A CA 1
ATOM 3048 C C . PHE A 1 388 ? -10.499 -3.424 10.619 1.00 37.56 388 PHE A C 1
ATOM 3050 O O . PHE A 1 388 ? -10.880 -4.576 10.840 1.00 37.56 388 PHE A O 1
ATOM 3057 N N . LEU A 1 389 ? -9.582 -2.796 11.351 1.00 36.84 389 LEU A N 1
ATOM 3058 C CA . LEU A 1 389 ? -9.303 -3.200 12.720 1.00 36.84 389 LEU A CA 1
ATOM 3059 C C . LEU A 1 389 ? -10.596 -2.996 13.498 1.00 36.84 389 LEU A C 1
ATOM 3061 O O . LEU A 1 389 ? -11.017 -1.868 13.759 1.00 36.84 389 LEU A O 1
ATOM 3065 N N . CYS A 1 390 ? -11.274 -4.095 13.786 1.00 42.59 390 CYS A N 1
ATOM 3066 C CA . CYS A 1 390 ? -12.495 -4.073 14.552 1.00 42.59 390 CYS A CA 1
ATOM 3067 C C . CYS A 1 390 ? -12.187 -4.499 15.981 1.00 42.59 390 CYS A C 1
ATOM 3069 O O . CYS A 1 390 ? -11.512 -5.494 16.251 1.00 42.59 390 CYS A O 1
ATOM 3071 N N . HIS A 1 391 ? -12.724 -3.724 16.908 1.00 43.31 391 HIS A N 1
ATOM 3072 C CA . HIS A 1 391 ? -12.955 -4.203 18.252 1.00 43.31 391 HIS A CA 1
ATOM 3073 C C . HIS A 1 391 ? -14.332 -4.843 18.242 1.00 43.31 391 HIS A C 1
ATOM 3075 O O . HIS A 1 391 ? -15.285 -4.254 17.719 1.00 43.31 391 HIS A O 1
ATOM 3081 N N . ASN A 1 392 ? -14.449 -6.044 18.795 1.00 49.75 392 ASN A N 1
ATOM 3082 C CA . ASN A 1 392 ? -15.770 -6.579 19.049 1.00 49.75 392 ASN A CA 1
ATOM 3083 C C . ASN A 1 392 ? -16.454 -5.642 20.066 1.00 49.75 392 ASN A C 1
ATOM 3085 O O . ASN A 1 392 ? -15.960 -5.409 21.168 1.00 49.75 392 ASN A O 1
ATOM 3089 N N . PHE A 1 393 ? -17.572 -5.036 19.655 1.00 48.88 393 PHE A N 1
ATOM 3090 C CA . PHE A 1 393 ? -18.313 -4.082 20.486 1.00 48.88 393 PHE A CA 1
ATOM 3091 C C . PHE A 1 393 ? -18.846 -4.718 21.777 1.00 48.88 393 PHE A C 1
ATOM 3093 O O . PHE A 1 393 ? -19.066 -4.004 22.753 1.00 48.88 393 PHE A O 1
ATOM 3100 N N . VAL A 1 394 ? -19.038 -6.039 21.758 1.00 54.00 394 VAL A N 1
ATOM 3101 C CA . VAL A 1 394 ? -19.581 -6.866 22.836 1.00 54.00 394 VAL A CA 1
ATOM 3102 C C . VAL A 1 394 ? -18.466 -7.445 23.721 1.00 54.00 394 VAL A C 1
ATOM 3104 O O . VAL A 1 394 ? -18.597 -7.481 24.940 1.00 54.00 394 VAL A O 1
ATOM 3107 N N . ASP A 1 395 ? -17.345 -7.857 23.126 1.00 55.50 395 ASP A N 1
ATOM 3108 C CA . ASP A 1 395 ? -16.138 -8.263 23.854 1.00 55.50 395 ASP A CA 1
ATOM 3109 C C . ASP A 1 395 ? -14.950 -7.408 23.415 1.00 55.50 395 ASP A C 1
ATOM 3111 O O . ASP A 1 395 ? -14.262 -7.706 22.443 1.00 55.50 395 ASP A O 1
ATOM 3115 N N . SER A 1 396 ? -14.677 -6.339 24.153 1.00 51.44 396 SER A N 1
ATOM 3116 C CA . SER A 1 396 ? -13.635 -5.396 23.766 1.00 51.44 396 SER A CA 1
ATOM 3117 C C . SER A 1 396 ? -12.226 -5.997 23.783 1.00 51.44 396 SER A C 1
ATOM 3119 O O . SER A 1 396 ? -11.341 -5.420 23.148 1.00 51.44 396 SER A O 1
ATOM 3121 N N . THR A 1 397 ? -11.989 -7.127 24.471 1.00 50.50 397 THR A N 1
ATOM 3122 C CA . THR A 1 397 ? -10.694 -7.841 24.478 1.00 50.50 397 THR A CA 1
ATOM 3123 C C . THR A 1 397 ? -10.397 -8.514 23.147 1.00 50.50 397 THR A C 1
ATOM 3125 O O . THR A 1 397 ? -9.232 -8.651 22.779 1.00 50.50 397 THR A O 1
ATOM 3128 N N . GLN A 1 398 ? -11.436 -8.819 22.375 1.00 45.78 398 GLN A N 1
ATOM 3129 C CA . GLN A 1 398 ? -11.319 -9.378 21.041 1.00 45.78 398 GLN A CA 1
ATOM 3130 C C . GLN A 1 398 ? -11.021 -8.279 20.014 1.00 45.78 398 GLN A C 1
ATOM 3132 O O . GLN A 1 398 ? -11.799 -7.340 19.810 1.00 45.78 398 GLN A O 1
ATOM 3137 N N . ARG A 1 399 ? -9.867 -8.412 19.355 1.00 46.25 399 ARG A N 1
ATOM 3138 C CA . ARG A 1 399 ? -9.386 -7.538 18.275 1.00 46.25 399 ARG A CA 1
ATOM 3139 C C . ARG A 1 399 ? -9.254 -8.326 17.000 1.00 46.25 399 ARG A C 1
ATOM 3141 O O . ARG A 1 399 ? -8.722 -9.417 17.025 1.00 46.25 399 ARG A O 1
ATOM 3148 N N . GLY A 1 400 ? -9.841 -7.849 15.922 1.00 39.97 400 GLY A N 1
ATOM 3149 C CA . GLY A 1 400 ? -9.987 -8.666 14.733 1.00 39.97 400 GLY A CA 1
ATOM 3150 C C . GLY A 1 400 ? -9.977 -7.820 13.495 1.00 39.97 400 GLY A C 1
ATOM 3151 O O . GLY A 1 400 ? -9.894 -6.592 13.530 1.00 39.97 400 GLY A O 1
ATOM 3152 N N . VAL A 1 401 ? -10.050 -8.518 12.377 1.00 40.41 401 VAL A N 1
ATOM 3153 C CA . VAL A 1 401 ? -9.923 -7.918 11.063 1.00 40.41 401 VAL A CA 1
ATOM 3154 C C . VAL A 1 401 ? -11.248 -8.117 10.342 1.00 40.41 401 VAL A C 1
ATOM 3156 O O . VAL A 1 401 ? -11.471 -9.138 9.695 1.00 40.41 401 VAL A O 1
ATOM 3159 N N . MET A 1 402 ? -12.168 -7.158 10.476 1.00 41.44 402 MET A N 1
ATOM 3160 C CA . MET A 1 402 ? -13.455 -7.212 9.781 1.00 41.44 402 MET A CA 1
ATOM 3161 C C . MET A 1 402 ? -13.265 -6.756 8.343 1.00 41.44 402 MET A C 1
ATOM 3163 O O . MET A 1 402 ? -12.909 -5.608 8.085 1.00 41.44 402 MET A O 1
ATOM 3167 N N . LYS A 1 403 ? -13.556 -7.652 7.403 1.00 43.19 403 LYS A N 1
ATOM 3168 C CA . LYS A 1 403 ? -13.639 -7.322 5.982 1.00 43.19 403 LYS A CA 1
ATOM 3169 C C . LYS A 1 403 ? -15.098 -7.108 5.610 1.00 43.19 403 LYS A C 1
ATOM 3171 O O . LYS A 1 403 ? -15.874 -8.057 5.575 1.00 43.19 403 LYS A O 1
ATOM 3176 N N . ILE A 1 404 ? -15.474 -5.857 5.365 1.00 42.09 404 ILE A N 1
ATOM 3177 C CA . ILE A 1 404 ? -16.777 -5.519 4.783 1.00 42.09 404 ILE A CA 1
ATOM 3178 C C . ILE A 1 404 ? -16.622 -5.593 3.277 1.00 42.09 404 ILE A C 1
ATOM 3180 O O . ILE A 1 404 ? -15.731 -4.938 2.756 1.00 42.09 404 ILE A O 1
ATOM 3184 N N . PHE A 1 405 ? -17.495 -6.327 2.593 1.00 41.69 405 PHE A N 1
ATOM 3185 C CA . PHE A 1 405 ? -17.532 -6.400 1.134 1.00 41.69 405 PHE A CA 1
ATOM 3186 C C . PHE A 1 405 ? -18.733 -5.603 0.617 1.00 41.69 405 PHE A C 1
ATOM 3188 O O . PHE A 1 405 ? -19.856 -5.784 1.083 1.00 41.69 405 PHE A O 1
ATOM 3195 N N . LYS A 1 406 ? -18.502 -4.713 -0.343 1.00 38.31 406 LYS A N 1
ATOM 3196 C CA . LYS A 1 406 ? -19.509 -3.914 -1.036 1.00 38.31 406 LYS A CA 1
ATOM 3197 C C . LYS A 1 406 ? -19.366 -4.155 -2.529 1.00 38.31 406 LYS A C 1
ATOM 3199 O O . LYS A 1 406 ? -18.306 -3.910 -3.091 1.00 38.31 406 LYS A O 1
ATOM 3204 N N . GLN A 1 407 ? -20.440 -4.576 -3.181 1.00 39.72 407 GLN A N 1
ATOM 3205 C CA . GLN A 1 407 ? -20.454 -4.686 -4.634 1.00 39.72 407 GLN A CA 1
ATOM 3206 C C . GLN A 1 407 ? -20.423 -3.282 -5.257 1.00 39.72 407 GLN A C 1
ATOM 3208 O O . GLN A 1 407 ? -21.198 -2.400 -4.875 1.00 39.72 407 GLN A O 1
ATOM 3213 N N . VAL A 1 408 ? -19.500 -3.063 -6.186 1.00 40.84 408 VAL A N 1
ATOM 3214 C CA . VAL A 1 408 ? -19.319 -1.819 -6.934 1.00 40.84 408 VAL A CA 1
ATOM 3215 C C . VAL A 1 408 ? -19.736 -2.082 -8.384 1.00 40.84 408 VAL A C 1
ATOM 3217 O O . VAL A 1 408 ? -19.314 -3.080 -8.970 1.00 40.84 408 VAL A O 1
ATOM 3220 N N . PRO A 1 409 ? -20.582 -1.225 -8.978 1.00 36.25 409 PRO A N 1
ATOM 3221 C CA . PRO A 1 409 ? -20.923 -1.351 -10.387 1.00 36.25 409 PRO A CA 1
ATOM 3222 C C . PRO A 1 409 ? -19.690 -1.146 -11.282 1.00 36.25 409 PRO A C 1
ATOM 3224 O O . PRO A 1 409 ? -18.810 -0.351 -10.965 1.00 36.25 409 PRO A O 1
ATOM 3227 N N . PHE A 1 410 ? -19.642 -1.845 -12.418 1.00 42.84 410 PHE A N 1
ATOM 3228 C CA . PHE A 1 410 ? -18.599 -1.668 -13.434 1.00 42.84 410 PHE A CA 1
ATOM 3229 C C . PHE A 1 410 ? -18.713 -0.303 -14.143 1.00 42.84 410 PHE A C 1
ATOM 3231 O O . PHE A 1 410 ? -19.816 0.229 -14.328 1.00 42.84 410 PHE A O 1
ATOM 3238 N N . GLU A 1 411 ? -17.564 0.221 -14.572 1.00 36.50 411 GLU A N 1
ATOM 3239 C CA . GLU A 1 411 ? -17.400 1.445 -15.362 1.00 36.50 411 GLU A CA 1
ATOM 3240 C C . GLU A 1 411 ? -18.015 1.277 -16.768 1.00 36.50 411 GLU A C 1
ATOM 3242 O O . GLU A 1 411 ? -17.414 0.679 -17.649 1.00 36.50 411 GLU A O 1
ATOM 3247 N N . GLY A 1 412 ? -19.248 1.764 -16.966 1.00 38.66 412 GLY A N 1
ATOM 3248 C CA . GLY A 1 412 ? -20.058 1.545 -18.181 1.00 38.66 412 GLY A CA 1
ATOM 3249 C C . GLY A 1 412 ? -21.463 0.977 -17.918 1.00 38.66 412 GLY A C 1
ATOM 3250 O O . GLY A 1 412 ? -22.277 0.863 -18.833 1.00 38.66 412 GLY A O 1
ATOM 3251 N N . SER A 1 413 ? -21.794 0.662 -16.661 1.00 41.00 413 SER A N 1
ATOM 3252 C CA . SER A 1 413 ? -23.137 0.208 -16.243 1.00 41.00 413 SER A CA 1
ATOM 3253 C C . SER A 1 413 ? -24.152 1.336 -15.998 1.00 41.00 413 SER A C 1
ATOM 3255 O O . SER A 1 413 ? -25.271 1.080 -15.544 1.00 41.00 413 SER A O 1
ATOM 3257 N N . GLU A 1 414 ? -23.796 2.582 -16.316 1.00 46.38 414 GLU A N 1
ATOM 3258 C CA . GLU A 1 414 ? -24.625 3.772 -16.071 1.00 46.38 414 GLU A CA 1
ATOM 3259 C C . GLU A 1 414 ? -26.007 3.673 -16.742 1.00 46.38 414 GLU A C 1
ATOM 3261 O O . GLU A 1 414 ? -27.001 4.138 -16.184 1.00 46.38 414 GLU A O 1
ATOM 3266 N N . ASN A 1 415 ? -26.095 2.924 -17.848 1.00 44.69 415 ASN A N 1
ATOM 3267 C CA . ASN A 1 415 ? -27.313 2.726 -18.637 1.00 44.69 415 ASN A CA 1
ATOM 3268 C C . ASN A 1 415 ? -28.059 1.399 -18.363 1.00 44.69 415 ASN A C 1
ATOM 3270 O O . ASN A 1 415 ? -29.056 1.113 -19.026 1.00 44.69 415 ASN A O 1
ATOM 3274 N N . ALA A 1 416 ? -27.612 0.565 -17.414 1.00 46.06 416 ALA A N 1
ATOM 3275 C CA . ALA A 1 416 ? -28.255 -0.724 -17.125 1.00 46.06 416 ALA A CA 1
ATOM 3276 C C . ALA A 1 416 ? -29.550 -0.557 -16.306 1.00 46.06 416 ALA A C 1
ATOM 3278 O O . ALA A 1 416 ? -29.599 0.207 -15.338 1.00 46.06 416 ALA A O 1
ATOM 3279 N N . THR A 1 417 ? -30.607 -1.303 -16.634 1.00 46.31 417 THR A N 1
ATOM 3280 C CA . THR A 1 417 ? -31.890 -1.212 -15.910 1.00 46.31 417 THR A CA 1
ATOM 3281 C C . THR A 1 417 ? -31.806 -1.811 -14.498 1.00 46.31 417 THR A C 1
ATOM 3283 O O . THR A 1 417 ? -30.995 -2.694 -14.225 1.00 46.31 417 THR A O 1
ATOM 3286 N N . ILE A 1 418 ? -32.667 -1.356 -13.579 1.00 45.16 418 ILE A N 1
ATOM 3287 C CA . ILE A 1 418 ? -32.711 -1.832 -12.180 1.00 45.16 418 ILE A CA 1
ATOM 3288 C C . ILE A 1 418 ? -32.934 -3.356 -12.102 1.00 45.16 418 ILE A C 1
ATOM 3290 O O . ILE A 1 418 ? -32.329 -4.022 -11.266 1.00 45.16 418 ILE A O 1
ATOM 3294 N N . GLN A 1 419 ? -33.732 -3.930 -13.009 1.00 41.62 419 GLN A N 1
ATOM 3295 C CA . GLN A 1 419 ? -33.956 -5.380 -13.093 1.00 41.62 419 GLN A CA 1
ATOM 3296 C C . GLN A 1 419 ? -32.724 -6.157 -13.581 1.00 41.62 419 GLN A C 1
ATOM 3298 O O . GLN A 1 419 ? -32.442 -7.226 -13.044 1.00 41.62 419 GLN A O 1
ATOM 3303 N N . GLN A 1 420 ? -31.951 -5.613 -14.530 1.00 43.19 420 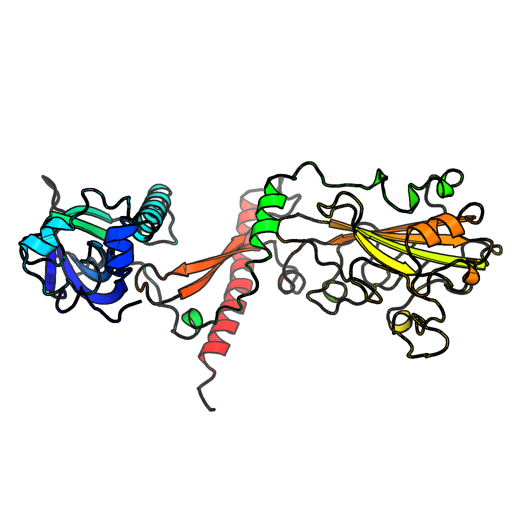GLN A N 1
ATOM 3304 C CA . GLN A 1 420 ? -30.680 -6.212 -14.964 1.00 43.19 420 GLN A CA 1
ATOM 3305 C C . GLN A 1 420 ? -29.640 -6.195 -13.835 1.00 43.19 420 GLN A C 1
ATOM 3307 O O . GLN A 1 420 ? -28.971 -7.198 -13.610 1.00 43.19 420 GLN A O 1
ATOM 3312 N N . ARG A 1 421 ? -29.572 -5.103 -13.057 1.00 45.34 421 ARG A N 1
ATOM 3313 C CA . ARG A 1 421 ? -28.708 -5.015 -11.864 1.00 45.34 421 ARG A CA 1
ATOM 3314 C C . ARG A 1 421 ? -29.143 -5.991 -10.758 1.00 45.34 421 ARG A C 1
ATOM 3316 O O . ARG A 1 421 ? -28.294 -6.582 -10.100 1.00 45.34 421 ARG A O 1
ATOM 3323 N N . GLY A 1 422 ? -30.452 -6.192 -10.577 1.00 40.28 422 GLY A N 1
ATOM 3324 C CA . GLY A 1 422 ? -31.010 -7.108 -9.573 1.00 40.28 422 GLY A CA 1
ATOM 3325 C C . GLY A 1 422 ? -30.797 -8.595 -9.883 1.00 40.28 422 GLY A C 1
ATOM 3326 O O . GLY A 1 422 ? -30.469 -9.362 -8.981 1.00 40.28 422 GLY A O 1
ATOM 3327 N N . ALA A 1 423 ? -30.925 -9.006 -11.149 1.00 40.41 423 ALA A N 1
ATOM 3328 C CA . ALA A 1 423 ? -30.712 -10.398 -11.564 1.00 40.41 423 ALA A CA 1
ATOM 3329 C C . ALA A 1 423 ? -29.236 -10.833 -11.448 1.00 40.41 423 ALA A C 1
ATOM 3331 O O . ALA A 1 423 ? -28.955 -11.979 -11.105 1.00 40.41 423 ALA A O 1
ATOM 3332 N N . GLN A 1 424 ? -28.300 -9.904 -11.667 1.00 40.75 424 GLN A N 1
ATOM 3333 C CA . GLN A 1 424 ? -26.854 -10.145 -11.599 1.00 40.75 424 GLN A CA 1
ATOM 3334 C C . GLN A 1 424 ? -26.322 -10.187 -10.149 1.00 40.75 424 GLN A C 1
ATOM 3336 O O . GLN A 1 424 ? -25.393 -10.929 -9.844 1.00 40.75 424 GLN A O 1
ATOM 3341 N N . ALA A 1 425 ? -26.951 -9.451 -9.223 1.00 39.03 425 ALA A N 1
ATOM 3342 C CA . ALA A 1 425 ? -26.586 -9.426 -7.801 1.00 39.03 425 ALA A CA 1
ATOM 3343 C C . ALA A 1 425 ? -26.907 -10.736 -7.046 1.00 39.03 425 ALA A C 1
ATOM 3345 O O . ALA A 1 425 ? -26.243 -11.065 -6.067 1.00 39.03 425 ALA A O 1
ATOM 3346 N N . SER A 1 426 ? -27.912 -11.495 -7.497 1.00 34.75 426 SER A N 1
ATOM 3347 C CA . SER A 1 426 ? -28.416 -12.690 -6.802 1.00 34.75 426 SER A CA 1
ATOM 3348 C C . SER A 1 426 ? -27.610 -13.970 -7.055 1.00 34.75 426 SER A C 1
ATOM 3350 O O . SER A 1 426 ? -27.659 -14.860 -6.212 1.00 34.75 426 SER A O 1
ATOM 3352 N N . GLN A 1 427 ? -26.916 -14.107 -8.191 1.00 38.69 427 GLN A N 1
ATOM 3353 C CA . GLN A 1 427 ? -26.216 -15.352 -8.554 1.00 38.69 427 GLN A CA 1
ATOM 3354 C C . GLN A 1 427 ? -24.746 -15.399 -8.095 1.00 38.69 427 GLN A C 1
ATOM 3356 O O . GLN A 1 427 ? -24.217 -16.488 -7.890 1.00 38.69 427 GLN A O 1
ATOM 3361 N N . GLU A 1 428 ? -24.082 -14.251 -7.895 1.00 43.09 428 GLU A N 1
ATOM 3362 C CA . GLU A 1 428 ? -22.617 -14.203 -7.700 1.00 43.09 428 GLU A CA 1
ATOM 3363 C C . GLU A 1 428 ? -22.149 -13.821 -6.288 1.00 43.09 428 GLU A C 1
ATOM 3365 O O . GLU A 1 428 ? -21.067 -14.245 -5.870 1.00 43.09 428 GLU A O 1
ATOM 3370 N N . LEU A 1 429 ? -22.972 -13.108 -5.503 1.00 38.12 429 LEU A N 1
ATOM 3371 C CA . LEU A 1 429 ? -22.687 -12.871 -4.079 1.00 38.12 429 LEU A CA 1
ATOM 3372 C C . LEU A 1 429 ? -22.574 -14.205 -3.317 1.00 38.12 429 LEU A C 1
ATOM 3374 O O . LEU A 1 429 ? -21.758 -14.348 -2.406 1.00 38.12 429 LEU A O 1
ATOM 3378 N N . ASP A 1 430 ? -23.355 -15.195 -3.757 1.00 34.75 430 ASP A N 1
ATOM 3379 C CA . ASP A 1 430 ? -23.439 -16.527 -3.170 1.00 34.75 430 ASP A CA 1
ATOM 3380 C C . ASP A 1 430 ? -22.139 -17.324 -3.380 1.00 34.75 430 ASP A C 1
ATOM 3382 O O . ASP A 1 430 ? -21.659 -17.972 -2.456 1.00 34.75 430 ASP A O 1
ATOM 3386 N N . TYR A 1 431 ? -21.474 -17.220 -4.537 1.00 34.97 431 TYR A N 1
ATOM 3387 C CA . TYR A 1 431 ? -20.243 -17.978 -4.816 1.00 34.97 431 TYR A CA 1
ATOM 3388 C C . TYR A 1 431 ? -19.009 -17.406 -4.094 1.00 34.97 431 TYR A C 1
ATOM 3390 O O . TYR A 1 431 ? -18.225 -18.151 -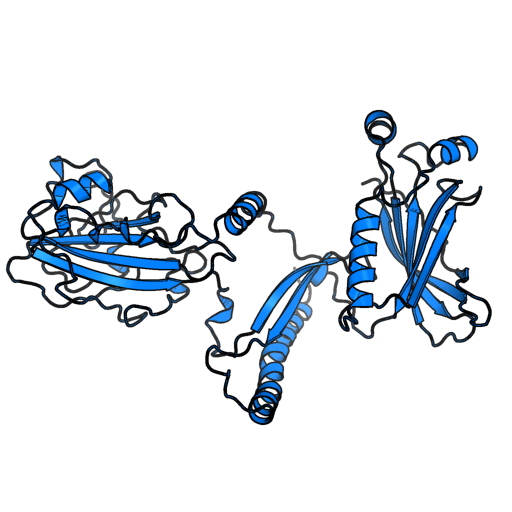3.493 1.00 34.97 431 TYR A O 1
ATOM 3398 N N . PHE A 1 432 ? -18.855 -16.077 -4.083 1.00 36.72 432 PHE A N 1
ATOM 3399 C CA . PHE A 1 432 ? -17.721 -15.400 -3.445 1.00 36.72 432 PHE A CA 1
ATOM 3400 C C . PHE A 1 432 ? -17.765 -15.519 -1.911 1.00 36.72 432 PHE A C 1
ATOM 3402 O O . PHE A 1 432 ? -16.770 -15.922 -1.299 1.00 36.72 432 PHE A O 1
ATOM 3409 N N . ILE A 1 433 ? -18.931 -15.285 -1.293 1.00 37.38 433 ILE A N 1
ATOM 3410 C CA . ILE A 1 433 ? -19.136 -15.461 0.155 1.00 37.38 433 ILE A CA 1
ATOM 3411 C C . ILE A 1 433 ? -18.999 -16.942 0.541 1.00 37.38 433 ILE A C 1
ATOM 3413 O O . ILE A 1 433 ? -18.324 -17.252 1.524 1.00 37.38 433 ILE A O 1
ATOM 3417 N N . THR A 1 434 ? -19.526 -17.873 -0.265 1.00 37.56 434 THR A N 1
ATOM 3418 C CA . THR A 1 434 ? -19.391 -19.320 -0.010 1.00 37.56 434 THR A CA 1
ATOM 3419 C C . THR A 1 434 ? -17.939 -19.797 -0.097 1.00 37.56 434 THR A C 1
ATOM 3421 O O . THR A 1 434 ? -17.542 -20.662 0.683 1.00 37.56 434 THR A O 1
ATOM 3424 N N . SER A 1 435 ? -17.107 -19.234 -0.980 1.00 37.81 435 SER A N 1
ATOM 3425 C CA . SER A 1 435 ? -15.685 -19.608 -1.084 1.00 37.81 435 SER A CA 1
ATOM 3426 C C . SER A 1 435 ? -14.846 -19.128 0.111 1.00 37.81 435 SER A C 1
ATOM 3428 O O . SER A 1 435 ? -14.013 -19.879 0.620 1.00 37.81 435 SER A O 1
ATOM 3430 N N . GLN A 1 436 ? -15.111 -17.919 0.621 1.00 37.06 436 GLN A N 1
ATOM 3431 C CA . GLN A 1 436 ? -14.436 -17.370 1.801 1.00 37.06 436 GLN A CA 1
ATOM 3432 C C . GLN A 1 436 ? -14.943 -18.019 3.096 1.00 37.06 436 GLN A C 1
ATOM 3434 O O . GLN A 1 436 ? -14.136 -18.334 3.966 1.00 37.06 436 GLN A O 1
ATOM 3439 N N . LEU A 1 437 ? -16.246 -18.319 3.202 1.00 37.38 437 LEU A N 1
ATOM 3440 C CA . LEU A 1 437 ? -16.801 -19.126 4.296 1.00 37.38 437 LEU A CA 1
ATOM 3441 C C . LEU A 1 437 ? -16.263 -20.562 4.278 1.00 37.38 437 LEU A C 1
ATOM 3443 O O . LEU A 1 437 ? -15.990 -21.108 5.341 1.00 37.38 437 LEU A O 1
ATOM 3447 N N . ARG A 1 438 ? -16.044 -21.168 3.099 1.00 36.16 438 ARG A N 1
ATOM 3448 C CA . ARG A 1 438 ? -15.352 -22.464 2.983 1.00 36.16 438 ARG A CA 1
ATOM 3449 C C . ARG A 1 438 ? -13.898 -22.364 3.425 1.00 36.16 438 ARG A C 1
ATOM 3451 O O . ARG A 1 438 ? -13.481 -23.211 4.194 1.00 36.16 438 ARG A O 1
ATOM 3458 N N . ALA A 1 439 ? -13.151 -21.337 3.018 1.00 35.19 439 ALA A N 1
ATOM 3459 C CA . ALA A 1 439 ? -11.763 -21.148 3.447 1.00 35.19 439 ALA A CA 1
ATOM 3460 C C . ALA A 1 439 ? -11.640 -20.906 4.964 1.00 35.19 439 ALA A C 1
ATOM 3462 O O . ALA A 1 439 ? -10.765 -21.486 5.605 1.00 35.19 439 ALA A O 1
ATOM 3463 N N . LEU A 1 440 ? -12.551 -20.121 5.552 1.00 35.94 440 LEU A N 1
ATOM 3464 C CA . LEU A 1 440 ? -12.654 -19.966 7.005 1.00 35.94 440 LEU A CA 1
ATOM 3465 C C . LEU A 1 440 ? -13.065 -21.275 7.698 1.00 35.94 440 LEU A C 1
ATOM 3467 O O . LEU A 1 440 ? -12.480 -21.601 8.725 1.00 35.94 440 LEU A O 1
ATOM 3471 N N . ASN A 1 441 ? -13.996 -22.055 7.135 1.00 34.41 441 ASN A N 1
ATOM 3472 C CA . ASN A 1 441 ? -14.373 -23.371 7.669 1.00 34.41 441 ASN A CA 1
ATOM 3473 C C . ASN A 1 441 ? -13.242 -24.406 7.565 1.00 34.41 441 ASN A C 1
ATOM 3475 O O . ASN A 1 441 ? -13.089 -25.240 8.452 1.00 34.41 441 ASN A O 1
ATOM 3479 N N . THR A 1 442 ? -12.416 -24.353 6.519 1.00 35.47 442 THR A N 1
ATOM 3480 C CA . THR A 1 442 ? -11.228 -25.207 6.400 1.00 35.47 442 THR A CA 1
ATOM 3481 C C . THR A 1 442 ? -10.193 -24.839 7.463 1.00 35.47 442 THR A C 1
ATOM 3483 O O . THR A 1 442 ? -9.587 -25.727 8.050 1.00 35.47 442 THR A O 1
ATOM 3486 N N . LEU A 1 443 ? -10.030 -23.548 7.775 1.00 33.12 443 LEU A N 1
ATOM 3487 C CA . LEU A 1 443 ? -9.126 -23.074 8.829 1.00 33.12 443 LEU A CA 1
ATOM 3488 C C . LEU A 1 443 ? -9.627 -23.395 10.248 1.00 33.12 443 LEU A C 1
ATOM 3490 O O . LEU A 1 443 ? -8.810 -23.576 11.144 1.00 33.12 443 LEU A O 1
ATOM 3494 N N . THR A 1 444 ? -10.941 -23.517 10.465 1.00 35.00 444 THR A N 1
ATOM 3495 C CA . THR A 1 444 ? -11.515 -23.927 11.761 1.00 35.00 444 THR A CA 1
ATOM 3496 C C . THR A 1 444 ? -11.600 -25.447 11.952 1.00 35.00 444 THR A C 1
ATOM 3498 O O . THR A 1 444 ? -11.800 -25.892 13.080 1.00 35.00 444 THR A O 1
ATOM 3501 N N . GLN A 1 445 ? -11.419 -26.251 10.894 1.00 30.86 445 GLN A N 1
ATOM 3502 C CA . GLN A 1 445 ? -11.375 -27.722 10.962 1.00 30.86 445 GLN A CA 1
ATOM 3503 C C . GLN A 1 445 ? -9.961 -28.317 11.084 1.00 30.86 445 GLN A C 1
ATOM 3505 O O . GLN A 1 445 ? -9.824 -29.527 11.280 1.00 30.86 445 GLN A O 1
ATOM 3510 N N . ILE A 1 446 ? -8.904 -27.501 11.020 1.00 32.28 446 ILE A N 1
ATOM 3511 C CA . ILE A 1 446 ? -7.542 -27.957 11.321 1.00 32.28 446 ILE A CA 1
ATOM 3512 C C . ILE A 1 446 ? -7.428 -28.105 12.844 1.00 32.28 446 ILE A C 1
ATOM 3514 O O . ILE A 1 446 ? -7.241 -27.139 13.580 1.00 32.28 446 ILE A O 1
ATOM 3518 N N . SER A 1 447 ? -7.610 -29.340 13.315 1.00 28.12 447 SER A N 1
ATOM 3519 C CA . SER A 1 447 ? -7.402 -29.732 14.711 1.00 28.12 447 SER A CA 1
ATOM 3520 C C . SER A 1 447 ? -5.967 -29.396 15.152 1.00 28.12 447 SER A C 1
ATOM 3522 O O . SER A 1 447 ? -5.042 -29.566 14.350 1.00 28.12 447 SER A O 1
ATOM 3524 N N . PRO A 1 448 ? -5.733 -28.945 16.401 1.00 35.00 448 PRO A N 1
ATOM 3525 C CA . PRO A 1 448 ? -4.395 -28.624 16.868 1.00 35.00 448 PRO A CA 1
ATOM 3526 C C . PRO A 1 448 ? -3.640 -29.923 17.157 1.00 35.00 448 PRO A C 1
ATOM 3528 O O . PRO A 1 448 ? -3.634 -30.437 18.271 1.00 35.00 448 PRO A O 1
ATOM 3531 N N . THR A 1 449 ? -2.987 -30.466 16.137 1.00 31.39 449 THR A N 1
ATOM 3532 C CA . THR A 1 449 ? -1.877 -31.403 16.316 1.00 31.39 449 THR A CA 1
ATOM 3533 C C . THR A 1 449 ? -0.622 -30.810 15.706 1.00 31.39 449 THR A C 1
ATOM 3535 O O . THR A 1 449 ? -0.226 -31.188 14.603 1.00 31.39 449 THR A O 1
ATOM 3538 N N . ARG A 1 450 ? -0.014 -29.868 16.429 1.00 28.28 450 ARG A N 1
ATOM 3539 C CA . ARG A 1 450 ? 1.377 -29.925 16.905 1.00 28.28 450 ARG A CA 1
ATOM 3540 C C . ARG A 1 450 ? 1.745 -28.658 17.654 1.00 28.28 450 ARG A C 1
ATOM 3542 O O . ARG A 1 450 ? 1.387 -27.572 17.156 1.00 28.28 450 ARG A O 1
#

InterPro domains:
  IPR008914 Phosphatidylethanolamine-binding protein [PF01161] (229-364)
  IPR036610 PEBP-like superfamily [G3DSA:3.90.280.10] (195-369)
  IPR036610 PEBP-like superfamily [SSF49777] (197-359)
  IPR049556 Phomoidride biosynthesis cluster protein B [cd00457] (210-362)

Radius of gyration: 31.7 Å; chains: 1; bounding box: 80×49×92 Å

Sequence (450 aa):
MTENTFFDNWAGRSVDFATAGTPSKWILTELLSEKNSQVHGDDFFKNGCIGGAYGTFLCHNVTDSTQRGVMKVLMQVPWEGSQYAPAEHRFSQASGSYELDWNITSQLNALITLTSNNCLSTPRILDLKYGWQETADPVPGGYIIFILMSYLPGVQLTKAFWGLEDSMHYIQYGIGCLLSLLLTGAKGHEDKLFTRGPAFSAYPYPTFFIECPEIGASGSRMDIAHVYDGSGYFPELRWPITTPDTQEYVLVCEDPDELLAAPVIHGIYYGIPPVFIGLHRSDFIEVDSRNDPYRLRGGFKYGANSGGGVYLAPQPARGQGPHRYFFELIALNHTIDQSKLSPMATFDEIARQIEGKIIGWAVLRFLMNQVHARDYYNGTIGGAYATFLCHNFVDSTQRGVMKIFKQVPFEGSENATIQQRGAQASQELDYFITSQLRALNTLTQISPTR

pLDDT: mean 73.97, std 22.77, range [27.7, 98.38]

Organism: Aspergillus flavus (NCBI:txid5059)

Foldseek 3Di:
DDPDDACPPQAQDKDWPDDVPDTFIKGFHDWQAKDKPAAAPCCCVPVVQWIKMKTKTWMATPVDRVQIWIKIKMWTAAHPPCQPPALVVLQVSADPDPCSVPVCVVVVVVQVVCQVVVPPVDWHFPGKDKDADPSPHRRGRHIMIMTITHDDDDDDDDVVQLVPDDPPPPPVPVVVVVVLVVQLPQFDVVCQDLCVDPLCVVPNDFPWEKFFPVQGAFAGADAQCCAPVHVVFDTKMFTDLRDPLFAWKKKWKWWRGPNDPHTFTFWIKFPQGSPDRIDDRQQLDFDDDPVQHQHGNNGIGIADGPVRGHGHGDDHRAPSAKIKMKIKMFTFSDGFPCVQADSHRDSVSVSVRRRPGTPGMYIGIHIYHPDDNVVPPDPDQDWDWDWDQDQPPNYNVRTRTDIDTHGDHDDPCPPPDPVRVVVVVPPRVCVVVVVVVVVVVVVVPPDDDD